Protein AF-A0A9J7LXG1-F1 (afdb_monomer)

Mean predicted aligned error: 16.76 Å

Nearest PDB structures (foldseek):
  6jl9-assembly1_A  TM=6.394E-01  e=2.798E-07  Xenopus tropicalis
  6e8n-assembly1_B  TM=6.428E-01  e=1.533E-06  Homo sapiens
  6jla-assembly2_C  TM=5.925E-01  e=5.914E-06  Mus musculus
  6jld-assembly2_C  TM=6.249E-01  e=1.455E-05  Homo sapiens

Structure (mmCIF, N/CA/C/O backbone):
data_AF-A0A9J7LXG1-F1
#
_entry.id   AF-A0A9J7LXG1-F1
#
loop_
_atom_site.group_PDB
_atom_site.id
_atom_site.type_symbol
_atom_site.label_atom_id
_atom_site.label_alt_id
_atom_site.label_comp_id
_atom_site.label_asym_id
_atom_site.label_entity_id
_atom_site.label_seq_id
_atom_site.pdbx_PDB_ins_code
_atom_site.Cartn_x
_atom_site.Cartn_y
_atom_site.Cartn_z
_atom_site.occupancy
_atom_site.B_iso_or_equiv
_atom_site.auth_seq_id
_atom_site.auth_comp_id
_atom_site.auth_asym_id
_atom_site.auth_atom_id
_atom_site.pdbx_PDB_model_num
ATOM 1 N N . MET A 1 1 ? -23.185 23.954 -72.033 1.00 25.03 1 MET A N 1
ATOM 2 C CA . MET A 1 1 ? -22.435 24.438 -70.854 1.00 25.03 1 MET A CA 1
ATOM 3 C C . MET A 1 1 ? -20.967 24.434 -71.231 1.00 25.03 1 MET A C 1
ATOM 5 O O . MET A 1 1 ? -20.491 23.410 -71.698 1.00 25.03 1 MET A O 1
ATOM 9 N N . CYS A 1 2 ? -20.328 25.604 -71.197 1.00 18.80 2 CYS A N 1
ATOM 10 C CA . CYS A 1 2 ? -19.020 25.851 -71.803 1.00 18.80 2 CYS A CA 1
ATOM 11 C C . CYS A 1 2 ? -17.909 25.027 -71.146 1.00 18.80 2 CYS A C 1
ATOM 13 O O . CYS A 1 2 ? -17.660 25.153 -69.951 1.00 18.80 2 CYS A O 1
ATOM 15 N N . VAL A 1 3 ? -17.236 24.224 -71.966 1.00 21.50 3 VAL A N 1
ATOM 16 C CA . VAL A 1 3 ? -15.984 23.544 -71.642 1.00 21.50 3 VAL A CA 1
ATOM 17 C C . VAL A 1 3 ? -14.864 24.572 -71.797 1.00 21.50 3 VAL A C 1
ATOM 19 O O . VAL A 1 3 ? -14.585 25.011 -72.911 1.00 21.50 3 VAL A O 1
ATOM 22 N N . TYR A 1 4 ? -14.252 24.996 -70.692 1.00 19.20 4 TYR A N 1
ATOM 23 C CA . TYR A 1 4 ? -13.006 25.761 -70.735 1.00 19.20 4 TYR A CA 1
ATOM 24 C C . TYR A 1 4 ? -11.840 24.773 -70.816 1.00 19.20 4 TYR A C 1
ATOM 26 O O . TYR A 1 4 ? -11.469 24.162 -69.821 1.00 19.20 4 TYR A O 1
ATOM 34 N N . TRP A 1 5 ? -11.272 24.612 -72.012 1.00 21.05 5 TRP A N 1
ATOM 35 C CA . TRP A 1 5 ? -9.948 24.019 -72.187 1.00 21.05 5 TRP A CA 1
ATOM 36 C C . TRP A 1 5 ? -8.914 25.111 -71.911 1.00 21.05 5 TRP A C 1
ATOM 38 O O . TRP A 1 5 ? -8.758 26.026 -72.719 1.00 21.05 5 TRP A O 1
ATOM 48 N N . ILE A 1 6 ? -8.220 25.046 -70.776 1.00 22.28 6 ILE A N 1
ATOM 49 C CA . ILE A 1 6 ? -7.018 25.855 -70.552 1.00 22.28 6 ILE A CA 1
ATOM 50 C C . ILE A 1 6 ? -5.831 24.997 -70.987 1.00 22.28 6 ILE A C 1
ATOM 52 O O . ILE A 1 6 ? -5.459 24.045 -70.310 1.00 22.28 6 ILE A O 1
ATOM 56 N N . TRP A 1 7 ? -5.260 25.325 -72.146 1.00 21.92 7 TRP A N 1
ATOM 57 C CA . TRP A 1 7 ? -3.946 24.836 -72.555 1.00 21.92 7 TRP A CA 1
ATOM 58 C C . TRP A 1 7 ? -2.896 25.450 -71.624 1.00 21.92 7 TRP A C 1
ATOM 60 O O . TRP A 1 7 ? -2.642 26.653 -71.695 1.00 21.92 7 TRP A O 1
ATOM 70 N N . ALA A 1 8 ? -2.282 24.645 -70.755 1.00 25.84 8 ALA A N 1
ATOM 71 C CA . ALA A 1 8 ? -1.063 25.051 -70.070 1.00 25.84 8 ALA A CA 1
ATOM 72 C C . ALA A 1 8 ? 0.113 24.921 -71.052 1.00 25.84 8 ALA A C 1
ATOM 74 O O . ALA A 1 8 ? 0.491 23.844 -71.499 1.00 25.84 8 ALA A O 1
ATOM 75 N N . THR A 1 9 ? 0.616 26.083 -71.444 1.00 23.72 9 THR A N 1
ATOM 76 C CA . THR A 1 9 ? 1.799 26.374 -72.256 1.00 23.72 9 THR A CA 1
ATOM 77 C C . THR A 1 9 ? 3.009 25.478 -71.969 1.00 23.72 9 THR A C 1
ATOM 79 O O . THR A 1 9 ? 3.382 25.302 -70.813 1.00 23.72 9 THR A O 1
ATOM 82 N N . ARG A 1 10 ? 3.703 25.038 -73.037 1.00 27.75 10 ARG A N 1
ATOM 83 C CA . ARG A 1 10 ? 5.112 24.598 -73.002 1.00 27.75 10 ARG A CA 1
ATOM 84 C C . ARG A 1 10 ? 5.940 25.606 -72.196 1.00 27.75 10 ARG A C 1
ATOM 86 O O . ARG A 1 10 ? 6.207 26.699 -72.695 1.00 27.75 10 ARG A O 1
ATOM 93 N N . LEU A 1 11 ? 6.372 25.237 -70.993 1.00 25.86 11 LEU A N 1
ATOM 94 C CA . LEU A 1 11 ? 7.347 25.996 -70.217 1.00 25.86 11 LEU A CA 1
ATOM 95 C C . LEU A 1 11 ? 8.664 25.206 -70.176 1.00 25.86 11 LEU A C 1
ATOM 97 O O . LEU A 1 11 ? 8.963 24.499 -69.224 1.00 25.86 11 LEU A O 1
ATOM 101 N N . CYS A 1 12 ? 9.464 25.319 -71.239 1.00 25.44 12 CYS A N 1
ATOM 102 C CA . CYS A 1 12 ? 10.902 25.083 -71.119 1.00 25.44 12 CYS A CA 1
ATOM 103 C C . CYS A 1 12 ? 11.506 26.292 -70.398 1.00 25.44 12 CYS A C 1
ATOM 105 O O . CYS A 1 12 ? 11.507 27.385 -70.964 1.00 25.44 12 CYS A O 1
ATOM 107 N N . VAL A 1 13 ? 12.061 26.113 -69.198 1.00 23.22 13 VAL A N 1
ATOM 108 C CA . VAL A 1 13 ? 12.963 27.105 -68.596 1.00 23.22 13 VAL A CA 1
ATOM 109 C C . VAL A 1 13 ? 14.231 26.402 -68.123 1.00 23.22 13 VAL A C 1
ATOM 111 O O . VAL A 1 13 ? 14.224 25.627 -67.175 1.00 23.22 13 VAL A O 1
ATOM 114 N N . PHE A 1 14 ? 15.329 26.693 -68.821 1.00 24.38 14 PHE A N 1
ATOM 115 C CA . PHE A 1 14 ? 16.693 26.458 -68.361 1.00 24.38 14 PHE A CA 1
ATOM 116 C C . PHE A 1 14 ? 16.991 27.331 -67.128 1.00 24.38 14 PHE A C 1
ATOM 118 O O . PHE A 1 14 ? 16.744 28.535 -67.153 1.00 24.38 14 PHE A O 1
ATOM 125 N N . THR A 1 15 ? 17.567 26.717 -66.090 1.00 31.70 15 THR A N 1
ATOM 126 C CA . THR A 1 15 ? 18.447 27.292 -65.047 1.00 31.70 15 THR A CA 1
ATOM 127 C C . THR A 1 15 ? 18.272 28.780 -64.686 1.00 31.70 15 THR A C 1
ATOM 129 O O . THR A 1 15 ? 18.901 29.640 -65.306 1.00 31.70 15 THR A O 1
ATOM 132 N N . LYS A 1 16 ? 17.567 29.076 -63.581 1.00 22.89 16 LYS A N 1
ATOM 133 C CA . LYS A 1 16 ? 17.980 30.088 -62.580 1.00 22.89 16 LYS A CA 1
ATOM 134 C C . LYS A 1 16 ? 17.104 30.029 -61.321 1.00 22.89 16 LYS A C 1
ATOM 136 O O . LYS A 1 16 ? 15.888 30.146 -61.419 1.00 22.89 16 LYS A O 1
ATOM 141 N N . LEU A 1 17 ? 17.744 29.923 -60.153 1.00 37.91 17 LEU A N 1
ATOM 142 C CA . LEU A 1 17 ? 17.157 30.196 -58.835 1.00 37.91 17 LEU A CA 1
ATOM 143 C C . LEU A 1 17 ? 16.394 31.533 -58.843 1.00 37.91 17 LEU A C 1
ATOM 145 O O . LEU A 1 17 ? 17.014 32.572 -59.070 1.00 37.91 17 LEU A O 1
ATOM 149 N N . CYS A 1 18 ? 15.092 31.512 -58.542 1.00 24.12 18 CYS A N 1
ATOM 150 C CA . CYS A 1 18 ? 14.325 32.693 -58.141 1.00 24.12 18 CYS A CA 1
ATOM 151 C C . CYS A 1 18 ? 13.181 32.296 -57.196 1.00 24.12 18 CYS A C 1
ATOM 153 O O . CYS A 1 18 ? 12.160 31.751 -57.603 1.00 24.12 18 CYS A O 1
ATOM 155 N N . SER A 1 19 ? 13.360 32.626 -55.922 1.00 35.66 19 SER A N 1
ATOM 156 C CA . SER A 1 19 ? 12.349 32.638 -54.874 1.00 35.66 19 SER A CA 1
ATOM 157 C C . SER A 1 19 ? 11.410 33.841 -55.033 1.00 35.66 19 SER A C 1
ATOM 159 O O . SER A 1 19 ? 11.804 34.969 -54.761 1.00 35.66 19 SER A O 1
ATOM 161 N N . THR A 1 20 ? 10.152 33.603 -55.417 1.00 24.94 20 THR A N 1
ATOM 162 C CA . THR A 1 20 ? 8.999 34.469 -55.081 1.00 24.94 20 THR A CA 1
ATOM 163 C C . THR A 1 20 ? 7.701 33.647 -55.118 1.00 24.94 20 THR A C 1
ATOM 165 O O . THR A 1 20 ? 7.533 32.868 -56.056 1.00 24.94 20 THR A O 1
ATOM 168 N N . PRO A 1 21 ? 6.775 33.795 -54.150 1.00 28.48 21 PRO A N 1
ATOM 169 C CA . PRO A 1 21 ? 5.531 33.031 -54.135 1.00 28.48 21 PRO A CA 1
ATOM 170 C C . PRO A 1 21 ? 4.521 33.610 -55.139 1.00 28.48 21 PRO A C 1
ATOM 172 O O . PRO A 1 21 ? 4.161 34.785 -55.067 1.00 28.48 21 PRO A O 1
ATOM 175 N N . VAL A 1 22 ? 4.037 32.776 -56.060 1.00 29.48 22 VAL A N 1
ATOM 176 C CA . VAL A 1 22 ? 2.904 33.089 -56.946 1.00 29.48 22 VAL A CA 1
ATOM 177 C C . VAL A 1 22 ? 1.617 32.642 -56.247 1.00 29.48 22 VAL A C 1
ATOM 179 O O . VAL A 1 22 ? 1.456 31.459 -55.963 1.00 29.48 22 VAL A O 1
ATOM 182 N N . GLN A 1 23 ? 0.683 33.558 -55.962 1.00 27.95 23 GLN A N 1
ATOM 183 C CA . GLN A 1 23 ? -0.670 33.166 -55.542 1.00 27.95 23 GLN A CA 1
ATOM 184 C C . GLN A 1 23 ? -1.497 32.729 -56.759 1.00 27.95 23 GLN A C 1
ATOM 186 O O . GLN A 1 23 ? -1.735 33.520 -57.671 1.00 27.95 23 GLN A O 1
ATOM 191 N N . ILE A 1 24 ? -1.944 31.472 -56.752 1.00 33.06 24 ILE A N 1
ATOM 192 C CA . ILE A 1 24 ? -2.823 30.875 -57.770 1.00 33.06 24 ILE A CA 1
ATOM 193 C C . ILE A 1 24 ? -4.291 31.043 -57.315 1.00 33.06 24 ILE A C 1
ATOM 195 O O . ILE A 1 24 ? -4.580 30.785 -56.144 1.00 33.06 24 ILE A O 1
ATOM 199 N N . PRO A 1 25 ? -5.234 31.473 -58.179 1.00 34.91 25 PRO A N 1
ATOM 200 C CA . PRO A 1 25 ? -6.651 31.558 -57.821 1.00 34.91 25 PRO A CA 1
ATOM 201 C C . PRO A 1 25 ? -7.306 30.169 -57.700 1.00 34.91 25 PRO A C 1
ATOM 203 O O . PRO A 1 25 ? -6.801 29.184 -58.234 1.00 34.91 25 PRO A O 1
ATOM 206 N N . ALA A 1 26 ? -8.438 30.102 -56.988 1.00 40.59 26 ALA A N 1
ATOM 207 C CA . ALA A 1 26 ? -9.147 28.868 -56.634 1.00 40.59 26 ALA A CA 1
ATOM 208 C C . ALA A 1 26 ? -9.371 27.912 -57.827 1.00 40.59 26 ALA A C 1
ATOM 210 O O . ALA A 1 26 ? -9.903 28.308 -58.866 1.00 40.59 26 ALA A O 1
ATOM 211 N N . LEU A 1 27 ? -8.975 26.646 -57.647 1.00 50.22 27 LEU A N 1
ATOM 212 C CA . LEU A 1 27 ? -9.072 25.580 -58.648 1.00 50.22 27 LEU A CA 1
ATOM 213 C C . LEU A 1 27 ? -10.523 25.050 -58.785 1.00 50.22 27 LEU A C 1
ATOM 215 O O . LEU A 1 27 ? -11.264 25.035 -57.800 1.00 50.22 27 LEU A O 1
ATOM 219 N N . PRO A 1 28 ? -10.951 24.605 -59.986 1.00 49.09 28 PRO A N 1
ATOM 220 C CA . PRO A 1 28 ? -12.269 23.994 -60.217 1.00 49.09 28 PRO A CA 1
ATOM 221 C C . PRO A 1 28 ? -12.415 22.624 -59.527 1.00 49.09 28 PRO A C 1
ATOM 223 O O . PRO A 1 28 ? -11.425 22.030 -59.132 1.00 49.09 28 PRO A O 1
ATOM 226 N N . SER A 1 29 ? -13.641 22.087 -59.412 1.00 49.47 29 SER A N 1
ATOM 227 C CA . SER A 1 29 ? -13.954 20.830 -58.689 1.00 49.47 29 SER A CA 1
ATOM 228 C C . SER A 1 29 ? -13.336 19.546 -59.273 1.00 49.47 29 SER A C 1
ATOM 230 O O . SER A 1 29 ? -13.254 18.536 -58.568 1.00 49.47 29 SER A O 1
ATOM 232 N N . VAL A 1 30 ? -12.873 19.587 -60.523 1.00 49.88 30 VAL A N 1
ATOM 233 C CA . VAL A 1 30 ? -12.090 18.533 -61.185 1.00 49.88 30 VAL A CA 1
ATOM 234 C C . VAL A 1 30 ? -10.876 19.186 -61.833 1.00 49.88 30 VAL A C 1
ATOM 236 O O . VAL A 1 30 ? -11.028 20.187 -62.537 1.00 49.88 30 VAL A O 1
ATOM 239 N N . TYR A 1 31 ? -9.690 18.619 -61.617 1.00 52.69 31 TYR A N 1
ATOM 240 C CA . TYR A 1 31 ? -8.444 19.114 -62.199 1.00 52.69 31 TYR A CA 1
ATOM 241 C C . TYR A 1 31 ? -7.614 17.979 -62.804 1.00 52.69 31 TYR A C 1
ATOM 243 O O . TYR A 1 31 ? -7.471 16.921 -62.192 1.00 52.69 31 TYR A O 1
ATOM 251 N N . GLN A 1 32 ? -7.076 18.230 -64.001 1.00 48.19 32 GLN A N 1
ATOM 252 C CA . GLN A 1 32 ? -6.204 17.325 -64.748 1.00 48.19 32 GLN A CA 1
ATOM 253 C C . GLN A 1 32 ? -4.897 18.035 -65.117 1.00 48.19 32 GLN A C 1
ATOM 255 O O . GLN A 1 32 ? -4.937 19.148 -65.647 1.00 48.19 32 GLN A O 1
ATOM 260 N N . SER A 1 33 ? -3.758 17.387 -64.873 1.00 47.56 33 SER A N 1
ATOM 261 C CA . SER A 1 33 ? -2.428 17.855 -65.282 1.00 47.56 33 SER A CA 1
ATOM 262 C C . SER A 1 33 ? -1.687 16.807 -66.118 1.00 47.56 33 SER A C 1
ATOM 264 O O . SER A 1 33 ? -1.790 15.608 -65.868 1.00 47.56 33 SER A O 1
ATOM 266 N N . TYR A 1 34 ? -0.930 17.285 -67.110 1.00 42.69 34 TYR A N 1
ATOM 267 C CA . TYR A 1 34 ? -0.006 16.488 -67.920 1.00 42.69 34 TYR A CA 1
ATOM 268 C C . TYR A 1 34 ? 1.351 17.196 -67.954 1.00 42.69 34 TYR A C 1
ATOM 270 O O . TYR A 1 34 ? 1.403 18.380 -68.306 1.00 42.69 34 TYR A O 1
ATOM 278 N N . VAL A 1 35 ? 2.428 16.505 -67.575 1.00 49.19 35 VAL A N 1
ATOM 279 C CA . VAL A 1 35 ? 3.786 17.070 -67.497 1.00 49.19 35 VAL A CA 1
ATOM 280 C C . VAL A 1 35 ? 4.788 16.121 -68.151 1.00 49.19 35 VAL A C 1
ATOM 282 O O . VAL A 1 35 ? 4.848 14.954 -67.787 1.00 49.19 35 VAL A O 1
ATOM 285 N N . GLU A 1 36 ? 5.596 16.644 -69.077 1.00 45.66 36 GLU A N 1
ATOM 286 C CA . GLU A 1 36 ? 6.690 15.919 -69.738 1.00 45.66 36 GLU A CA 1
ATOM 287 C C . GLU A 1 36 ? 7.994 16.720 -69.580 1.00 45.66 36 GLU A C 1
ATOM 289 O O . GLU A 1 36 ? 8.036 17.906 -69.940 1.00 45.66 36 GLU A O 1
ATOM 294 N N . CYS A 1 37 ? 9.041 16.138 -68.980 1.00 45.38 37 CYS A N 1
ATOM 295 C CA . CYS A 1 37 ? 10.227 16.903 -68.569 1.00 45.38 37 CYS A CA 1
ATOM 296 C C . CYS A 1 37 ? 11.535 16.091 -68.431 1.00 45.38 37 CYS A C 1
ATOM 298 O O . CYS A 1 37 ? 11.534 14.881 -68.269 1.00 45.38 37 CYS A O 1
ATOM 300 N N . ASN A 1 38 ? 12.701 16.755 -68.443 1.00 38.94 38 ASN A N 1
ATOM 301 C CA . ASN A 1 38 ? 13.979 16.085 -68.123 1.00 38.94 38 ASN A CA 1
ATOM 302 C C . ASN A 1 38 ? 14.260 16.031 -66.612 1.00 38.94 38 ASN A C 1
ATOM 304 O O . ASN A 1 38 ? 14.825 15.061 -66.124 1.00 38.94 38 ASN A O 1
ATOM 308 N N . MET A 1 39 ? 13.906 17.083 -65.879 1.00 41.44 39 MET A N 1
ATOM 309 C CA . MET A 1 39 ? 14.051 17.163 -64.428 1.00 41.44 39 MET A CA 1
ATOM 310 C C . MET A 1 39 ? 12.926 18.046 -63.895 1.00 41.44 39 MET A C 1
ATOM 312 O O . MET A 1 39 ? 12.681 19.120 -64.452 1.00 41.44 39 MET A O 1
ATOM 316 N N . VAL A 1 40 ? 12.260 17.593 -62.841 1.00 48.72 40 VAL A N 1
ATOM 317 C CA . VAL A 1 40 ? 11.311 18.373 -62.045 1.00 48.72 40 VAL A CA 1
ATOM 318 C C . VAL A 1 40 ? 11.838 18.425 -60.615 1.00 48.72 40 VAL A C 1
ATOM 320 O O . VAL A 1 40 ? 12.114 17.381 -60.044 1.00 48.72 40 VAL A O 1
ATOM 323 N N . ASP A 1 41 ? 11.969 19.637 -60.079 1.00 39.94 41 ASP A N 1
ATOM 324 C CA . ASP A 1 41 ? 12.176 19.938 -58.657 1.00 39.94 41 ASP A CA 1
ATOM 325 C C . ASP A 1 41 ? 11.101 20.970 -58.289 1.00 39.94 41 ASP A C 1
ATOM 327 O O . ASP A 1 41 ? 11.081 22.092 -58.816 1.00 39.94 41 ASP A O 1
ATOM 331 N N . LEU A 1 42 ? 10.105 20.544 -57.514 1.00 42.62 42 LEU A N 1
ATOM 332 C CA . LEU A 1 42 ? 8.891 21.314 -57.253 1.00 42.62 42 LEU A CA 1
ATOM 333 C C . LEU A 1 42 ? 8.495 21.176 -55.773 1.00 42.62 42 LEU A C 1
ATOM 335 O O . LEU A 1 42 ? 7.903 20.180 -55.368 1.00 42.62 42 LEU A O 1
ATOM 339 N N . GLY A 1 43 ? 8.750 22.229 -54.986 1.00 38.94 43 GLY A N 1
ATOM 340 C CA . GLY A 1 43 ? 8.254 22.377 -53.613 1.00 38.94 43 GLY A CA 1
ATOM 341 C C . GLY A 1 43 ? 7.152 23.437 -53.491 1.00 38.94 43 GLY A C 1
ATOM 342 O O . GLY A 1 43 ? 7.409 24.624 -53.717 1.00 38.94 43 GLY A O 1
ATOM 343 N N . TYR A 1 44 ? 5.922 23.053 -53.124 1.00 38.28 44 TYR A N 1
ATOM 344 C CA . TYR A 1 44 ? 4.843 24.014 -52.817 1.00 38.28 44 TYR A CA 1
ATOM 345 C C . TYR A 1 44 ? 3.834 23.523 -51.774 1.00 38.28 44 TYR A C 1
ATOM 347 O O . TYR A 1 44 ? 3.477 22.351 -51.705 1.00 38.28 44 TYR A O 1
ATOM 355 N N . THR A 1 45 ? 3.289 24.472 -51.010 1.00 38.44 45 THR A N 1
ATOM 356 C CA . THR A 1 45 ? 2.119 24.272 -50.145 1.00 38.44 45 THR A CA 1
ATOM 357 C C . THR A 1 45 ? 0.853 24.634 -50.924 1.00 38.44 45 THR A C 1
ATOM 359 O O . THR A 1 45 ? 0.654 25.804 -51.260 1.00 38.44 45 THR A O 1
ATOM 362 N N . ILE A 1 46 ? -0.020 23.662 -51.211 1.00 44.91 46 ILE A N 1
ATOM 363 C CA . ILE A 1 46 ? -1.314 23.914 -51.872 1.00 44.91 46 ILE A CA 1
ATOM 364 C C . ILE A 1 46 ? -2.404 24.012 -50.792 1.00 44.91 46 ILE A C 1
ATOM 366 O O . ILE A 1 46 ? -2.676 23.017 -50.123 1.00 44.91 46 ILE A O 1
ATOM 370 N N . PRO A 1 47 ? -3.051 25.176 -50.594 1.00 39.66 47 PRO A N 1
ATOM 371 C CA . PRO A 1 47 ? -3.962 25.378 -49.465 1.00 39.66 47 PRO A CA 1
ATOM 372 C C . PRO A 1 47 ? -5.324 24.671 -49.600 1.00 39.66 47 PRO A C 1
ATOM 374 O O . PRO A 1 47 ? -5.992 24.493 -48.585 1.00 39.66 47 PRO A O 1
ATOM 377 N N . ALA A 1 48 ? -5.744 24.256 -50.804 1.00 47.09 48 ALA A N 1
ATOM 378 C CA . ALA A 1 48 ? -6.938 23.428 -51.018 1.00 47.09 48 ALA A CA 1
ATOM 379 C C . ALA A 1 48 ? -6.932 22.777 -52.415 1.00 47.09 48 ALA A C 1
ATOM 381 O O . ALA A 1 48 ? -6.733 23.474 -53.413 1.00 47.09 48 ALA A O 1
ATOM 382 N N . LEU A 1 49 ? -7.177 21.464 -52.490 1.00 51.00 49 LEU A N 1
ATOM 383 C CA . LEU A 1 49 ? -7.319 20.726 -53.750 1.00 51.00 49 LEU A CA 1
ATOM 384 C C . LEU A 1 49 ? -8.804 20.510 -54.138 1.00 51.00 49 LEU A C 1
ATOM 386 O O . LEU A 1 49 ? -9.678 20.528 -53.271 1.00 51.00 49 LEU A O 1
ATOM 390 N N . PRO A 1 50 ? -9.102 20.305 -55.436 1.00 53.19 50 PRO A N 1
ATOM 391 C CA . PRO A 1 50 ? -10.424 19.926 -55.957 1.00 53.19 50 PRO A CA 1
ATOM 392 C C . PRO A 1 50 ? -10.989 18.627 -55.369 1.00 53.19 50 PRO A C 1
ATOM 394 O O . PRO A 1 50 ? -10.245 17.821 -54.832 1.00 53.19 50 PRO A O 1
ATOM 397 N N . SER A 1 51 ? -12.281 18.342 -55.569 1.00 52.53 51 SER A N 1
ATOM 398 C CA . SER A 1 51 ? -12.888 17.052 -55.180 1.00 52.53 51 SER A CA 1
ATOM 399 C C . SER A 1 51 ? -12.364 15.838 -55.963 1.00 52.53 51 SER A C 1
ATOM 401 O O . SER A 1 51 ? -12.397 14.728 -55.438 1.00 52.53 51 SER A O 1
ATOM 403 N N . VAL A 1 52 ? -11.855 16.030 -57.186 1.00 50.66 52 VAL A N 1
ATOM 404 C CA . VAL A 1 52 ? -11.196 14.984 -57.988 1.00 50.66 52 VAL A CA 1
ATOM 405 C C . VAL A 1 52 ? -9.927 15.551 -58.619 1.00 50.66 52 VAL A C 1
ATOM 407 O O . VAL A 1 52 ? -9.977 16.599 -59.268 1.00 50.66 52 VAL A O 1
ATOM 410 N N . TYR A 1 53 ? -8.809 14.844 -58.457 1.00 54.56 53 TYR A N 1
ATOM 411 C CA . TYR A 1 53 ? -7.518 15.215 -59.039 1.00 54.56 53 TYR A CA 1
ATOM 412 C C . TYR A 1 53 ? -6.924 14.047 -59.833 1.00 54.56 53 TYR A C 1
ATOM 414 O O . TYR A 1 53 ? -6.866 12.922 -59.332 1.00 54.56 53 TYR A O 1
ATOM 422 N N . GLN A 1 54 ? -6.495 14.331 -61.064 1.00 50.69 54 GLN A N 1
ATOM 423 C CA . GLN A 1 54 ? -5.850 13.382 -61.970 1.00 50.69 54 GLN A CA 1
ATOM 424 C C . GLN A 1 54 ? -4.545 13.971 -62.514 1.00 50.69 54 GLN A C 1
ATOM 426 O O . GLN A 1 54 ? -4.551 15.075 -63.056 1.00 50.69 54 GLN A O 1
ATOM 431 N N . ALA A 1 55 ? -3.443 13.233 -62.404 1.00 51.53 55 ALA A N 1
ATOM 432 C CA . ALA A 1 55 ? -2.143 13.658 -62.923 1.00 51.53 55 ALA A CA 1
ATOM 433 C C . ALA A 1 55 ? -1.472 12.563 -63.755 1.00 51.53 55 ALA A C 1
ATOM 435 O O . ALA A 1 55 ? -1.515 11.386 -63.394 1.00 51.53 55 ALA A O 1
ATOM 436 N N . TYR A 1 56 ? -0.831 12.985 -64.845 1.00 46.09 56 TYR A N 1
ATOM 437 C CA . TYR A 1 56 ? 0.058 12.164 -65.659 1.00 46.09 56 TYR A CA 1
ATOM 438 C C . TYR A 1 56 ? 1.420 12.856 -65.783 1.00 46.09 56 TYR A C 1
ATOM 440 O O . TYR A 1 56 ? 1.481 14.019 -66.200 1.00 46.09 56 TYR A O 1
ATOM 448 N N . VAL A 1 57 ? 2.498 12.171 -65.395 1.00 53.47 57 VAL A N 1
ATOM 449 C CA . VAL A 1 57 ? 3.862 12.725 -65.392 1.00 53.47 57 VAL A CA 1
ATOM 450 C C . VAL A 1 57 ? 4.830 11.749 -66.052 1.00 53.47 57 VAL A C 1
ATOM 452 O O . VAL A 1 57 ? 4.939 10.606 -65.617 1.00 53.47 57 VAL A O 1
ATOM 455 N N . GLU A 1 58 ? 5.563 12.224 -67.058 1.00 51.78 58 GLU A N 1
ATOM 456 C CA . GLU A 1 58 ? 6.608 11.468 -67.755 1.00 51.78 58 GLU A CA 1
ATOM 457 C C . GLU A 1 58 ? 7.933 12.250 -67.705 1.00 51.78 58 GLU A C 1
ATOM 459 O O . GLU A 1 58 ? 8.070 13.298 -68.346 1.00 51.78 58 GLU A O 1
ATOM 464 N N . CYS A 1 59 ? 8.908 11.805 -66.901 1.00 51.84 59 CYS A N 1
ATOM 465 C CA . CYS A 1 59 ? 10.148 12.565 -66.689 1.00 51.84 59 CYS A CA 1
ATOM 466 C C . CYS A 1 59 ? 11.405 11.710 -66.438 1.00 51.84 59 CYS A C 1
ATOM 468 O O . CYS A 1 59 ? 11.344 10.615 -65.905 1.00 51.84 59 CYS A O 1
ATOM 470 N N . ASN A 1 60 ? 12.606 12.217 -66.746 1.00 47.19 60 ASN A N 1
ATOM 471 C CA . ASN A 1 60 ? 13.847 11.486 -66.417 1.00 47.19 60 ASN A CA 1
ATOM 472 C C . ASN A 1 60 ? 14.167 11.498 -64.905 1.00 47.19 60 ASN A C 1
ATOM 474 O O . ASN A 1 60 ? 14.595 10.484 -64.362 1.00 47.19 60 ASN A O 1
ATOM 478 N N . MET A 1 61 ? 13.962 12.616 -64.211 1.00 46.09 61 MET A N 1
ATOM 479 C CA . MET A 1 61 ? 14.185 12.729 -62.765 1.00 46.09 61 MET A CA 1
ATOM 480 C C . MET A 1 61 ? 13.085 13.594 -62.145 1.00 46.09 61 MET A C 1
ATOM 482 O O . MET A 1 61 ? 12.784 14.665 -62.681 1.00 46.09 61 MET A O 1
ATOM 486 N N . VAL A 1 62 ? 12.480 13.141 -61.052 1.00 51.75 62 VAL A N 1
ATOM 487 C CA . VAL A 1 62 ? 11.395 13.848 -60.358 1.00 51.75 62 VAL A CA 1
ATOM 488 C C . VAL A 1 62 ? 11.715 13.915 -58.872 1.00 51.75 62 VAL A C 1
ATOM 490 O O . VAL A 1 62 ? 11.817 12.875 -58.241 1.00 51.75 62 VAL A O 1
ATOM 493 N N . ASP A 1 63 ? 11.848 15.125 -58.337 1.00 45.06 63 ASP A N 1
ATOM 494 C CA . ASP A 1 63 ? 11.942 15.430 -56.907 1.00 45.06 63 ASP A CA 1
ATOM 495 C C . ASP A 1 63 ? 10.736 16.307 -56.528 1.00 45.06 63 ASP A C 1
ATOM 497 O O . ASP A 1 63 ? 10.548 17.414 -57.057 1.00 45.06 63 ASP A O 1
ATOM 501 N N . LEU A 1 64 ? 9.842 15.769 -55.695 1.00 50.09 64 LEU A N 1
ATOM 502 C CA . LEU A 1 64 ? 8.586 16.414 -55.313 1.00 50.09 64 LEU A CA 1
ATOM 503 C C . LEU A 1 64 ? 8.400 16.413 -53.794 1.00 50.09 64 LEU A C 1
ATOM 505 O O . LEU A 1 64 ? 8.221 15.365 -53.173 1.00 50.09 64 LEU A O 1
ATOM 509 N N . GLY A 1 65 ? 8.310 17.616 -53.218 1.00 43.06 65 GLY A N 1
ATOM 510 C CA . GLY A 1 65 ? 7.982 17.832 -51.809 1.00 43.06 65 GLY A CA 1
ATOM 511 C C . GLY A 1 65 ? 6.701 18.650 -51.636 1.00 43.06 65 GLY A C 1
ATOM 512 O O . GLY A 1 65 ? 6.658 19.833 -51.990 1.00 43.06 65 GLY A O 1
ATOM 513 N N . TYR A 1 66 ? 5.655 18.063 -51.043 1.00 46.78 66 TYR A N 1
ATOM 514 C CA . TYR A 1 66 ? 4.385 18.767 -50.817 1.00 46.78 66 TYR A CA 1
ATOM 515 C C . TYR A 1 66 ? 3.828 18.599 -49.405 1.00 46.78 66 TYR A C 1
ATOM 517 O O . TYR A 1 66 ? 3.794 17.506 -48.841 1.00 46.78 66 TYR A O 1
ATOM 525 N N . THR A 1 67 ? 3.240 19.682 -48.892 1.00 41.09 67 THR A N 1
ATOM 526 C CA . THR A 1 67 ? 2.393 19.660 -47.693 1.00 41.09 67 THR A CA 1
ATOM 527 C C . THR A 1 67 ? 0.969 20.024 -48.099 1.00 41.09 67 THR A C 1
ATOM 529 O O . THR A 1 67 ? 0.701 21.169 -48.477 1.00 41.09 67 THR A O 1
ATOM 532 N N . ILE A 1 68 ? 0.049 19.056 -48.041 1.00 45.72 68 ILE A N 1
ATOM 533 C CA . ILE A 1 68 ? -1.361 19.233 -48.420 1.00 45.72 68 ILE A CA 1
ATOM 534 C C . ILE A 1 68 ? -2.227 19.138 -47.152 1.00 45.72 68 ILE A C 1
ATOM 536 O O . ILE A 1 68 ? -2.288 18.070 -46.544 1.00 45.72 68 ILE A O 1
ATOM 540 N N . PRO A 1 69 ? -2.932 20.211 -46.741 1.00 41.97 69 PRO A N 1
ATOM 541 C CA . PRO A 1 69 ? -3.742 20.197 -45.520 1.00 41.97 69 PRO A CA 1
ATOM 542 C C . PRO A 1 69 ? -5.001 19.317 -45.613 1.00 41.97 69 PRO A C 1
ATOM 544 O O . PRO A 1 69 ? -5.483 18.840 -44.589 1.00 41.97 69 PRO A O 1
ATOM 547 N N . ALA A 1 70 ? -5.549 19.121 -46.820 1.00 47.94 70 ALA A N 1
ATOM 548 C CA . ALA A 1 70 ? -6.727 18.290 -47.086 1.00 47.94 70 ALA A CA 1
ATOM 549 C C . ALA A 1 70 ? -6.748 17.815 -48.553 1.00 47.94 70 ALA A C 1
ATOM 551 O O . ALA A 1 70 ? -6.577 18.624 -49.469 1.00 47.94 70 ALA A O 1
ATOM 552 N N . LEU A 1 71 ? -6.952 16.511 -48.772 1.00 52.09 71 LEU A N 1
ATOM 553 C CA . LEU A 1 71 ? -6.977 15.888 -50.102 1.00 52.09 71 LEU A CA 1
ATOM 554 C C . LEU A 1 71 ? -8.397 15.838 -50.722 1.00 52.09 71 LEU A C 1
ATOM 556 O O . LEU A 1 71 ? -9.384 15.977 -49.996 1.00 52.09 71 LEU A O 1
ATOM 560 N N . PRO A 1 72 ? -8.502 15.629 -52.057 1.00 54.25 72 PRO A N 1
ATOM 561 C CA . PRO A 1 72 ? -9.750 15.335 -52.782 1.00 54.25 72 PRO A CA 1
ATOM 562 C C . PRO A 1 72 ? -10.543 14.152 -52.193 1.00 54.25 72 PRO A C 1
ATOM 564 O O . PRO A 1 72 ? -10.046 13.439 -51.335 1.00 54.25 72 PRO A O 1
ATOM 567 N N . SER A 1 73 ? -11.749 13.848 -52.683 1.00 54.81 73 SER A N 1
ATOM 568 C CA . SER A 1 73 ? -12.424 12.576 -52.348 1.00 54.81 73 SER A CA 1
ATOM 569 C C . SER A 1 73 ? -11.933 11.398 -53.205 1.00 54.81 73 SER A C 1
ATOM 571 O O . SER A 1 73 ? -12.036 10.244 -52.777 1.00 54.81 73 SER A O 1
ATOM 573 N N . VAL A 1 74 ? -11.355 11.685 -54.379 1.00 52.03 74 VAL A N 1
ATOM 574 C CA . VAL A 1 74 ? -10.738 10.713 -55.296 1.00 52.03 74 VAL A CA 1
ATOM 575 C C . VAL A 1 74 ? -9.424 11.274 -55.846 1.00 52.03 74 VAL A C 1
ATOM 577 O O . VAL A 1 74 ? -9.405 12.379 -56.396 1.00 52.03 74 VAL A O 1
ATOM 580 N N . TYR A 1 75 ? -8.345 10.496 -55.733 1.00 56.97 75 TYR A N 1
ATOM 581 C CA . TYR A 1 75 ? -7.031 10.822 -56.294 1.00 56.97 75 TYR A CA 1
ATOM 582 C C . TYR A 1 75 ? -6.544 9.700 -57.218 1.00 56.97 75 TYR A C 1
ATOM 584 O O . TYR A 1 75 ? -6.553 8.531 -56.825 1.00 56.97 75 TYR A O 1
ATOM 592 N N . GLN A 1 76 ? -6.123 10.069 -58.430 1.00 53.69 76 GLN A N 1
ATOM 593 C CA . GLN A 1 76 ? -5.558 9.160 -59.429 1.00 53.69 76 GLN A CA 1
ATOM 594 C C . GLN A 1 76 ? -4.268 9.745 -60.013 1.00 53.69 76 GLN A C 1
ATOM 596 O O . GLN A 1 76 ? -4.272 10.871 -60.512 1.00 53.69 76 GLN A O 1
ATOM 601 N N . ALA A 1 77 ? -3.176 8.981 -59.983 1.00 54.75 77 ALA A N 1
ATOM 602 C CA . ALA A 1 77 ? -1.900 9.396 -60.566 1.00 54.75 77 ALA A CA 1
ATOM 603 C C . ALA A 1 77 ? -1.245 8.274 -61.378 1.00 54.75 77 ALA A C 1
ATOM 605 O O . ALA A 1 77 ? -1.293 7.107 -60.985 1.00 54.75 77 ALA A O 1
ATOM 606 N N . CYS A 1 78 ? -0.624 8.659 -62.491 1.00 48.72 78 CYS A N 1
ATOM 607 C CA . CYS A 1 78 ? 0.229 7.809 -63.314 1.00 48.72 78 CYS A CA 1
ATOM 608 C C . CYS A 1 78 ? 1.586 8.502 -63.489 1.00 48.72 78 CYS A C 1
ATOM 610 O O . CYS A 1 78 ? 1.621 9.656 -63.929 1.00 48.72 78 CYS A O 1
ATOM 612 N N . VAL A 1 79 ? 2.675 7.833 -63.109 1.00 56.72 79 VAL A N 1
ATOM 613 C CA . VAL A 1 79 ? 4.036 8.389 -63.169 1.00 56.72 79 VAL A CA 1
ATOM 614 C C . VAL A 1 79 ? 4.980 7.391 -63.833 1.00 56.72 79 VAL A C 1
ATOM 616 O O . VAL A 1 79 ? 5.140 6.276 -63.345 1.00 56.72 79 VAL A O 1
ATOM 619 N N . GLU A 1 80 ? 5.631 7.813 -64.913 1.00 56.62 80 GLU A N 1
ATOM 620 C CA . GLU A 1 80 ? 6.642 7.029 -65.633 1.00 56.62 80 GLU A CA 1
ATOM 621 C C . GLU A 1 80 ? 7.968 7.801 -65.620 1.00 56.62 80 GLU A C 1
ATOM 623 O O . GLU A 1 80 ? 8.055 8.888 -66.200 1.00 56.62 80 GLU A O 1
ATOM 628 N N . CYS A 1 81 ? 8.991 7.319 -64.899 1.00 55.53 81 CYS A N 1
ATOM 629 C CA . CYS A 1 81 ? 10.243 8.073 -64.713 1.00 55.53 81 CYS A CA 1
ATOM 630 C C . CYS A 1 81 ? 11.516 7.209 -64.610 1.00 55.53 81 CYS A C 1
ATOM 632 O O . CYS A 1 81 ? 11.452 6.015 -64.371 1.00 55.53 81 CYS A O 1
ATOM 634 N N . ASN A 1 82 ? 12.723 7.782 -64.747 1.00 53.34 82 ASN A N 1
ATOM 635 C CA . ASN A 1 82 ? 13.962 7.030 -64.452 1.00 53.34 82 ASN A CA 1
ATOM 636 C C . ASN A 1 82 ? 14.318 7.051 -62.951 1.00 53.34 82 ASN A C 1
ATOM 638 O O . ASN A 1 82 ? 14.721 6.028 -62.405 1.00 53.34 82 ASN A O 1
ATOM 642 N N . MET A 1 83 ? 14.161 8.180 -62.264 1.00 51.84 83 MET A N 1
ATOM 643 C CA . MET A 1 83 ? 14.393 8.298 -60.818 1.00 51.84 83 MET A CA 1
ATOM 644 C C . MET A 1 83 ? 13.339 9.216 -60.198 1.00 51.84 83 MET A C 1
ATOM 646 O O . MET A 1 83 ? 13.045 10.272 -60.763 1.00 51.84 83 MET A O 1
ATOM 650 N N . VAL A 1 84 ? 12.785 8.811 -59.059 1.00 54.03 84 VAL A N 1
ATOM 651 C CA . VAL A 1 84 ? 11.742 9.541 -58.332 1.00 54.03 84 VAL A CA 1
ATOM 652 C C . VAL A 1 84 ? 12.117 9.647 -56.855 1.00 54.03 84 VAL A C 1
ATOM 654 O O . VAL A 1 84 ? 12.389 8.623 -56.241 1.00 54.03 84 VAL A O 1
ATOM 657 N N . ASP A 1 85 ? 12.096 10.858 -56.304 1.00 48.03 85 ASP A N 1
ATOM 658 C CA . ASP A 1 85 ? 12.164 11.170 -54.872 1.00 48.03 85 ASP A CA 1
ATOM 659 C C . ASP A 1 85 ? 10.875 11.915 -54.482 1.00 48.03 85 ASP A C 1
ATOM 661 O O . ASP A 1 85 ? 10.481 12.907 -55.108 1.00 48.03 85 ASP A O 1
ATOM 665 N N . LEU A 1 86 ? 10.140 11.361 -53.522 1.00 51.97 86 LEU A N 1
ATOM 666 C CA . LEU A 1 86 ? 8.788 11.773 -53.162 1.00 51.97 86 LEU A CA 1
ATOM 667 C C . LEU A 1 86 ? 8.651 11.861 -51.638 1.00 51.97 86 LEU A C 1
ATOM 669 O O . LEU A 1 86 ? 8.509 10.847 -50.949 1.00 51.97 86 LEU A O 1
ATOM 673 N N . GLY A 1 87 ? 8.582 13.089 -51.118 1.00 45.50 87 GLY A N 1
ATOM 674 C CA . GLY A 1 87 ? 8.338 13.370 -49.702 1.00 45.50 87 GLY A CA 1
ATOM 675 C C . GLY A 1 87 ? 6.970 14.014 -49.459 1.00 45.50 87 GLY A C 1
ATOM 676 O O . GLY A 1 87 ? 6.706 15.126 -49.928 1.00 45.50 87 GLY A O 1
ATOM 677 N N . TYR A 1 88 ? 6.101 13.359 -48.676 1.00 48.81 88 TYR A N 1
ATOM 678 C CA . TYR A 1 88 ? 4.778 13.907 -48.341 1.00 48.81 88 TYR A CA 1
ATOM 679 C C . TYR A 1 88 ? 4.414 13.780 -46.860 1.00 48.81 88 TYR A C 1
ATOM 681 O O . TYR A 1 88 ? 4.511 12.710 -46.256 1.00 48.81 88 TYR A O 1
ATOM 689 N N . THR A 1 89 ? 3.814 14.842 -46.320 1.00 41.53 89 THR A N 1
ATOM 690 C CA . THR A 1 89 ? 3.133 14.818 -45.017 1.00 41.53 89 THR A CA 1
ATOM 691 C C . THR A 1 89 ? 1.635 15.025 -45.237 1.00 41.53 89 THR A C 1
ATOM 693 O O . THR A 1 89 ? 1.204 16.129 -45.578 1.00 41.53 89 THR A O 1
ATOM 696 N N . ILE A 1 90 ? 0.831 13.967 -45.068 1.00 46.03 90 ILE A N 1
ATOM 697 C CA . ILE A 1 90 ? -0.617 13.981 -45.340 1.00 46.03 90 ILE A CA 1
ATOM 698 C C . ILE A 1 90 ? -1.385 13.674 -44.041 1.00 46.03 90 ILE A C 1
ATOM 700 O O . ILE A 1 90 ? -1.283 12.561 -43.527 1.00 46.03 90 ILE A O 1
ATOM 704 N N . PRO A 1 91 ? -2.203 14.606 -43.511 1.00 42.25 91 PRO A N 1
ATOM 705 C CA . PRO A 1 91 ? -2.959 14.367 -42.279 1.00 42.25 91 PRO A CA 1
ATOM 706 C C . PRO A 1 91 ? -4.112 13.355 -42.438 1.00 42.25 91 PRO A C 1
ATOM 708 O O . PRO A 1 91 ? -4.481 12.706 -41.462 1.00 42.25 91 PRO A O 1
ATOM 711 N N . ALA A 1 92 ? -4.695 13.224 -43.640 1.00 47.78 92 ALA A N 1
ATOM 712 C CA . ALA A 1 92 ? -5.769 12.274 -43.959 1.00 47.78 92 ALA A CA 1
ATOM 713 C C . ALA A 1 92 ? -5.869 11.998 -45.478 1.00 47.78 92 ALA A C 1
ATOM 715 O O . ALA A 1 92 ? -5.794 12.930 -46.282 1.00 47.78 92 ALA A O 1
ATOM 716 N N . LEU A 1 93 ? -6.059 10.730 -45.868 1.00 51.75 93 LEU A N 1
ATOM 717 C CA . LEU A 1 93 ? -6.161 10.284 -47.270 1.00 51.75 93 LEU A CA 1
ATOM 718 C C . LEU A 1 93 ? -7.606 10.347 -47.837 1.00 51.75 93 LEU A C 1
ATOM 720 O O . LEU A 1 93 ? -8.568 10.258 -47.070 1.00 51.75 93 LEU A O 1
ATOM 724 N N . PRO A 1 94 ? -7.776 10.473 -49.175 1.00 53.31 94 PRO A N 1
ATOM 725 C CA . PRO A 1 94 ? -9.068 10.438 -49.880 1.00 53.31 94 PRO A CA 1
ATOM 726 C C . PRO A 1 94 ? -9.757 9.075 -49.741 1.00 53.31 94 PRO A C 1
ATOM 728 O O . PRO A 1 94 ? -9.083 8.057 -49.666 1.00 53.31 94 PRO A O 1
ATOM 731 N N . SER A 1 95 ? -11.091 9.007 -49.820 1.00 53.84 95 SER A N 1
ATOM 732 C CA . SER A 1 95 ? -11.855 7.744 -49.714 1.00 53.84 95 SER A CA 1
ATOM 733 C C . SER A 1 95 ? -11.495 6.661 -50.747 1.00 53.84 95 SER A C 1
ATOM 735 O O . SER A 1 95 ? -11.724 5.475 -50.493 1.00 53.84 95 SER A O 1
ATOM 737 N N . VAL A 1 96 ? -10.929 7.058 -51.891 1.00 50.88 96 VAL A N 1
ATOM 738 C CA . VAL A 1 96 ? -10.381 6.167 -52.921 1.00 50.88 96 VAL A CA 1
ATOM 739 C C . VAL A 1 96 ? -9.043 6.735 -53.395 1.00 50.88 96 VAL A C 1
ATOM 741 O O . VAL A 1 96 ? -8.982 7.885 -53.844 1.00 50.88 96 VAL A O 1
ATOM 744 N N . TYR A 1 97 ? -7.993 5.917 -53.319 1.00 56.41 97 TYR A N 1
ATOM 745 C CA . TYR A 1 97 ? -6.654 6.236 -53.814 1.00 56.41 97 TYR A CA 1
ATOM 746 C C . TYR A 1 97 ? -6.198 5.174 -54.822 1.00 56.41 97 TYR A C 1
ATOM 748 O O . TYR A 1 97 ? -6.229 3.980 -54.511 1.00 56.41 97 TYR A O 1
ATOM 756 N N . GLN A 1 98 ? -5.787 5.616 -56.014 1.00 54.06 98 GLN A N 1
ATOM 757 C CA . GLN A 1 98 ? -5.229 4.764 -57.067 1.00 54.06 98 GLN A CA 1
ATOM 758 C C . GLN A 1 98 ? -3.959 5.390 -57.651 1.00 54.06 98 GLN A C 1
ATOM 760 O O . GLN A 1 98 ? -3.986 6.533 -58.110 1.00 54.06 98 GLN A O 1
ATOM 765 N N . ALA A 1 99 ? -2.863 4.633 -57.662 1.00 54.25 99 ALA A N 1
ATOM 766 C CA . ALA A 1 99 ? -1.599 5.061 -58.255 1.00 54.25 99 ALA A CA 1
ATOM 767 C C . ALA A 1 99 ? -0.969 3.948 -59.103 1.00 54.25 99 ALA A C 1
ATOM 769 O O . ALA A 1 99 ? -0.977 2.781 -58.702 1.00 54.25 99 ALA A O 1
ATOM 770 N N . TYR A 1 100 ? -0.421 4.336 -60.255 1.00 52.31 100 TYR A N 1
ATOM 771 C CA . TYR A 1 100 ? 0.430 3.506 -61.107 1.00 52.31 100 TYR A CA 1
ATOM 772 C C . TYR A 1 100 ? 1.781 4.208 -61.271 1.00 52.31 100 TYR A C 1
ATOM 774 O O . TYR A 1 100 ? 1.817 5.369 -61.690 1.00 52.31 100 TYR A O 1
ATOM 782 N N . VAL A 1 101 ? 2.872 3.539 -60.897 1.00 56.22 101 VAL A N 1
ATOM 783 C CA . VAL A 1 101 ? 4.231 4.097 -60.969 1.00 56.22 101 VAL A CA 1
ATOM 784 C C . VAL A 1 101 ? 5.174 3.081 -61.606 1.00 56.22 101 VAL A C 1
ATOM 786 O O . VAL A 1 101 ? 5.306 1.967 -61.107 1.00 56.22 101 VAL A O 1
ATOM 789 N N . GLU A 1 102 ? 5.858 3.478 -62.674 1.00 57.34 102 GLU A N 1
ATOM 790 C CA . GLU A 1 102 ? 6.850 2.650 -63.368 1.00 57.34 102 GLU A CA 1
ATOM 791 C C . GLU A 1 102 ? 8.178 3.414 -63.435 1.00 57.34 102 GLU A C 1
ATOM 793 O O . GLU A 1 102 ? 8.262 4.459 -64.087 1.00 57.34 102 GLU A O 1
ATOM 798 N N . CYS A 1 103 ? 9.194 2.974 -62.675 1.00 55.91 103 CYS A N 1
ATOM 799 C CA . CYS A 1 103 ? 10.421 3.757 -62.455 1.00 55.91 103 CYS A CA 1
ATOM 800 C C . CYS A 1 103 ? 11.701 2.930 -62.246 1.00 55.91 103 CYS A C 1
ATOM 802 O O . CYS A 1 103 ? 11.651 1.870 -61.652 1.00 55.91 103 CYS A O 1
ATOM 804 N N . ASN A 1 104 ? 12.900 3.404 -62.625 1.00 53.84 104 AS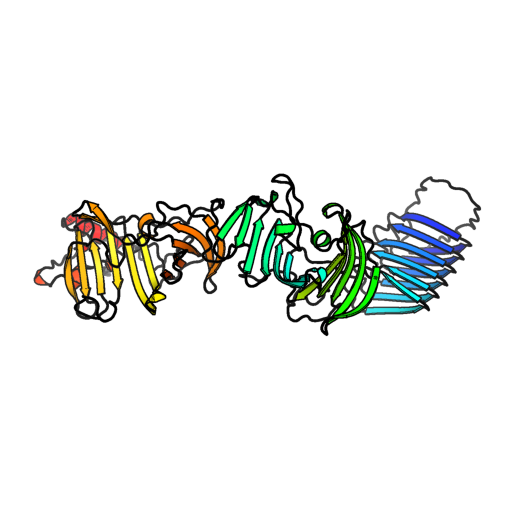N A N 1
ATOM 805 C CA . ASN A 1 104 ? 14.138 2.646 -62.327 1.00 53.84 104 ASN A CA 1
ATOM 806 C C . ASN A 1 104 ? 14.561 2.733 -60.840 1.00 53.84 104 ASN A C 1
ATOM 808 O O . ASN A 1 104 ? 14.904 1.708 -60.253 1.00 53.84 104 ASN A O 1
ATOM 812 N N . MET A 1 105 ? 14.519 3.912 -60.213 1.00 49.88 105 MET A N 1
ATOM 813 C CA . MET A 1 105 ? 14.729 4.095 -58.763 1.00 49.88 105 MET A CA 1
ATOM 814 C C . MET A 1 105 ? 13.627 4.957 -58.152 1.00 49.88 105 MET A C 1
ATOM 816 O O . MET A 1 105 ? 13.237 5.955 -58.756 1.00 49.88 105 MET A O 1
ATOM 820 N N . VAL A 1 106 ? 13.160 4.588 -56.960 1.00 52.72 106 VAL A N 1
ATOM 821 C CA . VAL A 1 106 ? 12.090 5.283 -56.235 1.00 52.72 106 VAL A CA 1
ATOM 822 C C . VAL A 1 106 ? 12.461 5.433 -54.755 1.00 52.72 106 VAL A C 1
ATOM 824 O O . VAL A 1 106 ? 12.701 4.432 -54.092 1.00 52.72 106 VAL A O 1
ATOM 827 N N . ASP A 1 107 ? 12.482 6.659 -54.238 1.00 46.91 107 ASP A N 1
ATOM 828 C CA . ASP A 1 107 ? 12.573 6.988 -52.808 1.00 46.91 107 ASP A CA 1
ATOM 829 C C . ASP A 1 107 ? 11.229 7.584 -52.354 1.00 46.91 107 ASP A C 1
ATOM 831 O O . ASP A 1 107 ? 10.705 8.522 -52.966 1.00 46.91 107 ASP A O 1
ATOM 835 N N . LEU A 1 108 ? 10.606 6.965 -51.351 1.00 50.53 108 LEU A N 1
ATOM 836 C CA . LEU A 1 108 ? 9.262 7.273 -50.869 1.00 50.53 108 LEU A CA 1
ATOM 837 C C . LEU A 1 108 ? 9.249 7.431 -49.344 1.00 50.53 108 LEU A C 1
ATOM 839 O O . LEU A 1 108 ? 9.222 6.447 -48.598 1.00 50.53 108 LEU A O 1
ATOM 843 N N . GLY A 1 109 ? 9.128 8.673 -48.873 1.00 45.06 109 GLY A N 1
ATOM 844 C CA . GLY A 1 109 ? 8.911 8.992 -47.460 1.00 45.06 109 GLY A CA 1
ATOM 845 C C . GLY A 1 109 ? 7.467 9.412 -47.172 1.00 45.06 109 GLY A C 1
ATOM 846 O O . GLY A 1 109 ? 7.043 10.494 -47.587 1.00 45.06 109 GLY A O 1
ATOM 847 N N . TYR A 1 110 ? 6.714 8.607 -46.404 1.00 47.94 110 TYR A N 1
ATOM 848 C CA . TYR A 1 110 ? 5.346 8.957 -45.989 1.00 47.94 110 TYR A CA 1
ATOM 849 C C . TYR A 1 110 ? 5.113 8.830 -44.480 1.00 47.94 110 TYR A C 1
ATOM 851 O O . TYR A 1 110 ? 5.489 7.851 -43.838 1.00 47.94 110 TYR A O 1
ATOM 859 N N . THR A 1 111 ? 4.363 9.778 -43.914 1.00 39.69 111 THR A N 1
ATOM 860 C CA . THR A 1 111 ? 3.755 9.648 -42.578 1.00 39.69 111 THR A CA 1
ATOM 861 C C . THR A 1 111 ? 2.232 9.626 -42.734 1.00 39.69 111 THR A C 1
ATOM 863 O O . THR A 1 111 ? 1.646 10.645 -43.099 1.00 39.69 111 THR A O 1
ATOM 866 N N . ILE A 1 112 ? 1.581 8.474 -42.511 1.00 43.19 112 ILE A N 1
ATOM 867 C CA . ILE A 1 112 ? 0.131 8.294 -42.733 1.00 43.19 112 ILE A CA 1
ATOM 868 C C . ILE A 1 112 ? -0.555 7.898 -41.411 1.00 43.19 112 ILE A C 1
ATOM 870 O O . ILE A 1 112 ? -0.390 6.770 -40.951 1.00 43.19 112 ILE A O 1
ATOM 874 N N . PRO A 1 113 ? -1.379 8.773 -40.802 1.00 38.62 113 PRO A N 1
ATOM 875 C CA . PRO A 1 113 ? -2.083 8.446 -39.558 1.00 38.62 113 PRO A CA 1
ATOM 876 C C . PRO A 1 113 ? -3.218 7.418 -39.729 1.00 38.62 113 PRO A C 1
ATOM 878 O O . PRO A 1 113 ? -3.545 6.710 -38.778 1.00 38.62 113 PRO A O 1
ATOM 881 N N . ALA A 1 114 ? -3.837 7.332 -40.917 1.00 43.00 114 ALA A N 1
ATOM 882 C CA . ALA A 1 114 ? -4.927 6.398 -41.227 1.00 43.00 114 ALA A CA 1
ATOM 883 C C . ALA A 1 114 ? -5.076 6.152 -42.747 1.00 43.00 114 ALA A C 1
ATOM 885 O O . ALA A 1 114 ? -5.032 7.097 -43.538 1.00 43.00 114 ALA A O 1
ATOM 886 N N . LEU A 1 115 ? -5.282 4.891 -43.151 1.00 49.88 115 LEU A N 1
ATOM 887 C CA . LEU A 1 115 ? -5.504 4.480 -44.549 1.00 49.88 115 LEU A CA 1
ATOM 888 C C . LEU A 1 115 ? -6.993 4.596 -44.965 1.00 49.88 115 LEU A C 1
ATOM 890 O O . LEU A 1 115 ? -7.873 4.460 -44.112 1.00 49.88 115 LEU A O 1
ATOM 894 N N . PRO A 1 116 ? -7.303 4.817 -46.261 1.00 49.44 116 PRO A N 1
ATOM 895 C CA . PRO A 1 116 ? -8.676 4.922 -46.759 1.00 49.44 116 PRO A CA 1
ATOM 896 C C . PRO A 1 116 ? -9.376 3.564 -46.922 1.00 49.44 116 PRO A C 1
ATOM 898 O O . PRO A 1 116 ? -8.748 2.511 -46.871 1.00 49.44 116 PRO A O 1
ATOM 901 N N . SER A 1 117 ? -10.693 3.582 -47.164 1.00 47.44 117 SER A N 1
ATOM 902 C CA . SER A 1 117 ? -11.537 2.378 -47.296 1.00 47.44 117 SER A CA 1
ATOM 903 C C . SER A 1 117 ? -11.166 1.451 -48.461 1.00 47.44 117 SER A C 1
ATOM 905 O O . SER A 1 117 ? -11.468 0.260 -48.406 1.00 47.44 117 SER A O 1
ATOM 907 N N . VAL A 1 118 ? -10.531 1.984 -49.509 1.00 44.19 118 VAL A N 1
ATOM 908 C CA . VAL A 1 118 ? -10.001 1.224 -50.648 1.00 44.19 118 VAL A CA 1
ATOM 909 C C . VAL A 1 118 ? -8.654 1.823 -51.040 1.00 44.19 118 VAL A C 1
ATOM 911 O O . VAL A 1 118 ? -8.582 2.998 -51.406 1.00 44.19 118 VAL A O 1
ATOM 914 N N . TYR A 1 119 ? -7.603 1.006 -50.977 1.00 49.31 119 TYR A N 1
ATOM 915 C CA . TYR A 1 119 ? -6.249 1.370 -51.392 1.00 49.31 119 TYR A CA 1
ATOM 916 C C . TYR A 1 119 ? -5.759 0.403 -52.476 1.00 49.31 119 TYR A C 1
ATOM 918 O O . TYR A 1 119 ? -5.709 -0.810 -52.241 1.00 49.31 119 TYR A O 1
ATOM 926 N N . GLN A 1 120 ? -5.422 0.941 -53.654 1.00 48.06 120 GLN A N 1
ATOM 927 C CA . GLN A 1 120 ? -4.848 0.189 -54.772 1.00 48.06 120 GLN A CA 1
ATOM 928 C C . GLN A 1 120 ? -3.613 0.904 -55.323 1.00 48.06 120 GLN A C 1
ATOM 930 O O . GLN A 1 120 ? -3.705 2.044 -55.777 1.00 48.06 120 GLN A O 1
ATOM 935 N N . ALA A 1 121 ? -2.469 0.225 -55.306 1.00 50.84 121 ALA A N 1
ATOM 936 C CA . ALA A 1 121 ? -1.222 0.732 -55.870 1.00 50.84 121 ALA A CA 1
ATOM 937 C C . ALA A 1 121 ? -0.521 -0.363 -56.681 1.00 50.84 121 ALA A C 1
ATOM 939 O O . ALA A 1 121 ? -0.444 -1.511 -56.234 1.00 50.84 121 ALA A O 1
ATOM 940 N N . TYR A 1 122 ? -0.021 0.004 -57.859 1.00 47.94 122 TYR A N 1
ATOM 941 C CA . TYR A 1 122 ? 0.840 -0.837 -58.687 1.00 47.94 122 TYR A CA 1
ATOM 942 C C . TYR A 1 122 ? 2.158 -0.096 -58.917 1.00 47.94 122 TYR A C 1
ATOM 944 O O . TYR A 1 122 ? 2.142 1.033 -59.414 1.00 47.94 122 TYR A O 1
ATOM 952 N N . VAL A 1 123 ? 3.271 -0.701 -58.501 1.00 52.16 123 VAL A N 1
ATOM 953 C CA . VAL A 1 123 ? 4.611 -0.105 -58.587 1.00 52.16 123 VAL A CA 1
ATOM 954 C C . VAL A 1 123 ? 5.578 -1.122 -59.186 1.00 52.16 123 VAL A C 1
ATOM 956 O O . VAL A 1 123 ? 5.737 -2.214 -58.643 1.00 52.16 123 VAL A O 1
ATOM 959 N N . GLU A 1 124 ? 6.236 -0.766 -60.283 1.00 51.53 124 GLU A N 1
ATOM 960 C CA . GLU A 1 124 ? 7.221 -1.619 -60.958 1.00 51.53 124 GLU A CA 1
ATOM 961 C C . GLU A 1 124 ? 8.556 -0.870 -61.058 1.00 51.53 124 GLU A C 1
ATOM 963 O O . GLU A 1 124 ? 8.633 0.176 -61.712 1.00 51.53 124 GLU A O 1
ATOM 968 N N . CYS A 1 125 ? 9.592 -1.338 -60.339 1.00 50.97 125 CYS A N 1
ATOM 969 C CA . CYS A 1 125 ? 10.875 -0.625 -60.236 1.00 50.97 125 CYS A CA 1
ATOM 970 C C . CYS A 1 125 ? 12.134 -1.506 -60.134 1.00 50.97 125 CYS A C 1
ATOM 972 O O . CYS A 1 125 ? 12.054 -2.695 -59.866 1.00 50.97 125 CYS A O 1
ATOM 974 N N . ASN A 1 126 ? 13.346 -0.949 -60.302 1.00 46.00 126 ASN A N 1
ATOM 975 C CA . ASN A 1 126 ? 14.594 -1.692 -60.026 1.00 46.00 126 ASN A CA 1
ATOM 976 C C . ASN A 1 126 ? 15.058 -1.563 -58.558 1.00 46.00 126 ASN A C 1
ATOM 978 O O . ASN A 1 126 ? 15.535 -2.540 -57.986 1.00 46.00 126 ASN A O 1
ATOM 982 N N . MET A 1 127 ? 14.905 -0.400 -57.921 1.00 41.75 127 MET A N 1
ATOM 983 C CA . MET A 1 127 ? 15.230 -0.173 -56.502 1.00 41.75 127 MET A CA 1
ATOM 984 C C . MET A 1 127 ? 14.181 0.737 -55.855 1.00 41.75 127 MET A C 1
ATOM 986 O O . MET A 1 127 ? 13.800 1.733 -56.471 1.00 41.75 127 MET A O 1
ATOM 990 N N . VAL A 1 128 ? 13.745 0.410 -54.635 1.00 43.47 128 VAL A N 1
ATOM 991 C CA . VAL A 1 128 ? 12.789 1.210 -53.852 1.00 43.47 128 VAL A CA 1
ATOM 992 C C . VAL A 1 128 ? 13.296 1.417 -52.423 1.00 43.47 128 VAL A C 1
ATOM 994 O O . VAL A 1 128 ? 13.668 0.431 -51.795 1.00 43.47 128 VAL A O 1
ATOM 997 N N . ASP A 1 129 ? 13.258 2.646 -51.906 1.00 39.59 129 ASP A N 1
ATOM 998 C CA . ASP A 1 129 ? 13.326 2.975 -50.470 1.00 39.59 129 ASP A CA 1
ATOM 999 C C . ASP A 1 129 ? 11.933 3.446 -50.004 1.00 39.59 129 ASP A C 1
ATOM 1001 O O . ASP A 1 129 ? 11.311 4.301 -50.635 1.00 39.59 129 ASP A O 1
ATOM 1005 N N . LEU A 1 130 ? 11.373 2.808 -48.976 1.00 42.69 130 LEU A N 1
ATOM 1006 C CA . LEU A 1 130 ? 9.994 2.964 -48.503 1.00 42.69 130 LEU A CA 1
ATOM 1007 C C . LEU A 1 130 ? 9.971 3.154 -46.983 1.00 42.69 130 LEU A C 1
ATOM 1009 O O . LEU A 1 130 ? 9.897 2.179 -46.236 1.00 42.69 130 LEU A O 1
ATOM 1013 N N . GLY A 1 131 ? 9.920 4.392 -46.496 1.00 40.62 131 GLY A N 1
ATOM 1014 C CA . GLY A 1 131 ? 9.638 4.681 -45.085 1.00 40.62 131 GLY A CA 1
ATOM 1015 C C . GLY A 1 131 ? 8.131 4.742 -44.810 1.00 40.62 131 GLY A C 1
ATOM 1016 O O . GLY A 1 131 ? 7.454 5.630 -45.331 1.00 40.62 131 GLY A O 1
ATOM 1017 N N . TYR A 1 132 ? 7.581 3.843 -43.976 1.00 42.88 132 TYR A N 1
ATOM 1018 C CA . TYR A 1 132 ? 6.159 3.884 -43.588 1.00 42.88 132 TYR A CA 1
ATOM 1019 C C . TYR A 1 132 ? 5.920 3.803 -42.077 1.00 42.88 132 TYR A C 1
ATOM 1021 O O . TYR A 1 132 ? 6.581 3.085 -41.334 1.00 42.88 132 TYR A O 1
ATOM 1029 N N . THR A 1 133 ? 4.873 4.499 -41.631 1.00 35.41 133 THR A N 1
ATOM 1030 C CA . THR A 1 133 ? 4.240 4.348 -40.312 1.00 35.41 133 THR A CA 1
ATOM 1031 C C . THR A 1 133 ? 2.786 3.925 -40.533 1.00 35.41 133 THR A C 1
ATOM 1033 O O . THR A 1 133 ? 2.023 4.673 -41.139 1.00 35.41 133 THR A O 1
ATOM 1036 N N . ILE A 1 134 ? 2.388 2.721 -40.092 1.00 37.62 134 ILE A N 1
ATOM 1037 C CA . ILE A 1 134 ? 1.010 2.205 -40.243 1.00 37.62 134 ILE A CA 1
ATOM 1038 C C . ILE A 1 134 ? 0.451 1.805 -38.867 1.00 37.62 134 ILE A C 1
ATOM 1040 O O . ILE A 1 134 ? 0.896 0.802 -38.310 1.00 37.62 134 ILE A O 1
ATOM 1044 N N . PRO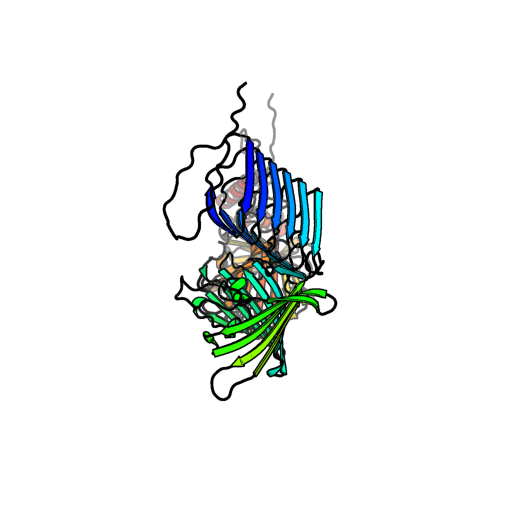 A 1 135 ? -0.556 2.522 -38.330 1.00 34.69 135 PRO A N 1
ATOM 1045 C CA . PRO A 1 135 ? -1.232 2.120 -37.092 1.00 34.69 135 PRO A CA 1
ATOM 1046 C C . PRO A 1 135 ? -2.347 1.071 -37.289 1.00 34.69 135 PRO A C 1
ATOM 1048 O O . PRO A 1 135 ? -2.678 0.354 -36.347 1.00 34.69 135 PRO A O 1
ATOM 1051 N N . ALA A 1 136 ? -2.954 0.961 -38.484 1.00 37.88 136 ALA A N 1
ATOM 1052 C CA . ALA A 1 136 ? -4.024 -0.009 -38.775 1.00 37.88 136 ALA A CA 1
ATOM 1053 C C . ALA A 1 136 ? -4.253 -0.244 -40.288 1.00 37.88 136 ALA A C 1
ATOM 1055 O O . ALA A 1 136 ? -4.113 0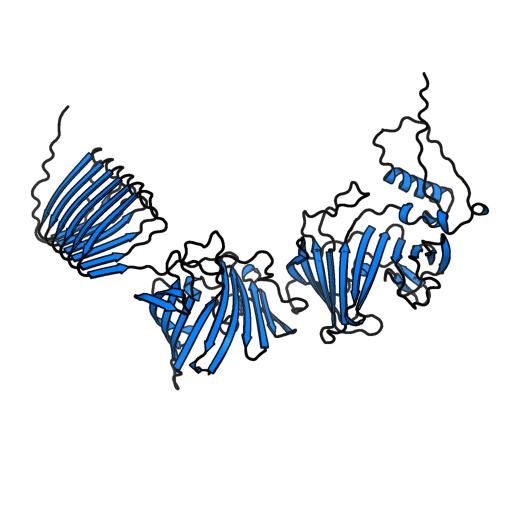.677 -41.091 1.00 37.88 136 ALA A O 1
ATOM 1056 N N . LEU A 1 137 ? -4.658 -1.469 -40.665 1.00 37.69 137 LEU A N 1
ATOM 1057 C CA . LEU A 1 137 ? -4.969 -1.893 -42.047 1.00 37.69 137 LEU A CA 1
ATOM 1058 C C . LEU A 1 137 ? -6.463 -1.679 -42.421 1.00 37.69 137 LEU A C 1
ATOM 1060 O O . LEU A 1 137 ? -7.322 -1.882 -41.558 1.00 37.69 137 LEU A O 1
ATOM 1064 N N . PRO A 1 138 ? -6.799 -1.327 -43.685 1.00 37.34 138 PRO A N 1
ATOM 1065 C CA . PRO A 1 138 ? -8.179 -1.153 -44.166 1.00 37.34 138 PRO A CA 1
ATOM 1066 C C . PRO A 1 138 ? -8.865 -2.471 -44.588 1.00 37.34 138 PRO A C 1
ATOM 1068 O O . PRO A 1 138 ? -8.245 -3.529 -44.650 1.00 37.34 138 PRO A O 1
ATOM 1071 N N . SER A 1 139 ? -10.165 -2.403 -44.913 1.00 36.81 139 SER A N 1
ATOM 1072 C CA . SER A 1 139 ? -11.018 -3.551 -45.278 1.00 36.81 139 SER A CA 1
ATOM 1073 C C . SER A 1 139 ? -10.721 -4.179 -46.648 1.00 36.81 139 SER A C 1
ATOM 1075 O O . SER A 1 139 ? -11.020 -5.356 -46.842 1.00 36.81 139 SER A O 1
ATOM 1077 N N . VAL A 1 140 ? -10.140 -3.429 -47.594 1.00 35.66 140 VAL A N 1
ATOM 1078 C CA . VAL A 1 140 ? -9.633 -3.940 -48.880 1.00 35.66 140 VAL A CA 1
ATOM 1079 C C . VAL A 1 140 ? -8.287 -3.278 -49.178 1.00 35.66 140 VAL A C 1
ATOM 1081 O O . VAL A 1 140 ? -8.226 -2.078 -49.451 1.00 35.66 140 VAL A O 1
ATOM 1084 N N . TYR A 1 141 ? -7.216 -4.070 -49.129 1.00 39.19 141 TYR A N 1
ATOM 1085 C CA . TYR A 1 141 ? -5.846 -3.656 -49.435 1.00 39.19 141 TYR A CA 1
ATOM 1086 C C . TYR A 1 141 ? -5.296 -4.520 -50.574 1.00 39.19 141 TYR A C 1
ATOM 1088 O O . TYR A 1 141 ? -5.232 -5.743 -50.444 1.00 39.19 141 TYR A O 1
ATOM 1096 N N . GLN A 1 142 ? -4.916 -3.892 -51.689 1.00 38.81 142 GLN A N 1
ATOM 1097 C CA . GLN A 1 142 ? -4.196 -4.542 -52.785 1.00 38.81 142 GLN A CA 1
ATOM 1098 C C . GLN A 1 142 ? -3.056 -3.634 -53.247 1.00 38.81 142 GLN A C 1
ATOM 1100 O O . GLN A 1 142 ? -3.280 -2.653 -53.951 1.00 38.81 142 GLN A O 1
ATOM 1105 N N . ALA A 1 143 ? -1.834 -3.972 -52.846 1.00 42.16 143 ALA A N 1
ATOM 1106 C CA . ALA A 1 143 ? -0.615 -3.394 -53.390 1.00 42.16 143 ALA A CA 1
ATOM 1107 C C . ALA A 1 143 ? 0.143 -4.492 -54.140 1.00 42.16 143 ALA A C 1
ATOM 1109 O O . ALA A 1 143 ? 0.324 -5.588 -53.606 1.00 42.16 143 ALA A O 1
ATOM 1110 N N . TYR A 1 144 ? 0.545 -4.211 -55.375 1.00 39.53 144 TYR A N 1
ATOM 1111 C CA . TYR A 1 144 ? 1.418 -5.077 -56.160 1.00 39.53 144 TYR A CA 1
ATOM 1112 C C . TYR A 1 144 ? 2.694 -4.293 -56.452 1.00 39.53 144 TYR A C 1
ATOM 1114 O O . TYR A 1 144 ? 2.641 -3.238 -57.083 1.00 39.53 144 TYR A O 1
ATOM 1122 N N . VAL A 1 145 ? 3.812 -4.770 -55.908 1.00 45.50 145 VAL A N 1
ATOM 1123 C CA . VAL A 1 145 ? 5.125 -4.131 -56.026 1.00 45.50 145 VAL A CA 1
ATOM 1124 C C . VAL A 1 145 ? 6.087 -5.162 -56.595 1.00 45.50 145 VAL A C 1
ATOM 1126 O O . VAL A 1 145 ? 6.346 -6.178 -55.949 1.00 45.50 145 VAL A O 1
ATOM 1129 N N . GLU A 1 146 ? 6.594 -4.920 -57.798 1.00 42.12 146 GLU A N 1
ATOM 1130 C CA . GLU A 1 146 ? 7.567 -5.788 -58.463 1.00 42.12 146 GLU A CA 1
ATOM 1131 C C . GLU A 1 146 ? 8.894 -5.026 -58.555 1.00 42.12 146 GLU A C 1
ATOM 1133 O O . GLU A 1 146 ? 9.042 -4.108 -59.362 1.00 42.12 146 GLU A O 1
ATOM 1138 N N . CYS A 1 147 ? 9.823 -5.314 -57.628 1.00 41.47 147 CYS A N 1
ATOM 1139 C CA . CYS A 1 147 ? 11.091 -4.589 -57.486 1.00 41.47 147 CYS A CA 1
ATOM 1140 C C . CYS A 1 147 ? 12.304 -5.501 -57.246 1.00 41.47 147 CYS A C 1
ATOM 1142 O O . CYS A 1 147 ? 12.184 -6.509 -56.550 1.00 41.47 147 CYS A O 1
ATOM 1144 N N . ASN A 1 148 ? 13.485 -5.139 -57.776 1.00 39.62 148 ASN A N 1
ATOM 1145 C CA . ASN A 1 148 ? 14.716 -5.941 -57.623 1.00 39.62 148 ASN A CA 1
ATOM 1146 C C . ASN A 1 148 ? 15.415 -5.768 -56.252 1.00 39.62 148 ASN A C 1
ATOM 1148 O O . ASN A 1 148 ? 16.071 -6.703 -55.793 1.00 39.62 148 ASN A O 1
ATOM 1152 N N . MET A 1 149 ? 15.270 -4.620 -55.577 1.00 31.61 149 MET A N 1
ATOM 1153 C CA . MET A 1 149 ? 15.660 -4.395 -54.171 1.00 31.61 149 MET A CA 1
ATOM 1154 C C . MET A 1 149 ? 14.682 -3.421 -53.493 1.00 31.61 149 MET A C 1
ATOM 1156 O O . MET A 1 149 ? 14.294 -2.428 -54.106 1.00 31.61 149 MET A O 1
ATOM 1160 N N . VAL A 1 150 ? 14.301 -3.708 -52.243 1.00 33.12 150 VAL A N 1
ATOM 1161 C CA . VAL A 1 150 ? 13.387 -2.891 -51.425 1.00 33.12 150 VAL A CA 1
ATOM 1162 C C . VAL A 1 150 ? 14.053 -2.613 -50.074 1.00 33.12 150 VAL A C 1
ATOM 1164 O O . VAL A 1 150 ? 14.291 -3.558 -49.321 1.00 33.12 150 VAL A O 1
ATOM 1167 N N . ASP A 1 151 ? 14.345 -1.350 -49.769 1.00 34.38 151 ASP A N 1
ATOM 1168 C CA . ASP A 1 151 ? 14.621 -0.875 -48.413 1.00 34.38 151 ASP A CA 1
ATOM 1169 C C . ASP A 1 151 ? 13.277 -0.475 -47.787 1.00 34.38 151 ASP A C 1
ATOM 1171 O O . ASP A 1 151 ? 12.581 0.410 -48.274 1.00 34.38 151 ASP A O 1
ATOM 1175 N N . LEU A 1 152 ? 12.822 -1.228 -46.787 1.00 36.94 152 LEU A N 1
ATOM 1176 C CA . LEU A 1 152 ? 11.615 -0.900 -46.032 1.00 36.94 152 LEU A CA 1
ATOM 1177 C C . LEU A 1 152 ? 12.100 -0.184 -44.774 1.00 36.94 152 LEU A C 1
ATOM 1179 O O . LEU A 1 152 ? 12.649 -0.825 -43.876 1.00 36.94 152 LEU A O 1
ATOM 1183 N N . GLY A 1 153 ? 11.875 1.122 -44.683 1.00 42.22 153 GLY A N 1
ATOM 1184 C CA . GLY A 1 153 ? 12.105 1.923 -43.490 1.00 42.22 153 GLY A CA 1
ATOM 1185 C C . GLY A 1 153 ? 11.171 1.491 -42.360 1.00 42.22 153 GLY A C 1
ATOM 1186 O O . GLY A 1 153 ? 10.152 2.128 -42.090 1.00 42.22 153 GLY A O 1
ATOM 1187 N N . TYR A 1 154 ? 11.513 0.391 -41.688 1.00 48.50 154 TYR A N 1
ATOM 1188 C CA . TYR A 1 154 ? 10.864 -0.046 -40.461 1.00 48.50 154 TYR A CA 1
ATOM 1189 C C . TYR A 1 154 ? 11.248 0.912 -39.334 1.00 48.50 154 TYR A C 1
ATOM 1191 O O . TYR A 1 154 ? 12.348 0.848 -38.774 1.00 48.50 154 TYR A O 1
ATOM 1199 N N . THR A 1 155 ? 10.318 1.789 -38.961 1.00 58.91 155 THR A N 1
ATOM 1200 C CA . THR A 1 155 ? 10.454 2.589 -37.743 1.00 58.91 155 THR A CA 1
ATOM 1201 C C . THR A 1 155 ? 10.424 1.673 -36.525 1.00 58.91 155 THR A C 1
ATOM 1203 O O . THR A 1 155 ? 9.574 0.782 -36.441 1.00 58.91 155 THR A O 1
ATOM 1206 N N . ILE A 1 156 ? 11.331 1.902 -35.575 1.00 70.31 156 ILE A N 1
ATOM 1207 C CA . ILE A 1 156 ? 11.373 1.151 -34.319 1.00 70.31 156 ILE A CA 1
ATOM 1208 C C . ILE A 1 156 ? 10.001 1.182 -33.611 1.00 70.31 156 ILE A C 1
ATOM 1210 O O . ILE A 1 156 ? 9.327 2.218 -33.661 1.00 70.31 156 ILE A O 1
ATOM 1214 N N . PRO A 1 157 ? 9.544 0.083 -32.978 1.00 76.50 157 PRO A N 1
ATOM 1215 C CA . PRO A 1 157 ? 8.217 0.039 -32.380 1.00 76.50 157 PRO A CA 1
ATOM 1216 C C . PRO A 1 157 ? 8.035 1.097 -31.292 1.00 76.50 157 PRO A C 1
ATOM 1218 O O . PRO A 1 157 ? 8.924 1.322 -30.470 1.00 76.50 157 PRO A O 1
ATOM 1221 N N . ALA A 1 158 ? 6.857 1.722 -31.263 1.00 74.94 158 ALA A N 1
ATOM 1222 C CA . ALA A 1 158 ? 6.495 2.644 -30.196 1.00 74.94 158 ALA A CA 1
ATOM 1223 C C . ALA A 1 158 ? 6.307 1.876 -28.882 1.00 74.94 158 ALA A C 1
ATOM 1225 O O . ALA A 1 158 ? 5.542 0.912 -28.821 1.00 74.94 158 ALA A O 1
ATOM 1226 N N . LEU A 1 159 ? 6.987 2.327 -27.829 1.00 78.56 159 LEU A N 1
ATOM 1227 C CA . LEU A 1 159 ? 6.873 1.745 -26.498 1.00 78.56 159 LEU A CA 1
ATOM 1228 C C . LEU A 1 159 ? 5.828 2.496 -25.657 1.00 78.56 159 LEU A C 1
ATOM 1230 O O . LEU A 1 159 ? 5.684 3.715 -25.798 1.00 78.56 159 LEU A O 1
ATOM 1234 N N . PRO A 1 160 ? 5.089 1.793 -24.784 1.00 84.00 160 PRO A N 1
ATOM 1235 C CA . PRO A 1 160 ? 4.032 2.393 -23.977 1.00 84.00 160 PRO A CA 1
ATOM 1236 C C . PRO A 1 160 ? 4.608 3.291 -22.876 1.00 84.00 160 PRO A C 1
ATOM 1238 O O . PRO A 1 160 ? 5.641 2.982 -22.296 1.00 84.00 160 PRO A O 1
ATOM 1241 N N . SER A 1 161 ? 3.915 4.381 -22.532 1.00 85.19 161 SER A N 1
ATOM 1242 C CA . SER A 1 161 ? 4.329 5.315 -21.467 1.00 85.19 161 SER A CA 1
ATOM 1243 C C . SER A 1 161 ? 4.098 4.794 -20.039 1.00 85.19 161 SER A C 1
ATOM 1245 O O . SER A 1 161 ? 4.388 5.500 -19.074 1.00 85.19 161 SER A O 1
ATOM 1247 N N . VAL A 1 162 ? 3.559 3.583 -19.906 1.00 89.12 162 VAL A N 1
ATOM 1248 C CA . VAL A 1 162 ? 3.374 2.825 -18.664 1.00 89.12 162 VAL A CA 1
ATOM 1249 C C . VAL A 1 162 ? 3.662 1.366 -19.002 1.00 89.12 162 VAL A C 1
ATOM 1251 O O . VAL A 1 162 ? 3.182 0.882 -20.025 1.00 89.12 162 VAL A O 1
ATOM 1254 N N . TYR A 1 163 ? 4.451 0.667 -18.191 1.00 88.31 163 TYR A N 1
ATOM 1255 C CA . TYR A 1 163 ? 4.692 -0.761 -18.394 1.00 88.31 163 TYR A CA 1
ATOM 1256 C C . TYR A 1 163 ? 5.172 -1.455 -17.128 1.00 88.31 163 TYR A C 1
ATOM 1258 O O . TYR A 1 163 ? 5.625 -0.816 -16.177 1.00 88.31 163 TYR A O 1
ATOM 1266 N N . GLN A 1 164 ? 5.130 -2.782 -17.158 1.00 91.00 164 GLN A N 1
ATOM 1267 C CA . GLN A 1 164 ? 5.865 -3.625 -16.226 1.00 91.00 164 GLN A CA 1
ATOM 1268 C C . GLN A 1 164 ? 6.667 -4.682 -16.989 1.00 91.00 164 GLN A C 1
ATOM 1270 O O . GLN A 1 164 ? 6.227 -5.153 -18.042 1.00 91.00 164 GLN A O 1
ATOM 1275 N N . ALA A 1 165 ? 7.842 -5.054 -16.483 1.00 90.75 165 ALA A N 1
ATOM 1276 C CA . ALA A 1 165 ? 8.696 -6.054 -17.118 1.00 90.75 165 ALA A CA 1
ATOM 1277 C C . ALA A 1 165 ? 9.586 -6.795 -16.116 1.00 90.75 165 ALA A C 1
ATOM 1279 O O . ALA A 1 165 ? 10.088 -6.211 -15.157 1.00 90.75 165 ALA A O 1
ATOM 1280 N N . TYR A 1 166 ? 9.842 -8.073 -16.396 1.00 93.06 166 TYR A N 1
ATOM 1281 C CA . TYR A 1 166 ? 10.925 -8.829 -15.775 1.00 93.06 166 TYR A CA 1
ATOM 1282 C C . TYR A 1 166 ? 12.123 -8.849 -16.723 1.00 93.06 166 TYR A C 1
ATOM 1284 O O . TYR A 1 166 ? 12.015 -9.335 -17.852 1.00 93.06 166 TYR A O 1
ATOM 1292 N N . VAL A 1 167 ? 13.267 -8.360 -16.260 1.00 93.94 167 VAL A N 1
ATOM 1293 C CA . VAL A 1 167 ? 14.501 -8.264 -17.038 1.00 93.94 167 VAL A CA 1
ATOM 1294 C C . VAL A 1 167 ? 15.602 -9.080 -16.372 1.00 93.94 167 VAL A C 1
ATOM 1296 O O . VAL A 1 167 ? 15.963 -8.843 -15.222 1.00 93.94 167 VAL A O 1
ATOM 1299 N N . GLU A 1 168 ? 16.160 -10.045 -17.094 1.00 95.00 168 GLU A N 1
ATOM 1300 C CA . GLU A 1 168 ? 17.394 -10.718 -16.688 1.00 95.00 168 GLU A CA 1
ATOM 1301 C C . GLU A 1 168 ? 18.587 -9.982 -17.309 1.00 95.00 168 GLU A C 1
ATOM 1303 O O . GLU A 1 168 ? 18.790 -9.991 -18.524 1.00 95.00 168 GLU A O 1
ATOM 1308 N N . CYS A 1 169 ? 19.372 -9.317 -16.467 1.00 94.06 169 CYS A N 1
ATOM 1309 C CA . CYS A 1 169 ? 20.542 -8.543 -16.857 1.00 94.06 169 CYS A CA 1
ATOM 1310 C C . CYS A 1 169 ? 21.798 -9.409 -16.718 1.00 94.06 169 CYS A C 1
ATOM 1312 O O . CYS A 1 169 ? 22.316 -9.599 -15.616 1.00 94.06 169 CYS A O 1
ATOM 1314 N N . ASN A 1 170 ? 22.308 -9.925 -17.831 1.00 94.56 170 ASN A N 1
ATOM 1315 C CA . ASN A 1 170 ? 23.545 -10.695 -17.887 1.00 94.56 170 ASN A CA 1
ATOM 1316 C C . ASN A 1 170 ? 24.734 -9.759 -18.137 1.00 94.56 170 ASN A C 1
ATOM 1318 O O . ASN A 1 170 ? 24.945 -9.300 -19.260 1.00 94.56 170 ASN A O 1
ATOM 1322 N N . MET A 1 171 ? 25.524 -9.492 -17.095 1.00 92.19 171 MET A N 1
ATOM 1323 C CA . MET A 1 171 ? 26.726 -8.656 -17.154 1.00 92.19 171 MET A CA 1
ATOM 1324 C C . MET A 1 171 ? 27.920 -9.542 -17.538 1.00 92.19 171 MET A C 1
ATOM 1326 O O . MET A 1 171 ? 28.678 -10.003 -16.681 1.00 92.19 171 MET A O 1
ATOM 1330 N N . VAL A 1 172 ? 28.046 -9.868 -18.828 1.00 93.31 172 VAL A N 1
ATOM 1331 C CA . VAL A 1 172 ? 28.966 -10.905 -19.336 1.00 93.31 172 VAL A CA 1
ATOM 1332 C C . VAL A 1 172 ? 30.427 -10.557 -19.061 1.00 93.31 172 VAL A C 1
ATOM 1334 O O . VAL A 1 172 ? 31.199 -11.439 -18.688 1.00 93.31 172 VAL A O 1
ATOM 1337 N N . ASP A 1 173 ? 30.815 -9.288 -19.189 1.00 90.25 173 ASP A N 1
ATOM 1338 C CA . ASP A 1 173 ? 32.175 -8.831 -18.877 1.00 90.25 173 ASP A CA 1
ATOM 1339 C C . ASP A 1 173 ? 32.522 -8.932 -17.383 1.00 90.25 173 ASP A C 1
ATOM 1341 O O . ASP A 1 173 ? 33.693 -9.099 -17.038 1.00 90.25 173 ASP A O 1
ATOM 1345 N N . LEU A 1 174 ? 31.516 -8.897 -16.503 1.00 89.62 174 LEU A N 1
ATOM 1346 C CA . LEU A 1 174 ? 31.686 -9.003 -15.051 1.00 89.62 174 LEU A CA 1
ATOM 1347 C C . LEU A 1 174 ? 31.414 -10.414 -14.504 1.00 89.62 174 LEU A C 1
ATOM 1349 O O . LEU A 1 174 ? 31.718 -10.690 -13.343 1.00 89.62 174 LEU A O 1
ATOM 1353 N N . GLY A 1 175 ? 30.869 -11.315 -15.324 1.00 91.44 175 GLY A N 1
ATOM 1354 C CA . GLY A 1 175 ? 30.630 -12.714 -14.972 1.00 91.44 175 GLY A CA 1
ATOM 1355 C C . GLY A 1 175 ? 29.500 -12.938 -13.962 1.00 91.44 175 GLY A C 1
ATOM 1356 O O . GLY A 1 175 ? 29.553 -13.914 -13.213 1.00 91.44 175 GLY A O 1
ATOM 1357 N N . TYR A 1 176 ? 28.494 -12.058 -13.916 1.00 91.88 176 TYR A N 1
ATOM 1358 C CA . TYR A 1 176 ? 27.320 -12.227 -13.052 1.00 91.88 176 TYR A CA 1
ATOM 1359 C C . TYR A 1 176 ? 26.009 -11.821 -13.738 1.00 91.88 176 TYR A C 1
ATOM 1361 O O . TYR A 1 176 ? 25.999 -11.101 -14.736 1.00 91.88 176 TYR A O 1
ATOM 1369 N N . THR A 1 177 ? 24.895 -12.267 -13.158 1.00 92.88 177 THR A N 1
ATOM 1370 C CA . THR A 1 177 ? 23.531 -11.973 -13.613 1.00 92.88 177 THR A CA 1
ATOM 1371 C C . THR A 1 177 ? 22.755 -11.270 -12.503 1.00 92.88 177 THR A C 1
ATOM 1373 O O . THR A 1 177 ? 22.968 -11.548 -11.319 1.00 92.88 177 THR A O 1
ATOM 1376 N N . VAL A 1 178 ? 21.856 -10.365 -12.882 1.00 92.44 178 VAL A N 1
ATOM 1377 C CA . VAL A 1 178 ? 20.909 -9.688 -11.987 1.00 92.44 178 VAL A CA 1
ATOM 1378 C C . VAL A 1 178 ? 19.504 -9.907 -12.524 1.00 92.44 178 VAL A C 1
ATOM 1380 O O . VAL A 1 178 ? 19.252 -9.632 -13.694 1.00 92.44 178 VAL A O 1
ATOM 1383 N N . ALA A 1 179 ? 18.586 -10.370 -11.684 1.00 93.94 179 ALA A N 1
ATOM 1384 C CA . ALA A 1 179 ? 17.168 -10.392 -12.026 1.00 93.94 179 ALA A CA 1
ATOM 1385 C C . ALA A 1 179 ? 16.536 -9.068 -11.596 1.00 93.94 179 ALA A C 1
ATOM 1387 O O . ALA A 1 179 ? 16.752 -8.624 -10.470 1.00 93.94 179 ALA A O 1
ATOM 1388 N N . VAL A 1 180 ? 15.778 -8.425 -12.475 1.00 93.00 180 VAL A N 1
ATOM 1389 C CA . VAL A 1 180 ? 15.137 -7.134 -12.227 1.00 93.00 180 VAL A CA 1
ATOM 1390 C C . VAL A 1 180 ? 13.646 -7.263 -12.509 1.00 93.00 180 VAL A C 1
ATOM 1392 O O . VAL A 1 180 ? 13.256 -7.727 -13.572 1.00 93.00 180 VAL A O 1
ATOM 1395 N N . MET A 1 181 ? 12.812 -6.859 -11.556 1.00 92.31 181 MET A N 1
ATOM 1396 C CA . MET A 1 181 ? 11.402 -6.574 -11.784 1.00 92.31 181 MET A CA 1
ATOM 1397 C C . MET A 1 181 ? 11.206 -5.069 -11.797 1.00 92.31 181 MET A C 1
ATOM 1399 O O . MET A 1 181 ? 11.695 -4.365 -10.913 1.00 92.31 181 MET A O 1
ATOM 1403 N N . GLU A 1 182 ? 10.490 -4.596 -12.799 1.00 90.31 182 GLU A N 1
ATOM 1404 C CA . GLU A 1 182 ? 10.489 -3.202 -13.176 1.00 90.31 182 GLU A CA 1
ATOM 1405 C C . GLU A 1 182 ? 9.058 -2.705 -13.420 1.00 90.31 182 GLU A C 1
ATOM 1407 O O . GLU A 1 182 ? 8.323 -3.301 -14.206 1.00 90.31 182 GLU A O 1
ATOM 1412 N N . TYR A 1 183 ? 8.669 -1.617 -12.747 1.00 93.12 183 TYR A N 1
ATOM 1413 C CA . TYR A 1 183 ? 7.383 -0.938 -12.918 1.00 93.12 183 TYR A CA 1
ATOM 1414 C C . TYR A 1 183 ? 7.615 0.523 -13.306 1.00 93.12 183 TYR A C 1
ATOM 1416 O O . TYR A 1 183 ? 8.226 1.289 -12.557 1.00 93.12 183 TYR A O 1
ATOM 1424 N N . TYR A 1 184 ? 7.106 0.906 -14.473 1.00 91.25 184 TYR A N 1
ATOM 1425 C CA . TYR A 1 184 ? 7.241 2.238 -15.049 1.00 91.25 184 TYR A CA 1
ATOM 1426 C C . TYR A 1 184 ? 5.889 2.941 -15.129 1.00 91.25 184 TYR A C 1
ATOM 1428 O O . TYR A 1 184 ? 4.976 2.437 -15.784 1.00 91.25 184 TYR A O 1
ATOM 1436 N N . ASP A 1 185 ? 5.777 4.141 -14.564 1.00 92.19 185 ASP A N 1
ATOM 1437 C CA . ASP A 1 185 ? 4.632 5.028 -14.782 1.00 92.19 185 ASP A CA 1
ATOM 1438 C C . ASP A 1 185 ? 5.136 6.430 -15.142 1.00 92.19 185 ASP A C 1
ATOM 1440 O O . ASP A 1 185 ? 5.231 7.339 -14.312 1.00 92.19 185 ASP A O 1
ATOM 1444 N N . GLY A 1 186 ? 5.476 6.599 -16.424 1.00 89.44 186 GLY A N 1
ATOM 1445 C CA . GLY A 1 186 ? 5.943 7.872 -16.969 1.00 89.44 186 GLY A CA 1
ATOM 1446 C C . GLY A 1 186 ? 4.876 8.964 -16.956 1.00 89.44 186 GLY A C 1
ATOM 1447 O O . GLY A 1 186 ? 5.210 10.144 -16.913 1.00 89.44 186 GLY A O 1
ATOM 1448 N N . VAL A 1 187 ? 3.594 8.586 -16.945 1.00 90.31 187 VAL A N 1
ATOM 1449 C CA . VAL A 1 187 ? 2.467 9.531 -16.895 1.00 90.31 187 VAL A CA 1
ATOM 1450 C C . VAL A 1 187 ? 2.376 10.189 -15.520 1.00 90.31 187 VAL A C 1
ATOM 1452 O O . VAL A 1 187 ? 2.148 11.395 -15.437 1.00 90.31 187 VAL A O 1
ATOM 1455 N N . ARG A 1 188 ? 2.582 9.417 -14.446 1.00 91.19 188 ARG A N 1
ATOM 1456 C CA . ARG A 1 188 ? 2.605 9.927 -13.066 1.00 91.19 188 ARG A CA 1
ATOM 1457 C C . ARG A 1 188 ? 4.006 10.284 -12.560 1.00 91.19 188 ARG A C 1
ATOM 1459 O O . ARG A 1 188 ? 4.134 10.690 -11.414 1.00 91.19 188 ARG A O 1
ATOM 1466 N N . ASN A 1 189 ? 5.029 10.188 -13.411 1.00 90.94 189 ASN A N 1
ATOM 1467 C CA . ASN A 1 189 ? 6.423 10.514 -13.096 1.00 90.94 189 ASN A CA 1
ATOM 1468 C C . ASN A 1 189 ? 6.974 9.723 -11.890 1.00 90.94 189 ASN A C 1
ATOM 1470 O O . ASN A 1 189 ? 7.598 10.280 -10.985 1.00 90.94 189 ASN A O 1
ATOM 1474 N N . ARG A 1 190 ? 6.726 8.410 -11.874 1.00 91.81 190 ARG A N 1
ATOM 1475 C CA . ARG A 1 190 ? 7.124 7.512 -10.782 1.00 91.81 190 ARG A CA 1
ATOM 1476 C C . ARG A 1 190 ? 7.533 6.138 -11.295 1.00 91.81 190 ARG A C 1
ATOM 1478 O O . ARG A 1 190 ? 7.211 5.756 -12.423 1.00 91.81 190 ARG A O 1
ATOM 1485 N N . GLY A 1 191 ? 8.238 5.388 -10.463 1.00 91.88 191 GLY A N 1
ATOM 1486 C CA . GLY A 1 191 ? 8.768 4.088 -10.844 1.00 91.88 191 GLY A CA 1
ATOM 1487 C C . GLY A 1 191 ? 9.135 3.223 -9.651 1.00 91.88 191 GLY A C 1
ATOM 1488 O O . GLY A 1 191 ? 9.244 3.684 -8.513 1.00 91.88 191 GLY A O 1
ATOM 1489 N N . SER A 1 192 ? 9.339 1.942 -9.925 1.00 92.81 192 SER A N 1
ATOM 1490 C CA . SER A 1 192 ? 9.845 0.995 -8.943 1.00 92.81 192 SER A CA 1
ATOM 1491 C C . SER A 1 192 ? 10.693 -0.070 -9.609 1.00 92.81 192 SER A C 1
ATOM 1493 O O . SER A 1 192 ? 10.406 -0.521 -10.719 1.00 92.81 192 SER A O 1
ATOM 1495 N N . ILE A 1 193 ? 11.766 -0.455 -8.928 1.00 92.19 193 ILE A N 1
ATOM 1496 C CA . ILE A 1 193 ? 12.716 -1.451 -9.402 1.00 92.19 193 ILE A CA 1
ATOM 1497 C C . ILE A 1 193 ? 13.063 -2.367 -8.252 1.00 92.19 193 ILE A C 1
ATOM 1499 O O . ILE A 1 193 ? 13.580 -1.928 -7.226 1.00 92.19 193 ILE A O 1
ATOM 1503 N N . ARG A 1 194 ? 12.859 -3.661 -8.450 1.00 92.06 194 ARG A N 1
ATOM 1504 C CA . ARG A 1 194 ? 13.310 -4.698 -7.535 1.00 92.06 194 ARG A CA 1
ATOM 1505 C C . ARG A 1 194 ? 14.370 -5.535 -8.223 1.00 92.06 194 ARG A C 1
ATOM 1507 O O . ARG A 1 194 ? 14.065 -6.271 -9.150 1.00 92.06 194 ARG A O 1
ATOM 1514 N N . SER A 1 195 ? 15.606 -5.438 -7.758 1.00 91.75 195 SER A N 1
ATOM 1515 C CA . SER A 1 195 ? 16.726 -6.221 -8.260 1.00 91.75 195 SER A CA 1
ATOM 1516 C C . SER A 1 195 ? 17.146 -7.306 -7.276 1.00 91.75 195 SER A C 1
ATOM 1518 O O . SER A 1 195 ? 17.132 -7.123 -6.058 1.00 91.75 195 SER A O 1
ATOM 1520 N N . GLU A 1 196 ? 17.534 -8.453 -7.813 1.00 92.12 196 GLU A N 1
ATOM 1521 C CA . GLU A 1 196 ? 18.076 -9.580 -7.073 1.00 92.12 196 GLU A CA 1
ATOM 1522 C C . GLU A 1 196 ? 19.422 -9.985 -7.673 1.00 92.12 196 GLU A C 1
ATOM 1524 O O . GLU A 1 196 ? 19.531 -10.297 -8.861 1.00 92.12 196 GLU A O 1
ATOM 1529 N N . ALA A 1 197 ? 20.459 -9.960 -6.839 1.00 89.50 197 ALA A N 1
ATOM 1530 C CA . ALA A 1 197 ? 21.817 -10.339 -7.206 1.00 89.50 197 ALA A CA 1
ATOM 1531 C C . ALA A 1 197 ? 22.502 -11.016 -6.016 1.00 89.50 197 ALA A C 1
ATOM 1533 O O . ALA A 1 197 ? 22.397 -10.550 -4.882 1.00 89.50 197 ALA A O 1
ATOM 1534 N N . HIS A 1 198 ? 23.219 -12.116 -6.263 1.00 87.81 198 HIS A N 1
ATOM 1535 C CA . HIS A 1 198 ? 23.966 -12.852 -5.229 1.00 87.81 198 HIS A CA 1
ATOM 1536 C C . HIS A 1 198 ? 23.127 -13.224 -3.984 1.00 87.81 198 HIS A C 1
ATOM 1538 O O . HIS A 1 198 ? 23.624 -13.193 -2.859 1.00 87.81 198 HIS A O 1
ATOM 1544 N N . GLY A 1 199 ? 21.839 -13.540 -4.174 1.00 84.25 199 GLY A N 1
ATOM 1545 C CA . GLY A 1 199 ? 20.902 -13.864 -3.089 1.00 84.25 199 GLY A CA 1
ATOM 1546 C C . GLY A 1 199 ? 20.481 -12.670 -2.223 1.00 84.25 199 GLY A C 1
ATOM 1547 O O . GLY A 1 199 ? 19.844 -12.859 -1.191 1.00 84.25 199 GLY A O 1
ATOM 1548 N N . SER A 1 200 ? 20.844 -11.447 -2.617 1.00 87.88 200 SER A N 1
ATOM 1549 C CA . SER A 1 200 ? 20.425 -10.205 -1.971 1.00 87.88 200 SER A CA 1
ATOM 1550 C C . SER A 1 200 ? 19.399 -9.488 -2.839 1.00 87.88 200 SER A C 1
ATOM 1552 O O . SER A 1 200 ? 19.595 -9.332 -4.044 1.00 87.88 200 SER A O 1
ATOM 1554 N N . THR A 1 201 ? 18.319 -9.022 -2.216 1.00 90.44 201 THR A N 1
ATOM 1555 C CA . THR A 1 201 ? 17.284 -8.224 -2.877 1.00 90.44 201 THR A CA 1
ATOM 1556 C C . THR A 1 201 ? 17.441 -6.756 -2.509 1.00 90.44 201 THR A C 1
ATOM 1558 O O . THR A 1 201 ? 17.574 -6.410 -1.331 1.00 90.44 201 THR A O 1
ATOM 1561 N N . ARG A 1 202 ? 17.359 -5.895 -3.519 1.00 91.38 202 ARG A N 1
ATOM 1562 C CA . ARG A 1 202 ? 17.270 -4.448 -3.380 1.00 91.38 202 ARG A CA 1
ATOM 1563 C C . ARG A 1 202 ? 16.004 -3.965 -4.074 1.00 91.38 202 ARG A C 1
ATOM 1565 O O . ARG A 1 202 ? 15.760 -4.338 -5.214 1.00 91.38 202 ARG A O 1
ATOM 1572 N N . ALA A 1 203 ? 15.213 -3.141 -3.404 1.00 92.69 203 ALA A N 1
ATOM 1573 C CA . ALA A 1 203 ? 14.091 -2.452 -4.028 1.00 92.69 203 ALA A CA 1
ATOM 1574 C C . ALA A 1 203 ? 14.322 -0.943 -3.978 1.00 92.69 203 ALA A C 1
ATOM 1576 O O . ALA A 1 203 ? 14.865 -0.426 -3.003 1.00 92.69 203 ALA A O 1
ATOM 1577 N N . VAL A 1 204 ? 13.953 -0.249 -5.045 1.00 93.50 204 VAL A N 1
ATOM 1578 C CA . VAL A 1 204 ? 13.959 1.207 -5.120 1.00 93.50 204 VAL A CA 1
ATOM 1579 C C . VAL A 1 204 ? 12.596 1.635 -5.610 1.00 93.50 204 VAL A C 1
ATOM 1581 O O . VAL A 1 204 ? 12.227 1.304 -6.730 1.00 93.50 204 VAL A O 1
ATOM 1584 N N . VAL A 1 205 ? 11.866 2.351 -4.769 1.00 93.44 205 VAL A N 1
ATOM 1585 C CA . VAL A 1 205 ? 10.546 2.908 -5.074 1.00 93.44 205 VAL A CA 1
ATOM 1586 C C . VAL A 1 205 ? 10.695 4.415 -5.060 1.00 93.44 205 VAL A C 1
ATOM 1588 O O . VAL A 1 205 ? 11.318 4.936 -4.139 1.00 93.44 205 VAL A O 1
ATOM 1591 N N . TYR A 1 206 ? 10.195 5.115 -6.068 1.00 92.12 206 TYR A N 1
ATOM 1592 C CA . TYR A 1 206 ? 10.429 6.548 -6.171 1.00 92.12 206 TYR A CA 1
ATOM 1593 C C . TYR A 1 206 ? 9.301 7.276 -6.890 1.00 92.12 206 TYR A C 1
ATOM 1595 O O . TYR A 1 206 ? 8.728 6.781 -7.863 1.00 92.12 206 TYR A O 1
ATOM 1603 N N . ASP A 1 207 ? 9.020 8.478 -6.403 1.00 90.44 207 ASP A N 1
ATOM 1604 C CA . ASP A 1 207 ? 7.952 9.348 -6.861 1.00 90.44 207 ASP A CA 1
ATOM 1605 C C . ASP A 1 207 ? 8.481 10.784 -6.943 1.00 90.44 207 ASP A C 1
ATOM 1607 O O . ASP A 1 207 ? 8.782 11.428 -5.939 1.00 90.44 207 ASP A O 1
ATOM 1611 N N . PHE A 1 208 ? 8.650 11.287 -8.167 1.00 89.12 208 PHE A N 1
ATOM 1612 C CA . PHE A 1 208 ? 9.151 12.643 -8.380 1.00 89.12 208 PHE A CA 1
ATOM 1613 C C . PHE A 1 208 ? 8.154 13.752 -8.008 1.00 89.12 208 PHE A C 1
ATOM 1615 O O . PHE A 1 208 ? 8.623 14.797 -7.560 1.00 89.12 208 PHE A O 1
ATOM 1622 N N . PRO A 1 209 ? 6.820 13.598 -8.161 1.00 88.75 209 PRO A N 1
ATOM 1623 C CA . PRO A 1 209 ? 5.864 14.609 -7.705 1.00 88.75 209 PRO A CA 1
ATOM 1624 C C . PRO A 1 209 ? 6.008 14.993 -6.227 1.00 88.75 209 PRO A C 1
ATOM 1626 O O . PRO A 1 209 ? 5.879 16.175 -5.910 1.00 88.75 209 PRO A O 1
ATOM 1629 N N . HIS A 1 210 ? 6.309 14.026 -5.355 1.00 86.44 210 HIS A N 1
ATOM 1630 C CA . HIS A 1 210 ? 6.592 14.259 -3.932 1.00 86.44 210 HIS A CA 1
ATOM 1631 C C . HIS A 1 210 ? 8.101 14.346 -3.619 1.00 86.44 210 HIS A C 1
ATOM 1633 O O . HIS A 1 210 ? 8.481 14.477 -2.463 1.00 86.44 210 HIS A O 1
ATOM 1639 N N . ASP A 1 211 ? 8.966 14.301 -4.641 1.00 89.69 211 ASP A N 1
ATOM 1640 C CA . ASP A 1 211 ? 10.434 14.265 -4.534 1.00 89.69 211 ASP A CA 1
ATOM 1641 C C . ASP A 1 211 ? 10.954 13.233 -3.512 1.00 89.69 211 ASP A C 1
ATOM 1643 O O . ASP A 1 211 ? 11.932 13.478 -2.809 1.00 89.69 211 ASP A O 1
ATOM 1647 N N . GLU A 1 212 ? 10.333 12.052 -3.452 1.00 90.25 212 GLU A N 1
ATOM 1648 C CA . GLU A 1 212 ? 10.596 11.030 -2.434 1.00 90.25 212 GLU A CA 1
ATOM 1649 C C . GLU A 1 212 ? 11.029 9.700 -3.062 1.00 90.25 212 GLU A C 1
ATOM 1651 O O . GLU A 1 212 ? 10.489 9.241 -4.072 1.00 90.25 212 GLU A O 1
ATOM 1656 N N . ALA A 1 213 ? 12.031 9.060 -2.463 1.00 92.75 213 ALA A N 1
ATOM 1657 C CA . ALA A 1 213 ? 12.507 7.751 -2.870 1.00 92.75 213 ALA A CA 1
ATOM 1658 C C . ALA A 1 213 ? 12.910 6.883 -1.676 1.00 92.75 213 ALA A C 1
ATOM 1660 O O . ALA A 1 213 ? 13.549 7.335 -0.726 1.00 92.75 213 ALA A O 1
ATOM 1661 N N . PHE A 1 214 ? 12.608 5.594 -1.782 1.00 94.25 214 PHE A N 1
ATOM 1662 C CA . PHE A 1 214 ? 12.892 4.575 -0.785 1.00 94.25 214 PHE A CA 1
ATOM 1663 C C . PHE A 1 214 ? 13.859 3.552 -1.355 1.00 94.25 214 PHE A C 1
ATOM 1665 O O . PHE A 1 214 ? 13.542 2.851 -2.316 1.00 94.25 214 PHE A O 1
ATOM 1672 N N . VAL A 1 215 ? 15.033 3.432 -0.742 1.00 93.44 215 VAL A N 1
ATOM 1673 C CA . VAL A 1 215 ? 16.016 2.398 -1.069 1.00 93.44 215 VAL A CA 1
ATOM 1674 C C . VAL A 1 215 ? 15.967 1.329 0.011 1.00 93.44 215 VAL A C 1
ATOM 1676 O O . VAL A 1 215 ? 16.399 1.542 1.143 1.00 93.44 215 VAL A O 1
ATOM 1679 N N . VAL A 1 216 ? 15.451 0.163 -0.356 1.00 93.31 216 VAL A N 1
ATOM 1680 C CA . VAL A 1 216 ? 15.226 -0.972 0.536 1.00 93.31 216 VAL A CA 1
ATOM 1681 C C . VAL A 1 216 ? 16.256 -2.063 0.265 1.00 93.31 216 VAL A C 1
ATOM 1683 O O . VAL A 1 216 ? 16.440 -2.492 -0.875 1.00 93.31 216 VAL A O 1
ATOM 1686 N N . MET A 1 217 ? 16.913 -2.544 1.318 1.00 90.69 217 MET A N 1
ATOM 1687 C CA . MET A 1 217 ? 17.841 -3.676 1.289 1.00 90.69 217 MET A CA 1
ATOM 1688 C C . MET A 1 217 ? 17.488 -4.643 2.422 1.00 90.69 217 MET A C 1
ATOM 1690 O O . MET A 1 217 ? 17.720 -4.361 3.600 1.00 90.69 217 MET A O 1
ATOM 1694 N N . GLY A 1 218 ? 16.912 -5.797 2.080 1.00 84.00 218 GLY A N 1
ATOM 1695 C CA . GLY A 1 218 ? 16.370 -6.718 3.082 1.00 84.00 218 GLY A CA 1
ATOM 1696 C C . GLY A 1 218 ? 15.256 -6.059 3.906 1.00 84.00 218 GLY A C 1
ATOM 1697 O O . GLY A 1 218 ? 14.215 -5.720 3.357 1.00 84.00 218 GLY A O 1
ATOM 1698 N N . SER A 1 219 ? 15.471 -5.891 5.215 1.00 79.12 219 SER A N 1
ATOM 1699 C CA . SER A 1 219 ? 14.544 -5.196 6.129 1.00 79.12 219 SER A CA 1
ATOM 1700 C C . SER A 1 219 ? 14.959 -3.757 6.455 1.00 79.12 219 SER A C 1
ATOM 1702 O O . SER A 1 219 ? 14.330 -3.117 7.290 1.00 79.12 219 SER A O 1
ATOM 1704 N N . SER A 1 220 ? 16.049 -3.263 5.865 1.00 87.25 220 SER A N 1
ATOM 1705 C CA . SER A 1 220 ? 16.503 -1.885 6.046 1.00 87.25 220 SER A CA 1
ATOM 1706 C C . SER A 1 220 ? 15.953 -1.014 4.926 1.00 87.25 220 SER A C 1
ATOM 1708 O O . SER A 1 220 ? 15.990 -1.418 3.764 1.00 87.25 220 SER A O 1
ATOM 1710 N N . CYS A 1 221 ? 15.481 0.181 5.269 1.00 92.88 221 CYS A N 1
ATOM 1711 C CA . CYS A 1 221 ? 15.063 1.181 4.301 1.00 92.88 221 CYS A CA 1
ATOM 1712 C C . CYS A 1 221 ? 15.689 2.539 4.604 1.00 92.88 221 CYS A C 1
ATOM 1714 O O . CYS A 1 221 ? 15.756 2.964 5.759 1.00 92.88 221 CYS A O 1
ATOM 1716 N N . GLN A 1 222 ? 16.124 3.214 3.545 1.00 92.25 222 GLN A N 1
ATOM 1717 C CA . GLN A 1 222 ? 16.570 4.598 3.578 1.00 92.25 222 GLN A CA 1
ATOM 1718 C C . GLN A 1 222 ? 15.664 5.447 2.697 1.00 92.25 222 GLN A C 1
ATOM 1720 O O . GLN A 1 222 ? 15.471 5.132 1.522 1.00 92.25 222 GLN A O 1
ATOM 1725 N N . THR A 1 223 ? 15.147 6.525 3.276 1.00 93.88 223 THR A N 1
ATOM 1726 C CA . THR A 1 223 ? 14.443 7.573 2.540 1.00 93.88 223 THR A CA 1
ATOM 1727 C C . THR A 1 223 ? 15.463 8.593 2.048 1.00 93.88 223 THR A C 1
ATOM 1729 O O . THR A 1 223 ? 16.372 8.982 2.784 1.00 93.88 223 THR A O 1
ATOM 1732 N N . GLN A 1 224 ? 15.327 9.009 0.799 1.00 91.62 224 GLN A N 1
ATOM 1733 C CA . GLN A 1 224 ? 16.117 10.064 0.172 1.00 91.62 224 GLN A CA 1
ATOM 1734 C C . GLN A 1 224 ? 15.236 10.820 -0.822 1.00 91.62 224 GLN A C 1
ATOM 1736 O O . GLN A 1 224 ? 14.124 10.385 -1.120 1.00 91.62 224 GLN A O 1
ATOM 1741 N N . LYS A 1 225 ? 15.732 11.927 -1.373 1.00 90.38 225 LYS A N 1
ATOM 1742 C CA . LYS A 1 225 ? 14.987 12.630 -2.416 1.00 90.38 225 LYS A CA 1
ATOM 1743 C C . LYS A 1 225 ? 15.029 11.877 -3.739 1.00 90.38 225 LYS A C 1
ATOM 1745 O O . LYS A 1 225 ? 16.073 11.328 -4.106 1.00 90.38 225 LYS A O 1
ATOM 1750 N N . ALA A 1 226 ? 13.928 11.890 -4.486 1.00 89.62 226 ALA A N 1
ATOM 1751 C CA . ALA A 1 226 ? 13.892 11.310 -5.830 1.00 89.62 226 ALA A CA 1
ATOM 1752 C C . ALA A 1 226 ? 14.879 12.024 -6.770 1.00 89.62 226 ALA A C 1
ATOM 1754 O O . ALA A 1 226 ? 15.591 11.381 -7.540 1.00 89.62 226 ALA A O 1
ATOM 1755 N N . SER A 1 227 ? 15.003 13.345 -6.640 1.00 86.69 227 SER A N 1
ATOM 1756 C CA . SER A 1 227 ? 15.972 14.182 -7.358 1.00 86.69 227 SER A CA 1
ATOM 1757 C C . SER A 1 227 ? 17.445 13.856 -7.075 1.00 86.69 227 SER A C 1
ATOM 1759 O O . SER A 1 227 ? 18.312 14.196 -7.882 1.00 86.69 227 SER A O 1
ATOM 1761 N N . GLU A 1 228 ? 17.736 13.174 -5.965 1.00 87.19 228 GLU A N 1
ATOM 1762 C CA . GLU A 1 228 ? 19.083 12.749 -5.568 1.00 87.19 228 GLU A CA 1
ATOM 1763 C C . GLU A 1 228 ? 19.401 11.306 -6.003 1.00 87.19 228 GLU A C 1
ATOM 1765 O O . GLU A 1 228 ? 20.521 10.830 -5.794 1.00 87.19 228 GLU A O 1
ATOM 1770 N N . LEU A 1 229 ? 18.448 10.598 -6.626 1.00 85.94 229 LEU A N 1
ATOM 1771 C CA . LEU A 1 229 ? 18.698 9.269 -7.179 1.00 85.94 229 LEU A CA 1
ATOM 1772 C C . LEU A 1 229 ? 19.759 9.326 -8.278 1.00 85.94 229 LEU A C 1
ATOM 1774 O O . LEU A 1 229 ? 19.702 10.120 -9.214 1.00 85.94 229 LEU A O 1
ATOM 1778 N N . SER A 1 230 ? 20.713 8.407 -8.187 1.00 79.00 230 SER A N 1
ATOM 1779 C CA . SER A 1 230 ? 21.737 8.209 -9.211 1.00 79.00 230 SER A CA 1
ATOM 1780 C C . SER A 1 230 ? 21.355 7.092 -10.185 1.00 79.00 230 SER A C 1
ATOM 1782 O O . SER A 1 230 ? 20.632 6.157 -9.836 1.00 79.00 230 SER A O 1
ATOM 1784 N N . MET A 1 231 ? 21.911 7.124 -11.402 1.00 72.50 231 MET A N 1
ATOM 1785 C CA . MET A 1 231 ? 21.730 6.042 -12.383 1.00 72.50 231 MET A CA 1
ATOM 1786 C C . MET A 1 231 ? 22.120 4.666 -11.825 1.00 72.50 231 MET A C 1
ATOM 1788 O O . MET A 1 231 ? 21.447 3.676 -12.094 1.00 72.50 231 MET A O 1
ATOM 1792 N N . SER A 1 232 ? 23.167 4.584 -10.997 1.00 73.88 232 SER A N 1
ATOM 1793 C CA . SER A 1 232 ? 23.587 3.317 -10.383 1.00 73.88 232 SER A CA 1
ATOM 1794 C C . SER A 1 232 ? 22.537 2.745 -9.428 1.00 73.88 232 SER A C 1
ATOM 1796 O O . SER A 1 232 ? 22.472 1.531 -9.233 1.00 73.88 232 SER A O 1
ATOM 1798 N N . GLN A 1 233 ? 21.687 3.600 -8.852 1.00 78.81 233 GLN A N 1
ATOM 1799 C CA . GLN A 1 233 ? 20.588 3.168 -8.003 1.00 78.81 233 GLN A CA 1
ATOM 1800 C C . GLN A 1 233 ? 19.401 2.640 -8.812 1.00 78.81 233 GLN A C 1
ATOM 1802 O O . GLN A 1 233 ? 18.698 1.778 -8.289 1.00 78.81 233 GLN A O 1
ATOM 1807 N N . LEU A 1 234 ? 19.203 3.105 -10.045 1.00 74.44 234 LEU A N 1
ATOM 1808 C CA . LEU A 1 234 ? 18.030 2.797 -10.865 1.00 74.44 234 LEU A CA 1
ATOM 1809 C C . LEU A 1 234 ? 18.314 1.867 -12.049 1.00 74.44 234 LEU A C 1
ATOM 1811 O O . LEU A 1 234 ? 17.391 1.447 -12.729 1.00 74.44 234 LEU A O 1
ATOM 1815 N N . GLY A 1 235 ? 19.568 1.501 -12.304 1.00 70.31 235 GLY A N 1
ATOM 1816 C CA . GLY A 1 235 ? 19.893 0.539 -13.355 1.00 70.31 235 GLY A CA 1
ATOM 1817 C C . GLY A 1 235 ? 19.369 0.971 -14.731 1.00 70.31 235 GLY A C 1
ATOM 1818 O O . GLY A 1 235 ? 19.886 1.926 -15.300 1.00 70.31 235 GLY A O 1
ATOM 1819 N N . LEU A 1 236 ? 18.374 0.241 -15.250 1.00 66.44 236 LEU A N 1
ATOM 1820 C CA . LEU A 1 236 ? 17.836 0.348 -16.613 1.00 66.44 236 LEU A CA 1
ATOM 1821 C C . LEU A 1 236 ? 17.060 1.642 -16.893 1.00 66.44 236 LEU A C 1
ATOM 1823 O O . LEU A 1 236 ? 17.224 2.200 -17.972 1.00 66.44 236 LEU A O 1
ATOM 1827 N N . PHE A 1 237 ? 16.255 2.146 -15.951 1.00 67.12 237 PHE A N 1
ATOM 1828 C CA . PHE A 1 237 ? 15.391 3.294 -16.240 1.00 67.12 237 PHE A CA 1
ATOM 1829 C C . PHE A 1 237 ? 16.131 4.607 -16.431 1.00 67.12 237 PHE A C 1
ATOM 1831 O O . PHE A 1 237 ? 15.690 5.430 -17.223 1.00 67.12 237 PHE A O 1
ATOM 1838 N N . GLY A 1 238 ? 17.231 4.824 -15.711 1.00 68.69 238 GLY A N 1
ATOM 1839 C CA . GLY A 1 238 ? 17.855 6.142 -15.628 1.00 68.69 238 GLY A CA 1
ATOM 1840 C C . GLY A 1 238 ? 16.894 7.246 -15.147 1.00 68.69 238 GLY A C 1
ATOM 1841 O O . GLY A 1 238 ? 15.676 7.093 -15.062 1.00 68.69 238 GLY A O 1
ATOM 1842 N N . VAL A 1 239 ? 17.454 8.388 -14.770 1.00 75.19 239 VAL A N 1
ATOM 1843 C CA . VAL A 1 239 ? 16.683 9.558 -14.326 1.00 75.19 239 VAL A CA 1
ATOM 1844 C C . VAL A 1 239 ? 17.333 10.817 -14.833 1.00 75.19 239 VAL A C 1
ATOM 1846 O O . VAL A 1 239 ? 18.558 10.896 -14.941 1.00 75.19 239 VAL A O 1
ATOM 1849 N N . ASN A 1 240 ? 16.513 11.822 -15.122 1.00 73.94 240 ASN A N 1
ATOM 1850 C CA . ASN A 1 240 ? 17.028 13.167 -15.293 1.00 73.94 240 ASN A CA 1
ATOM 1851 C C . ASN A 1 240 ? 17.131 13.772 -13.898 1.00 73.94 240 ASN A C 1
ATOM 1853 O O . ASN A 1 240 ? 16.126 14.173 -13.315 1.00 73.94 240 ASN A O 1
ATOM 1857 N N . SER A 1 241 ? 18.348 13.790 -13.350 1.00 64.12 241 SER A N 1
ATOM 1858 C CA . SER A 1 241 ? 18.626 14.459 -12.083 1.00 64.12 241 SER A CA 1
ATOM 1859 C C . SER A 1 241 ? 18.472 15.968 -12.284 1.00 64.12 241 SER A C 1
ATOM 1861 O O . SER A 1 241 ? 19.292 16.604 -12.950 1.00 64.12 241 SER A O 1
ATOM 1863 N N . GLY A 1 242 ? 17.402 16.533 -11.736 1.00 62.25 242 GLY A N 1
ATOM 1864 C CA . GLY A 1 242 ? 17.132 17.967 -11.705 1.00 62.25 242 GLY A CA 1
ATOM 1865 C C . GLY A 1 242 ? 16.931 18.440 -10.267 1.00 62.25 242 GLY A C 1
ATOM 1866 O O . GLY A 1 242 ? 16.716 17.636 -9.370 1.00 62.25 242 GLY A O 1
ATOM 1867 N N . ASN A 1 243 ? 16.993 19.746 -10.017 1.00 56.50 243 ASN A N 1
ATOM 1868 C CA . ASN A 1 243 ? 16.652 20.304 -8.708 1.00 56.50 243 ASN A CA 1
ATOM 1869 C C . ASN A 1 243 ? 15.139 20.160 -8.456 1.00 56.50 243 ASN A C 1
ATOM 1871 O O . ASN A 1 243 ? 14.372 20.758 -9.215 1.00 56.50 243 ASN A O 1
ATOM 1875 N N . GLY A 1 244 ? 14.741 19.387 -7.436 1.00 56.88 244 GLY A N 1
ATOM 1876 C CA . GLY A 1 244 ? 13.377 19.222 -6.901 1.00 56.88 244 GLY A CA 1
ATOM 1877 C C . GLY A 1 244 ? 12.274 19.059 -7.953 1.00 56.88 244 GLY A C 1
ATOM 1878 O O . GLY A 1 244 ? 11.888 17.957 -8.309 1.00 56.88 244 GLY A O 1
ATOM 1879 N N . THR A 1 245 ? 11.794 20.175 -8.505 1.00 57.62 245 THR A N 1
ATOM 1880 C CA . THR A 1 245 ? 10.716 20.246 -9.508 1.00 57.62 245 THR A CA 1
ATOM 1881 C C . THR A 1 245 ? 11.135 19.927 -10.947 1.00 57.62 245 THR A C 1
ATOM 1883 O O . THR A 1 245 ? 10.289 19.896 -11.837 1.00 57.62 245 THR A O 1
ATOM 1886 N N . THR A 1 246 ? 12.431 19.743 -11.204 1.00 70.44 246 THR A N 1
ATOM 1887 C CA . THR A 1 246 ? 12.966 19.435 -12.547 1.00 70.44 246 THR A CA 1
ATOM 1888 C C . THR A 1 246 ? 13.432 17.989 -12.690 1.00 70.44 246 THR A C 1
ATOM 1890 O O . THR A 1 246 ? 13.755 17.570 -13.799 1.00 70.44 246 THR A O 1
ATOM 1893 N N . GLY A 1 247 ? 13.462 17.233 -11.587 1.00 78.56 247 GLY A N 1
ATOM 1894 C CA . GLY A 1 247 ? 13.741 15.805 -11.618 1.00 78.56 247 GLY A CA 1
ATOM 1895 C C . GLY A 1 247 ? 12.572 15.037 -12.228 1.00 78.56 247 GLY A C 1
ATOM 1896 O O . GLY A 1 247 ? 11.412 15.305 -11.910 1.00 78.56 247 GLY A O 1
ATOM 1897 N N . HIS A 1 248 ? 12.863 14.092 -13.117 1.00 86.69 248 HIS A N 1
ATOM 1898 C CA . HIS A 1 248 ? 11.834 13.225 -13.683 1.00 86.69 248 HIS A CA 1
ATOM 1899 C C . HIS A 1 248 ? 12.399 11.888 -14.168 1.00 86.69 248 HIS A C 1
ATOM 1901 O O . HIS A 1 248 ? 13.589 11.770 -14.492 1.00 86.69 248 HIS A O 1
ATOM 1907 N N . VAL A 1 249 ? 11.523 10.886 -14.280 1.00 87.12 249 VAL A N 1
ATOM 1908 C CA . VAL A 1 249 ? 11.845 9.629 -14.967 1.00 87.12 249 VAL A CA 1
ATOM 1909 C C . VAL A 1 249 ? 12.221 9.892 -16.413 1.00 87.12 249 VAL A C 1
ATOM 1911 O O . VAL A 1 249 ? 11.631 10.745 -17.080 1.00 87.12 249 VAL A O 1
ATOM 1914 N N . TYR A 1 250 ? 13.179 9.134 -16.939 1.00 85.50 250 TYR A N 1
ATOM 1915 C CA . TYR A 1 250 ? 13.407 9.108 -18.379 1.00 85.50 250 TYR A CA 1
ATOM 1916 C C . TYR A 1 250 ? 12.119 8.754 -19.118 1.00 85.50 250 TYR A C 1
ATOM 1918 O O . TYR A 1 250 ? 11.352 7.898 -18.678 1.00 85.50 250 TYR A O 1
ATOM 1926 N N . SER A 1 251 ? 11.882 9.405 -20.258 1.00 83.94 251 SER A N 1
ATOM 1927 C CA . SER A 1 251 ? 10.901 8.909 -21.225 1.00 83.94 251 SER A CA 1
ATOM 1928 C C . SER A 1 251 ? 11.306 7.512 -21.683 1.00 83.94 251 SER A C 1
ATOM 1930 O O . SER A 1 251 ? 12.490 7.181 -21.694 1.00 83.94 251 SER A O 1
ATOM 1932 N N . VAL A 1 252 ? 10.355 6.695 -22.127 1.00 81.44 252 VAL A N 1
ATOM 1933 C CA . VAL A 1 252 ? 10.688 5.327 -22.551 1.00 81.44 252 VAL A CA 1
ATOM 1934 C C . VAL A 1 252 ? 11.692 5.306 -23.705 1.00 81.44 252 VAL A C 1
ATOM 1936 O O . VAL A 1 252 ? 12.590 4.477 -23.721 1.00 81.44 252 VAL A O 1
ATOM 1939 N N . ASN A 1 253 ? 11.654 6.289 -24.604 1.00 82.19 253 ASN A N 1
ATOM 1940 C CA . ASN A 1 253 ? 12.708 6.436 -25.608 1.00 82.19 253 ASN A CA 1
ATOM 1941 C C . ASN A 1 253 ? 14.086 6.664 -24.964 1.00 82.19 253 ASN A C 1
ATOM 1943 O O . ASN A 1 253 ? 15.046 6.022 -25.364 1.00 82.19 253 ASN A O 1
ATOM 1947 N N . GLN A 1 254 ? 14.191 7.507 -23.933 1.00 81.75 254 GLN A N 1
ATOM 1948 C CA . GLN A 1 254 ? 15.449 7.728 -23.209 1.00 81.75 254 GLN A CA 1
ATOM 1949 C C . GLN A 1 254 ? 15.927 6.486 -22.442 1.00 81.75 254 GLN A C 1
ATOM 1951 O O . GLN A 1 254 ? 17.126 6.224 -22.458 1.00 81.75 254 GLN A O 1
ATOM 1956 N N . VAL A 1 255 ? 15.020 5.702 -21.841 1.00 80.94 255 VAL A N 1
ATOM 1957 C CA . VAL A 1 255 ? 15.338 4.419 -21.172 1.00 80.94 255 VAL A CA 1
ATOM 1958 C C . VAL A 1 255 ? 16.058 3.472 -22.136 1.00 80.94 255 VAL A C 1
ATOM 1960 O O . VAL A 1 255 ? 17.054 2.846 -21.791 1.00 80.94 255 VAL A O 1
ATOM 1963 N N . PHE A 1 256 ? 15.585 3.406 -23.380 1.00 81.25 256 PHE A N 1
ATOM 1964 C CA . PHE A 1 256 ? 16.178 2.562 -24.416 1.00 81.25 256 PHE A CA 1
ATOM 1965 C C . PHE A 1 256 ? 17.288 3.271 -25.215 1.00 81.25 256 PHE A C 1
ATOM 1967 O O . PHE A 1 256 ? 17.822 2.694 -26.161 1.00 81.25 256 PHE A O 1
ATOM 1974 N N . HIS A 1 257 ? 17.679 4.493 -24.837 1.00 79.75 257 HIS A N 1
ATOM 1975 C CA . HIS A 1 257 ? 18.641 5.335 -25.561 1.00 79.75 257 HIS A CA 1
ATOM 1976 C C . HIS A 1 257 ? 18.273 5.572 -27.038 1.00 79.75 257 HIS A C 1
ATOM 1978 O O . HIS A 1 257 ? 19.118 5.555 -27.932 1.00 79.75 257 HIS A O 1
ATOM 1984 N N . PHE A 1 258 ? 16.991 5.806 -27.298 1.00 80.44 258 PHE A N 1
ATOM 1985 C CA . PHE A 1 258 ? 16.469 6.315 -28.561 1.00 80.44 258 PHE A CA 1
ATOM 1986 C C . PHE A 1 258 ? 16.320 7.837 -28.501 1.00 80.44 258 PHE A C 1
ATOM 1988 O O . PHE A 1 258 ? 16.060 8.426 -27.450 1.00 80.44 258 PHE A O 1
ATOM 1995 N N . GLY A 1 259 ? 16.433 8.496 -29.651 1.00 66.75 259 GLY A N 1
ATOM 1996 C CA . GLY A 1 259 ? 16.202 9.931 -29.750 1.00 66.75 259 GLY A CA 1
ATOM 1997 C C . GLY A 1 259 ? 16.374 10.456 -31.173 1.00 66.75 259 GLY A C 1
ATOM 1998 O O . GLY A 1 259 ? 16.877 9.735 -32.030 1.00 66.75 259 GLY A O 1
ATOM 1999 N N . PRO A 1 260 ? 16.013 11.725 -31.435 1.00 58.12 260 PRO A N 1
ATOM 2000 C CA . PRO A 1 260 ? 16.083 12.312 -32.778 1.00 58.12 260 PRO A CA 1
ATOM 2001 C C . PRO A 1 260 ? 17.498 12.343 -33.376 1.00 58.12 260 PRO A C 1
ATOM 2003 O O . PRO A 1 260 ? 17.656 12.473 -34.581 1.00 58.12 260 PRO A O 1
ATOM 2006 N N . GLN A 1 261 ? 18.522 12.273 -32.520 1.00 64.50 261 GLN A N 1
ATOM 2007 C CA . GLN A 1 261 ? 19.940 12.305 -32.892 1.00 64.50 261 GLN A CA 1
ATOM 2008 C C . GLN A 1 261 ? 20.553 10.899 -33.014 1.00 64.50 261 GLN A C 1
ATOM 2010 O O . GLN A 1 261 ? 21.741 10.771 -33.298 1.00 64.50 261 GLN A O 1
ATOM 2015 N N . VAL A 1 262 ? 19.771 9.846 -32.757 1.00 69.81 262 VAL A N 1
ATOM 2016 C CA . VAL A 1 262 ? 20.233 8.457 -32.777 1.00 69.81 262 VAL A CA 1
ATOM 2017 C C . VAL A 1 262 ? 19.845 7.821 -34.102 1.00 69.81 262 VAL A C 1
ATOM 2019 O O . VAL A 1 262 ? 18.664 7.700 -34.419 1.00 69.81 262 VAL A O 1
ATOM 2022 N N . SER A 1 263 ? 20.841 7.366 -34.859 1.00 74.88 263 SER A N 1
ATOM 2023 C CA . SER A 1 263 ? 20.607 6.543 -36.044 1.00 74.88 263 SER A CA 1
ATOM 2024 C C . SER A 1 263 ? 20.387 5.091 -35.623 1.00 74.88 263 SER A C 1
ATOM 2026 O O . SER A 1 263 ? 21.265 4.466 -35.018 1.00 74.88 263 SER A O 1
ATOM 2028 N N . LEU A 1 264 ? 19.195 4.580 -35.920 1.00 77.69 264 LEU A N 1
ATOM 2029 C CA . LEU A 1 264 ? 18.814 3.181 -35.760 1.00 77.69 264 LEU A CA 1
ATOM 2030 C C . LEU A 1 264 ? 18.769 2.549 -37.148 1.00 77.69 264 LEU A C 1
ATOM 2032 O O . LEU A 1 264 ? 18.100 3.073 -38.035 1.00 77.69 264 LEU A O 1
ATOM 2036 N N . PHE A 1 265 ? 19.457 1.428 -37.321 1.00 81.88 265 PHE A N 1
ATOM 2037 C CA . PHE A 1 265 ? 19.491 0.689 -38.579 1.00 81.88 265 PHE A CA 1
ATOM 2038 C C . PHE A 1 265 ? 18.657 -0.571 -38.424 1.00 81.88 265 PHE A C 1
ATOM 2040 O O . PHE A 1 265 ? 18.874 -1.330 -37.483 1.00 81.88 265 PHE A O 1
ATOM 2047 N N . TYR A 1 266 ? 17.681 -0.776 -39.305 1.00 83.50 266 TYR A N 1
ATOM 2048 C CA . TYR A 1 266 ? 16.928 -2.023 -39.343 1.00 83.50 266 TYR A CA 1
ATOM 2049 C C . TYR A 1 266 ? 17.803 -3.127 -39.937 1.00 83.50 266 TYR A C 1
ATOM 2051 O O . TYR A 1 266 ? 18.364 -2.968 -41.015 1.00 83.50 266 TYR A O 1
ATOM 2059 N N . GLU A 1 267 ? 17.910 -4.252 -39.238 1.00 86.81 267 GLU A N 1
ATOM 2060 C CA . GLU A 1 267 ? 18.831 -5.339 -39.601 1.00 86.81 267 GLU A CA 1
ATOM 2061 C C . GLU A 1 267 ? 18.085 -6.617 -40.026 1.00 86.81 267 GLU A C 1
ATOM 2063 O O . GLU A 1 267 ? 18.680 -7.672 -40.256 1.00 86.81 267 GLU A O 1
ATOM 2068 N N . GLY A 1 268 ? 16.755 -6.546 -40.119 1.00 84.44 268 GLY A N 1
ATOM 2069 C CA . GLY A 1 268 ? 15.909 -7.660 -40.526 1.00 84.44 268 GLY A CA 1
ATOM 2070 C C . GLY A 1 268 ? 15.243 -8.391 -39.364 1.00 84.44 268 GLY A C 1
ATOM 2071 O O . GLY A 1 268 ? 14.908 -7.827 -38.318 1.00 84.44 268 GLY A O 1
ATOM 2072 N N . THR A 1 269 ? 15.007 -9.683 -39.581 1.00 90.69 269 THR A N 1
ATOM 2073 C CA . THR A 1 269 ? 14.312 -10.567 -38.640 1.00 90.69 269 THR A CA 1
ATOM 2074 C C . THR A 1 269 ? 15.242 -11.658 -38.127 1.00 90.69 269 THR A C 1
ATOM 2076 O O . THR A 1 269 ? 16.208 -12.038 -38.788 1.00 90.69 269 THR A O 1
ATOM 2079 N N . ALA A 1 270 ? 14.974 -12.141 -36.920 1.00 94.12 270 ALA A N 1
ATOM 2080 C CA . ALA A 1 270 ? 15.750 -13.179 -36.260 1.00 94.12 270 ALA A CA 1
ATOM 2081 C C . ALA A 1 270 ? 14.855 -14.006 -35.327 1.00 94.12 270 ALA A C 1
ATOM 2083 O O . ALA A 1 270 ? 13.651 -13.771 -35.211 1.00 94.12 270 ALA A O 1
ATOM 2084 N N . GLU A 1 271 ? 15.457 -14.965 -34.632 1.00 95.25 271 GLU A N 1
ATOM 2085 C CA . GLU A 1 271 ? 14.805 -15.721 -33.568 1.00 95.25 271 GLU A CA 1
ATOM 2086 C C . GLU A 1 271 ? 15.601 -15.578 -32.267 1.00 95.25 271 GLU A C 1
ATOM 2088 O O . GLU A 1 271 ? 16.820 -15.760 -32.238 1.00 95.25 271 GLU A O 1
ATOM 2093 N N . VAL A 1 272 ? 14.908 -15.254 -31.176 1.00 95.19 272 VAL A N 1
ATOM 2094 C CA . VAL A 1 272 ? 15.487 -15.124 -29.836 1.00 95.19 272 VAL A CA 1
ATOM 2095 C C . VAL A 1 272 ? 14.663 -15.965 -28.870 1.00 95.19 272 VAL A C 1
ATOM 2097 O O . VAL A 1 272 ? 13.495 -15.683 -28.649 1.00 95.19 272 VAL A O 1
ATOM 2100 N N . ARG A 1 273 ? 15.256 -17.008 -28.274 1.00 93.25 273 ARG A N 1
ATOM 2101 C CA . ARG A 1 273 ? 14.561 -17.930 -27.345 1.00 93.25 273 ARG A CA 1
ATOM 2102 C C . ARG A 1 273 ? 13.275 -18.551 -27.933 1.00 93.25 273 ARG A C 1
ATOM 2104 O O . ARG A 1 273 ? 12.293 -18.718 -27.216 1.00 93.25 273 ARG A O 1
ATOM 2111 N N . GLY A 1 274 ? 13.262 -18.867 -29.231 1.00 92.00 274 GLY A N 1
ATOM 2112 C CA . GLY A 1 274 ? 12.063 -19.366 -29.919 1.00 92.00 274 GLY A CA 1
ATOM 2113 C C . GLY A 1 274 ? 11.017 -18.291 -30.236 1.00 92.00 274 GLY A C 1
ATOM 2114 O O . GLY A 1 274 ? 9.935 -18.618 -30.714 1.00 92.00 274 GLY A O 1
ATOM 2115 N N . ILE A 1 275 ? 11.314 -17.016 -29.964 1.00 93.19 275 ILE A N 1
ATOM 2116 C CA . ILE A 1 275 ? 10.448 -15.877 -30.264 1.00 93.19 275 ILE A CA 1
ATOM 2117 C C . ILE A 1 275 ? 10.913 -15.262 -31.590 1.00 93.19 275 ILE A C 1
ATOM 2119 O O . ILE A 1 275 ? 12.075 -14.852 -31.685 1.00 93.19 275 ILE A O 1
ATOM 2123 N N . PRO A 1 276 ? 10.041 -15.165 -32.606 1.00 92.56 276 PRO A N 1
ATOM 2124 C CA . PRO A 1 276 ? 10.359 -14.471 -33.838 1.00 92.56 276 PRO A CA 1
ATOM 2125 C C . PRO A 1 276 ? 10.394 -12.962 -33.581 1.00 92.56 276 PRO A C 1
ATOM 2127 O O . PRO A 1 276 ? 9.445 -12.374 -33.050 1.00 92.56 276 PRO A O 1
ATOM 2130 N N . VAL A 1 277 ? 11.503 -12.337 -33.959 1.00 92.62 277 VAL A N 1
ATOM 2131 C CA . VAL A 1 277 ? 11.786 -10.930 -33.681 1.00 92.62 277 VAL A CA 1
ATOM 2132 C C . VAL A 1 277 ? 12.194 -10.180 -34.938 1.00 92.62 277 VAL A C 1
ATOM 2134 O O . VAL A 1 277 ? 12.712 -10.749 -35.895 1.00 92.62 277 VAL A O 1
ATOM 2137 N N . MET A 1 278 ? 11.996 -8.875 -34.894 1.00 90.94 278 MET A N 1
ATOM 2138 C CA . MET A 1 278 ? 12.691 -7.900 -35.720 1.00 90.94 278 MET A CA 1
ATOM 2139 C C . MET A 1 278 ? 13.698 -7.148 -34.864 1.00 90.94 278 MET A C 1
ATOM 2141 O O . MET A 1 278 ? 13.498 -7.013 -33.652 1.00 90.94 278 MET A O 1
ATOM 2145 N N . TRP A 1 279 ? 14.792 -6.696 -35.470 1.00 92.88 279 TRP A N 1
ATOM 2146 C CA . TRP A 1 279 ? 15.853 -6.071 -34.698 1.00 92.88 279 TRP A CA 1
ATOM 2147 C C . TRP A 1 279 ? 16.542 -4.913 -35.407 1.00 92.88 279 TRP A C 1
ATOM 2149 O O . TRP A 1 279 ? 16.584 -4.831 -36.635 1.00 92.88 279 TRP A O 1
ATOM 2159 N N . TRP A 1 280 ? 17.063 -4.010 -34.581 1.00 90.38 280 TRP A N 1
ATOM 2160 C CA . TRP A 1 280 ? 17.764 -2.806 -34.997 1.00 90.38 280 TRP A CA 1
ATOM 2161 C C . TRP A 1 280 ? 19.134 -2.740 -34.340 1.00 90.38 280 TRP A C 1
ATOM 2163 O O . TRP A 1 280 ? 19.310 -3.219 -33.214 1.00 90.38 280 TRP A O 1
ATOM 2173 N N . SER A 1 281 ? 20.083 -2.097 -35.010 1.00 90.75 281 SER A N 1
ATOM 2174 C CA . SER A 1 281 ? 21.404 -1.794 -34.471 1.00 90.75 281 SER A CA 1
ATOM 2175 C C . SER A 1 281 ? 21.646 -0.289 -34.375 1.00 90.75 281 SER A C 1
ATOM 2177 O O . SER A 1 281 ? 21.030 0.523 -35.068 1.00 90.75 281 SER A O 1
ATOM 2179 N N . THR A 1 282 ? 22.541 0.104 -33.474 1.00 87.94 282 THR A N 1
ATOM 2180 C CA . THR A 1 282 ? 22.993 1.488 -33.329 1.00 87.94 282 THR A CA 1
ATOM 2181 C C . THR A 1 282 ? 24.383 1.533 -32.712 1.00 87.94 282 THR A C 1
ATOM 2183 O O . THR A 1 282 ? 24.782 0.631 -31.973 1.00 87.94 282 THR A O 1
ATOM 2186 N N . CYS A 1 283 ? 25.123 2.600 -32.995 1.00 88.88 283 CYS A N 1
ATOM 2187 C CA . CYS A 1 283 ? 26.404 2.894 -32.371 1.00 88.88 283 CYS A CA 1
ATOM 2188 C C . CYS A 1 283 ? 26.328 4.300 -31.782 1.00 88.88 283 CYS A C 1
ATOM 2190 O O . CYS A 1 283 ? 26.093 5.263 -32.513 1.00 88.88 283 CYS A O 1
ATOM 2192 N N . GLN A 1 284 ? 26.488 4.412 -30.467 1.00 85.81 284 GLN A N 1
ATOM 2193 C CA . GLN A 1 284 ? 26.265 5.657 -29.740 1.00 85.81 284 GLN A CA 1
ATOM 2194 C C . GLN A 1 284 ? 27.373 5.926 -28.725 1.00 85.81 284 GLN A C 1
ATOM 2196 O O . GLN A 1 284 ? 28.010 5.008 -28.203 1.00 85.81 284 GLN A O 1
ATOM 2201 N N . TYR A 1 285 ? 27.570 7.208 -28.425 1.00 85.06 285 TYR A N 1
ATOM 2202 C CA . TYR A 1 285 ? 28.432 7.675 -27.348 1.00 85.06 285 TYR A CA 1
ATOM 2203 C C . TYR A 1 285 ? 27.581 8.298 -26.239 1.00 85.06 285 TYR A C 1
ATOM 2205 O O . TYR A 1 285 ? 26.855 9.261 -26.477 1.00 85.06 285 TYR A O 1
ATOM 2213 N N . LEU A 1 286 ? 27.686 7.752 -25.029 1.00 79.62 286 LEU A N 1
ATOM 2214 C CA . LEU A 1 286 ? 27.047 8.266 -23.823 1.00 79.62 286 LEU A CA 1
ATOM 2215 C C . LEU A 1 286 ? 28.060 9.109 -23.057 1.00 79.62 286 LEU A C 1
ATOM 2217 O O . LEU A 1 286 ? 29.006 8.574 -22.475 1.00 79.62 286 LEU A O 1
ATOM 2221 N N . SER A 1 287 ? 27.848 10.425 -23.050 1.00 78.88 287 SER A N 1
ATOM 2222 C CA . SER A 1 287 ? 28.731 11.386 -22.382 1.00 78.88 287 SER A CA 1
ATOM 2223 C C . SER A 1 287 ? 28.836 11.144 -20.883 1.00 78.88 287 SER A C 1
ATOM 2225 O O . SER A 1 287 ? 29.927 11.228 -20.327 1.00 78.88 287 SER A O 1
ATOM 2227 N N . ASP A 1 288 ? 27.719 10.809 -20.243 1.00 71.69 288 ASP A N 1
ATOM 2228 C CA . ASP A 1 288 ? 27.617 10.760 -18.780 1.00 71.69 288 ASP A CA 1
ATOM 2229 C C . ASP A 1 288 ? 28.387 9.579 -18.183 1.00 71.69 288 ASP A C 1
ATOM 2231 O O . ASP A 1 288 ? 28.815 9.618 -17.031 1.00 71.69 288 ASP A O 1
ATOM 2235 N N . MET A 1 289 ? 28.604 8.538 -18.990 1.00 74.50 289 MET A N 1
ATOM 2236 C CA . MET A 1 289 ? 29.389 7.360 -18.627 1.00 74.50 289 MET A CA 1
ATOM 2237 C C . MET A 1 289 ? 30.746 7.303 -19.333 1.00 74.50 289 MET A C 1
ATOM 2239 O O . MET A 1 289 ? 31.487 6.348 -19.104 1.00 74.50 289 MET A O 1
ATOM 2243 N N . ASP A 1 290 ? 31.054 8.281 -20.196 1.00 85.12 290 ASP A N 1
ATOM 2244 C CA . ASP A 1 290 ? 32.187 8.232 -21.126 1.00 85.12 290 ASP A CA 1
ATOM 2245 C C . ASP A 1 290 ? 32.252 6.851 -21.809 1.00 85.12 290 ASP A C 1
ATOM 2247 O O . ASP A 1 290 ? 33.198 6.088 -21.640 1.00 85.12 290 ASP A O 1
ATOM 2251 N N . LEU A 1 291 ? 31.174 6.451 -22.492 1.00 85.38 291 LEU A N 1
ATOM 2252 C CA . LEU A 1 291 ? 31.008 5.097 -23.035 1.00 85.38 291 LEU A CA 1
ATOM 2253 C C . LEU A 1 291 ? 30.607 5.151 -24.505 1.00 85.38 291 LEU A C 1
ATOM 2255 O O . LEU A 1 291 ? 29.549 5.673 -24.839 1.00 85.38 291 LEU A O 1
ATOM 2259 N N . THR A 1 292 ? 31.404 4.535 -25.381 1.00 90.06 292 THR A N 1
ATOM 2260 C CA . THR A 1 292 ? 30.947 4.201 -26.740 1.00 90.06 292 THR A CA 1
ATOM 2261 C C . THR A 1 292 ? 30.409 2.779 -26.746 1.00 90.06 292 THR A C 1
ATOM 2263 O O . THR A 1 292 ? 31.143 1.850 -26.393 1.00 90.06 292 THR A O 1
ATOM 2266 N N . PHE A 1 293 ? 29.157 2.591 -27.157 1.00 90.06 293 PHE A N 1
ATOM 2267 C CA . PHE A 1 293 ? 28.528 1.278 -27.224 1.00 90.06 293 PHE A CA 1
ATOM 2268 C C . PHE A 1 293 ? 27.866 1.016 -28.578 1.00 90.06 293 PHE A C 1
ATOM 2270 O O . PHE A 1 293 ? 27.366 1.918 -29.247 1.00 90.06 293 PHE A O 1
ATOM 2277 N N . PHE A 1 294 ? 27.865 -0.254 -28.958 1.00 92.00 294 PHE A N 1
ATOM 2278 C CA . PHE A 1 294 ? 27.069 -0.833 -30.020 1.00 92.00 294 PHE A CA 1
ATOM 2279 C C . PHE A 1 294 ? 25.892 -1.574 -29.384 1.00 92.00 294 PHE A C 1
ATOM 2281 O O . PHE A 1 294 ? 26.092 -2.519 -28.612 1.00 92.00 294 PHE A O 1
ATOM 2288 N N . GLY A 1 295 ? 24.681 -1.102 -29.669 1.00 92.00 295 GLY A N 1
ATOM 2289 C CA . GLY A 1 295 ? 23.430 -1.636 -29.143 1.00 92.00 295 GLY A CA 1
ATOM 2290 C C . GLY A 1 295 ? 22.652 -2.377 -30.221 1.00 92.00 295 GLY A C 1
ATOM 2291 O O . GLY A 1 295 ? 22.529 -1.889 -31.341 1.00 92.00 295 GLY A O 1
ATOM 2292 N N . GLN A 1 296 ? 22.113 -3.542 -29.877 1.00 94.62 296 GLN A N 1
ATOM 2293 C CA . GLN A 1 296 ? 21.197 -4.309 -30.715 1.00 94.62 296 GLN A CA 1
ATOM 2294 C C . GLN A 1 296 ? 19.888 -4.513 -29.957 1.00 94.62 296 GLN A C 1
ATOM 2296 O O . GLN A 1 296 ? 19.895 -5.082 -28.863 1.00 94.62 296 GLN A O 1
ATOM 2301 N N . TYR A 1 297 ? 18.779 -4.080 -30.539 1.00 93.38 297 TYR A N 1
ATOM 2302 C CA . TYR A 1 297 ? 17.463 -4.079 -29.907 1.00 93.38 297 TYR A CA 1
ATOM 2303 C C . TYR A 1 297 ? 16.542 -5.029 -30.656 1.00 93.38 297 TYR A C 1
ATOM 2305 O O . TYR A 1 29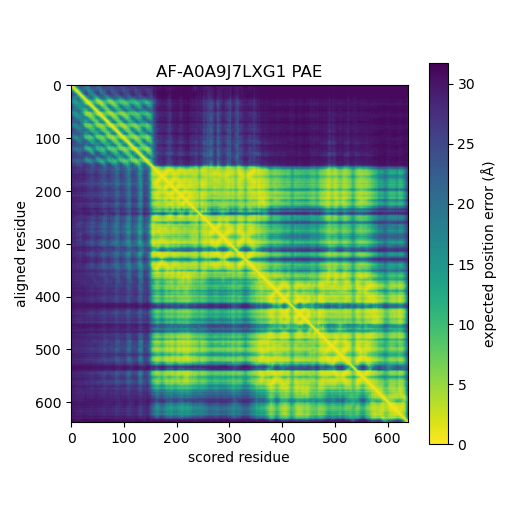7 ? 16.343 -4.865 -31.856 1.00 93.38 297 TYR A O 1
ATOM 2313 N N . TYR A 1 298 ? 15.975 -6.004 -29.953 1.00 94.56 298 TYR A N 1
ATOM 2314 C CA . TYR A 1 298 ? 15.132 -7.047 -30.528 1.00 94.56 298 TYR A CA 1
ATOM 2315 C C . TYR A 1 298 ? 13.710 -6.913 -29.985 1.00 94.56 298 TYR A C 1
ATOM 2317 O O . TYR A 1 298 ? 13.505 -6.943 -28.768 1.00 94.56 298 TYR A O 1
ATOM 2325 N N . PHE A 1 299 ? 12.735 -6.824 -30.886 1.00 91.25 299 PHE A N 1
ATOM 2326 C CA . PHE A 1 299 ? 11.309 -6.724 -30.574 1.00 91.25 299 PHE A CA 1
ATOM 2327 C C . PHE A 1 299 ? 10.542 -7.851 -31.257 1.00 91.25 299 PHE A C 1
ATOM 2329 O O . PHE A 1 299 ? 10.927 -8.293 -32.336 1.00 91.25 299 PHE A O 1
ATOM 2336 N N . THR A 1 300 ? 9.448 -8.317 -30.661 1.00 89.19 300 THR A N 1
ATOM 2337 C CA . THR A 1 300 ? 8.599 -9.350 -31.277 1.00 89.19 300 THR A CA 1
ATOM 2338 C C . THR A 1 300 ? 8.109 -8.930 -32.665 1.00 89.19 300 THR A C 1
ATOM 2340 O O . THR A 1 300 ? 7.868 -7.750 -32.912 1.00 89.19 300 THR A O 1
ATOM 2343 N N . LEU A 1 301 ? 7.909 -9.880 -33.583 1.00 86.12 301 LEU A N 1
ATOM 2344 C CA . LEU A 1 301 ? 7.215 -9.570 -34.838 1.00 86.12 301 LEU A CA 1
ATOM 2345 C C . LEU A 1 301 ? 5.778 -9.075 -34.573 1.00 86.12 301 LEU A C 1
ATOM 2347 O O . LEU A 1 301 ? 5.155 -9.507 -33.594 1.00 86.12 301 LEU A O 1
ATOM 2351 N N . PRO A 1 302 ? 5.214 -8.211 -35.441 1.00 78.75 302 PRO A N 1
ATOM 2352 C CA . PRO A 1 302 ? 3.834 -7.762 -35.296 1.00 78.75 302 PRO A CA 1
ATOM 2353 C C . PRO A 1 302 ? 2.870 -8.955 -35.292 1.00 78.75 302 PRO A C 1
ATOM 2355 O O . PRO A 1 302 ? 2.968 -9.848 -36.132 1.00 78.75 302 PRO A O 1
ATOM 2358 N N . GLY A 1 303 ? 1.938 -8.975 -34.340 1.00 76.06 303 GLY A N 1
ATOM 2359 C CA . GLY A 1 303 ? 0.953 -10.052 -34.196 1.00 76.06 303 GLY A CA 1
ATOM 2360 C C . GLY A 1 303 ? 1.470 -11.337 -33.537 1.00 76.06 303 GLY A C 1
ATOM 2361 O O . GLY A 1 303 ? 0.680 -12.264 -33.347 1.00 76.06 303 GLY A O 1
ATOM 2362 N N . TYR A 1 304 ? 2.751 -11.415 -33.151 1.00 82.00 304 TYR A N 1
ATOM 2363 C CA . TYR A 1 304 ? 3.219 -12.490 -32.276 1.00 82.00 304 TYR A CA 1
ATOM 2364 C C . TYR A 1 304 ? 2.503 -12.408 -30.924 1.00 82.00 304 TYR A C 1
ATOM 2366 O O . TYR A 1 304 ? 2.361 -11.324 -30.371 1.00 82.00 304 TYR A O 1
ATOM 2374 N N . GLN A 1 305 ? 2.072 -13.547 -30.381 1.00 79.62 305 GLN A N 1
ATOM 2375 C CA . GLN A 1 305 ? 1.370 -13.623 -29.098 1.00 79.62 305 GLN A CA 1
ATOM 2376 C C . GLN A 1 305 ? 2.322 -14.125 -28.003 1.00 79.62 305 GLN A C 1
ATOM 2378 O O . GLN A 1 305 ? 2.524 -15.321 -27.819 1.00 79.62 305 GLN A O 1
ATOM 2383 N N . SER A 1 306 ? 2.917 -13.187 -27.271 1.00 78.00 306 SER A N 1
ATOM 2384 C CA . SER A 1 306 ? 3.629 -13.418 -26.016 1.00 78.00 306 SER A CA 1
ATOM 2385 C C . SER A 1 306 ? 2.669 -13.854 -24.906 1.00 78.00 306 SER A C 1
ATOM 2387 O O . SER A 1 306 ? 1.524 -13.410 -24.835 1.00 78.00 306 SER A O 1
ATOM 2389 N N . ALA A 1 307 ? 3.165 -14.688 -23.993 1.00 76.75 307 ALA A N 1
ATOM 2390 C CA . ALA A 1 307 ? 2.392 -15.256 -22.888 1.00 76.75 307 ALA A CA 1
ATOM 2391 C C . ALA A 1 307 ? 1.845 -14.215 -21.893 1.00 76.75 307 ALA A C 1
ATOM 2393 O O . ALA A 1 307 ? 0.992 -14.542 -21.075 1.00 76.75 307 ALA A O 1
ATOM 2394 N N . SER A 1 308 ? 2.356 -12.985 -21.927 1.00 70.94 308 SER A N 1
ATOM 2395 C CA . SER A 1 308 ? 2.020 -11.933 -20.961 1.00 70.94 308 SER A CA 1
ATOM 2396 C C . SER A 1 308 ? 1.166 -10.811 -21.537 1.00 70.94 308 SER A C 1
ATOM 2398 O O . SER A 1 308 ? 0.928 -9.832 -20.842 1.00 70.94 308 SER A O 1
ATOM 2400 N N . TYR A 1 309 ? 0.686 -10.959 -22.773 1.00 72.00 309 TYR A N 1
ATOM 2401 C CA . TYR A 1 309 ? -0.198 -9.976 -23.384 1.00 72.00 309 TYR A CA 1
ATOM 2402 C C . TYR A 1 309 ? -1.567 -9.916 -22.699 1.00 72.00 309 TYR A C 1
ATOM 2404 O O . TYR A 1 309 ? -2.233 -10.940 -22.527 1.00 72.00 309 TYR A O 1
ATOM 2412 N N . GLY A 1 310 ? -2.012 -8.696 -22.386 1.00 62.31 310 GLY A N 1
ATOM 2413 C CA . GLY A 1 310 ? -3.428 -8.403 -22.192 1.00 62.31 310 GLY A CA 1
ATOM 2414 C C . GLY A 1 310 ? -4.181 -8.382 -23.528 1.00 62.31 310 GLY A C 1
ATOM 2415 O O . GLY A 1 310 ? -3.581 -8.293 -24.600 1.00 62.31 310 GLY A O 1
ATOM 2416 N N . VAL A 1 311 ? -5.516 -8.440 -23.479 1.00 57.38 311 VAL A N 1
ATOM 2417 C CA . VAL A 1 311 ? -6.382 -8.392 -24.678 1.00 57.38 311 VAL A CA 1
ATOM 2418 C C . VAL A 1 311 ? -6.150 -7.109 -25.500 1.00 57.38 311 VAL A C 1
ATOM 2420 O O . VAL A 1 311 ? -6.250 -7.138 -26.726 1.00 57.38 311 VAL A O 1
ATOM 2423 N N . ASP A 1 312 ? -5.759 -6.016 -24.840 1.00 54.16 312 ASP A N 1
ATOM 2424 C CA . ASP A 1 312 ? -5.484 -4.712 -25.458 1.00 54.16 312 ASP A CA 1
ATOM 2425 C C . ASP A 1 312 ? -4.079 -4.603 -26.088 1.00 54.16 312 ASP A C 1
ATOM 2427 O O . ASP A 1 312 ? -3.844 -3.740 -26.934 1.00 54.16 312 ASP A O 1
ATOM 2431 N N . ASP A 1 313 ? -3.159 -5.516 -25.757 1.00 56.22 313 ASP A N 1
ATOM 2432 C CA . ASP A 1 313 ? -1.748 -5.442 -26.161 1.00 56.22 313 ASP A CA 1
ATOM 2433 C C . ASP A 1 313 ? -1.423 -6.267 -27.423 1.00 56.22 313 ASP A C 1
ATOM 2435 O O . ASP A 1 313 ? -0.302 -6.227 -27.935 1.00 56.22 313 ASP A O 1
ATOM 2439 N N . MET A 1 314 ? -2.400 -7.011 -27.961 1.00 53.56 314 MET A N 1
ATOM 2440 C CA . MET A 1 314 ? -2.217 -8.070 -28.976 1.00 53.56 314 MET A CA 1
ATOM 2441 C C . MET A 1 314 ? -1.638 -7.615 -30.332 1.00 53.56 314 MET A C 1
ATOM 2443 O O . MET A 1 314 ? -1.496 -8.433 -31.244 1.00 53.56 314 MET A O 1
ATOM 2447 N N . ARG A 1 315 ? -1.353 -6.322 -30.524 1.00 59.47 315 ARG A N 1
ATOM 2448 C CA . ARG A 1 315 ? -0.946 -5.754 -31.821 1.00 59.47 315 ARG A CA 1
ATOM 2449 C C . ARG A 1 315 ? 0.397 -5.029 -31.810 1.00 59.47 315 ARG A C 1
ATOM 2451 O O . ARG A 1 315 ? 0.904 -4.746 -32.893 1.00 59.47 315 ARG A O 1
ATOM 2458 N N . SER A 1 316 ? 0.987 -4.776 -30.643 1.00 74.75 316 SER A N 1
ATOM 2459 C CA . SER A 1 316 ? 2.213 -3.979 -30.540 1.00 74.75 316 SER A CA 1
ATOM 2460 C C . SER A 1 316 ? 3.440 -4.858 -30.279 1.00 74.75 316 SER A C 1
ATOM 2462 O O . SER A 1 316 ? 3.418 -5.683 -29.360 1.00 74.75 316 SER A O 1
ATOM 2464 N N . PRO A 1 317 ? 4.525 -4.697 -31.059 1.00 83.88 317 PRO A N 1
ATOM 2465 C CA . PRO A 1 317 ? 5.806 -5.325 -30.760 1.00 83.88 317 PRO A CA 1
ATOM 2466 C C . PRO A 1 317 ? 6.311 -4.959 -29.359 1.00 83.88 317 PRO A C 1
ATOM 2468 O O . PRO A 1 317 ? 6.293 -3.789 -28.984 1.00 83.88 317 PRO A O 1
ATOM 2471 N N . VAL A 1 318 ? 6.795 -5.944 -28.603 1.00 87.44 318 VAL A N 1
ATOM 2472 C CA . VAL A 1 318 ? 7.352 -5.748 -27.251 1.00 87.44 318 VAL A CA 1
ATOM 2473 C C . VAL A 1 318 ? 8.844 -6.076 -27.226 1.00 87.44 318 VAL A C 1
ATOM 2475 O O . VAL A 1 318 ? 9.290 -6.900 -28.033 1.00 87.44 318 VAL A O 1
ATOM 2478 N N . PRO A 1 319 ? 9.637 -5.453 -26.335 1.00 91.06 319 PRO A N 1
ATOM 2479 C CA . PRO A 1 319 ? 11.061 -5.745 -26.227 1.00 91.06 319 PRO A CA 1
ATOM 2480 C C . PRO A 1 319 ? 11.285 -7.193 -25.773 1.00 91.06 319 PRO A C 1
ATOM 2482 O O . PRO A 1 319 ? 10.591 -7.704 -24.896 1.00 91.06 319 PRO A O 1
ATOM 2485 N N . VAL A 1 320 ? 12.271 -7.853 -26.381 1.00 93.69 320 VAL A N 1
ATOM 2486 C CA . VAL A 1 320 ? 12.645 -9.252 -26.095 1.00 93.69 320 VAL A CA 1
ATOM 2487 C C . VAL A 1 320 ? 14.077 -9.348 -25.588 1.00 93.69 320 VAL A C 1
ATOM 2489 O O . VAL A 1 320 ? 14.359 -10.125 -24.669 1.00 93.69 320 VAL A O 1
ATOM 2492 N N . ARG A 1 321 ? 14.984 -8.578 -26.196 1.00 95.44 321 ARG A N 1
ATOM 2493 C CA . ARG A 1 321 ? 16.408 -8.563 -25.866 1.00 95.44 321 ARG A CA 1
ATOM 2494 C C . ARG A 1 321 ? 17.022 -7.210 -26.198 1.00 95.44 321 ARG A C 1
ATOM 2496 O O . ARG A 1 321 ? 16.701 -6.627 -27.232 1.00 95.44 321 ARG A O 1
ATOM 2503 N N . ILE A 1 322 ? 17.974 -6.778 -25.380 1.00 94.69 322 ILE A N 1
ATOM 2504 C CA . ILE A 1 322 ? 18.959 -5.761 -25.754 1.00 94.69 322 ILE A CA 1
ATOM 2505 C C . ILE A 1 322 ? 20.347 -6.367 -25.569 1.00 94.69 322 ILE A C 1
ATOM 2507 O O . ILE A 1 322 ? 20.665 -6.880 -24.499 1.00 94.69 322 ILE A O 1
ATOM 2511 N N . ASN A 1 323 ? 21.175 -6.324 -26.607 1.00 95.19 323 ASN A N 1
ATOM 2512 C CA . ASN A 1 323 ? 22.580 -6.710 -26.527 1.00 95.19 323 ASN A CA 1
ATOM 2513 C C . ASN A 1 323 ? 23.444 -5.456 -26.646 1.00 95.19 323 ASN A C 1
ATOM 2515 O O . ASN A 1 323 ? 23.308 -4.704 -27.609 1.00 95.19 323 ASN A O 1
ATOM 2519 N N . VAL A 1 324 ? 24.318 -5.233 -25.672 1.00 92.75 324 VAL A N 1
ATOM 2520 C CA . VAL A 1 324 ? 25.164 -4.045 -25.589 1.00 92.75 324 VAL A CA 1
ATOM 2521 C C . VAL A 1 324 ? 26.611 -4.485 -25.494 1.00 92.75 324 VAL A C 1
ATOM 2523 O O . VAL A 1 324 ? 27.004 -5.168 -24.553 1.00 92.75 324 VAL A O 1
ATOM 2526 N N . THR A 1 325 ? 27.432 -4.044 -26.441 1.00 94.31 325 THR A N 1
ATOM 2527 C CA . THR A 1 325 ? 28.890 -4.192 -26.358 1.00 94.31 325 THR A CA 1
ATOM 2528 C C . THR A 1 325 ? 29.541 -2.831 -26.477 1.00 94.31 325 THR A C 1
ATOM 2530 O O . THR A 1 325 ? 29.064 -1.984 -27.220 1.00 94.31 325 THR A O 1
ATOM 2533 N N . GLY A 1 326 ? 30.618 -2.567 -25.751 1.00 92.19 326 GLY A N 1
ATOM 2534 C CA . GLY A 1 326 ? 31.182 -1.223 -25.752 1.00 92.19 326 GLY A CA 1
ATOM 2535 C C . GLY A 1 326 ? 32.549 -1.112 -25.117 1.00 92.19 326 GLY A C 1
ATOM 2536 O O . GLY A 1 326 ? 33.160 -2.103 -24.706 1.00 92.19 326 GLY A O 1
ATOM 2537 N N . ARG A 1 327 ? 33.044 0.123 -25.075 1.00 90.00 327 ARG A N 1
ATOM 2538 C CA . ARG A 1 327 ? 34.295 0.489 -24.413 1.00 90.00 327 ARG A CA 1
ATOM 2539 C C . ARG A 1 327 ? 34.131 1.805 -23.676 1.00 90.00 327 ARG A C 1
ATOM 2541 O O . ARG A 1 327 ? 33.683 2.788 -24.270 1.00 90.00 327 ARG A O 1
ATOM 2548 N N . THR A 1 328 ? 34.542 1.828 -22.414 1.00 85.56 328 THR A N 1
ATOM 2549 C CA . THR A 1 328 ? 34.662 3.084 -21.672 1.00 85.56 328 THR A CA 1
ATOM 2550 C C . THR A 1 328 ? 35.812 3.913 -22.239 1.00 85.56 328 THR A C 1
ATOM 2552 O O . THR A 1 328 ? 36.812 3.374 -22.733 1.00 85.56 328 THR A O 1
ATOM 2555 N N . GLY A 1 329 ? 35.699 5.227 -22.136 1.00 78.38 329 GLY A N 1
ATOM 2556 C CA . GLY A 1 329 ? 36.814 6.139 -22.262 1.00 78.38 329 GLY A CA 1
ATOM 2557 C C . GLY A 1 329 ? 37.753 6.039 -21.058 1.00 78.38 329 GLY A C 1
ATOM 2558 O O . GLY A 1 329 ? 37.602 5.196 -20.164 1.00 78.38 329 GLY A O 1
ATOM 2559 N N . GLY A 1 330 ? 38.804 6.856 -21.093 1.00 69.44 330 GLY A N 1
ATOM 2560 C CA . GLY A 1 330 ? 39.879 6.845 -20.101 1.00 69.44 330 GLY A CA 1
ATOM 2561 C C . GLY A 1 330 ? 40.880 5.685 -20.222 1.00 69.44 330 GLY A C 1
ATOM 2562 O O . GLY A 1 330 ? 40.801 4.826 -21.099 1.00 69.44 330 GLY A O 1
ATOM 2563 N N . PHE A 1 331 ? 41.881 5.690 -19.335 1.00 62.91 331 PHE A N 1
ATOM 2564 C CA . PHE A 1 331 ? 42.919 4.657 -19.237 1.00 62.91 331 PHE A CA 1
ATOM 2565 C C . PHE A 1 331 ? 42.917 4.041 -17.825 1.00 62.91 331 PHE A C 1
ATOM 2567 O O . PHE A 1 331 ? 43.049 4.790 -16.856 1.00 62.91 331 PHE A O 1
ATOM 2574 N N . PRO A 1 332 ? 42.844 2.704 -17.679 1.00 77.56 332 PRO A N 1
ATOM 2575 C CA . PRO A 1 332 ? 42.666 1.702 -18.734 1.00 77.56 332 PRO A CA 1
ATOM 2576 C C . PRO A 1 332 ? 41.220 1.658 -19.259 1.00 77.56 332 PRO A C 1
ATOM 2578 O O . PRO A 1 332 ? 40.276 1.726 -18.474 1.00 77.56 332 PRO A O 1
ATOM 2581 N N . GLN A 1 333 ? 41.059 1.483 -20.575 1.00 81.69 333 GLN A N 1
ATOM 2582 C CA . GLN A 1 333 ? 39.746 1.252 -21.186 1.00 81.69 333 GLN A CA 1
ATOM 2583 C C . GLN A 1 333 ? 39.170 -0.085 -20.713 1.00 81.69 333 GLN A C 1
ATOM 2585 O O . GLN A 1 333 ? 39.875 -1.099 -20.701 1.00 81.69 333 GLN A O 1
ATOM 2590 N N . ARG A 1 334 ? 37.885 -0.101 -20.354 1.00 85.12 334 ARG A N 1
ATOM 2591 C CA . ARG A 1 334 ? 37.157 -1.320 -19.987 1.00 85.12 334 ARG A CA 1
ATOM 2592 C C . ARG A 1 334 ? 36.209 -1.712 -21.108 1.00 85.12 334 ARG A C 1
ATOM 2594 O O . ARG A 1 334 ? 35.530 -0.856 -21.669 1.00 85.12 334 ARG A O 1
ATOM 2601 N N . HIS A 1 335 ? 36.178 -2.999 -21.430 1.00 90.12 335 HIS A N 1
ATOM 2602 C CA . HIS A 1 335 ? 35.194 -3.562 -22.348 1.00 90.12 335 HIS A CA 1
ATOM 2603 C C . HIS A 1 335 ? 33.903 -3.852 -21.593 1.00 90.12 335 HIS A C 1
ATOM 2605 O O . HIS A 1 335 ? 33.963 -4.408 -20.503 1.00 90.12 335 HIS A O 1
ATOM 2611 N N . ILE A 1 336 ? 32.772 -3.497 -22.193 1.00 90.38 336 ILE A N 1
ATOM 2612 C CA . ILE A 1 336 ? 31.434 -3.778 -21.669 1.00 90.38 336 ILE A CA 1
ATOM 2613 C C . ILE A 1 336 ? 30.773 -4.797 -22.588 1.00 90.38 336 ILE A C 1
ATOM 2615 O O . ILE A 1 336 ? 30.892 -4.685 -23.812 1.00 90.38 336 ILE A O 1
ATOM 2619 N N . SER A 1 337 ? 30.097 -5.785 -22.009 1.00 94.69 337 SER A N 1
ATOM 2620 C CA . SER A 1 337 ? 29.330 -6.789 -22.737 1.00 94.69 337 SER A CA 1
ATOM 2621 C C . SER A 1 337 ? 28.133 -7.206 -21.892 1.00 94.69 337 SER A C 1
ATOM 2623 O O . SER A 1 337 ? 28.246 -8.084 -21.043 1.00 94.69 337 SER A O 1
ATOM 2625 N N . HIS A 1 338 ? 26.973 -6.606 -22.129 1.00 93.12 338 HIS A N 1
ATOM 2626 C CA . HIS A 1 338 ? 25.753 -6.881 -21.377 1.00 93.12 338 HIS A CA 1
ATOM 2627 C C . HIS A 1 338 ? 24.652 -7.425 -22.288 1.00 93.12 338 HIS A C 1
ATOM 2629 O O . HIS A 1 338 ? 24.489 -6.971 -23.420 1.00 93.12 338 HIS A O 1
ATOM 2635 N N . VAL A 1 339 ? 23.855 -8.361 -21.776 1.00 96.00 339 VAL A N 1
ATOM 2636 C CA . VAL A 1 339 ? 22.647 -8.857 -22.444 1.00 96.00 339 VAL A CA 1
ATOM 2637 C C . VAL A 1 339 ? 21.467 -8.711 -21.493 1.00 96.00 339 VAL A C 1
ATOM 2639 O O . VAL A 1 339 ? 21.462 -9.307 -20.421 1.00 96.00 339 VAL A O 1
ATOM 2642 N N . TYR A 1 340 ? 20.469 -7.931 -21.890 1.00 94.94 340 TYR A N 1
ATOM 2643 C CA . TYR A 1 340 ? 19.241 -7.700 -21.136 1.00 94.94 340 TYR A CA 1
ATOM 2644 C C . TYR A 1 340 ? 18.112 -8.493 -21.775 1.00 94.94 340 TYR A C 1
ATOM 2646 O O . TYR A 1 340 ? 17.749 -8.233 -22.922 1.00 94.94 340 TYR A O 1
ATOM 2654 N N . GLU A 1 341 ? 17.569 -9.464 -21.052 1.00 95.25 341 GLU A N 1
ATOM 2655 C CA . GLU A 1 341 ? 16.525 -10.352 -21.548 1.00 95.25 341 GLU A CA 1
ATOM 2656 C C . GLU A 1 341 ? 15.182 -9.978 -20.940 1.00 95.25 341 GLU A C 1
ATOM 2658 O O . GLU A 1 341 ? 14.961 -10.150 -19.744 1.00 95.25 341 GLU A O 1
ATOM 2663 N N . PHE A 1 342 ? 14.273 -9.493 -21.780 1.00 93.12 342 PHE A N 1
ATOM 2664 C CA . PHE A 1 342 ? 12.945 -9.072 -21.359 1.00 93.12 342 PHE A CA 1
ATOM 2665 C C . PHE A 1 342 ? 11.989 -10.263 -21.379 1.00 93.12 342 PHE A C 1
ATOM 2667 O O . PHE A 1 342 ? 11.933 -11.055 -22.327 1.00 93.12 342 PHE A O 1
ATOM 2674 N N . SER A 1 343 ? 11.216 -10.386 -20.312 1.00 91.00 343 SER A N 1
ATOM 2675 C CA . SER A 1 343 ? 10.158 -11.369 -20.155 1.00 91.00 343 SER A CA 1
ATOM 2676 C C . SER A 1 343 ? 8.986 -10.735 -19.421 1.00 91.00 343 SER A C 1
ATOM 2678 O O . SER A 1 343 ? 9.129 -9.740 -18.714 1.00 91.00 343 SER A O 1
ATOM 2680 N N . GLN A 1 344 ? 7.800 -11.295 -19.631 1.00 88.88 344 GLN A N 1
ATOM 2681 C CA . GLN A 1 344 ? 6.564 -10.813 -19.021 1.00 88.88 344 GLN A CA 1
ATOM 2682 C C . GLN A 1 344 ? 6.282 -9.310 -19.175 1.00 88.88 344 GLN A C 1
ATOM 2684 O O . GLN A 1 344 ? 5.640 -8.707 -18.319 1.00 88.88 344 GLN A O 1
ATOM 2689 N N . PHE A 1 345 ? 6.747 -8.715 -20.275 1.00 88.94 345 PHE A N 1
ATOM 2690 C CA . PHE A 1 345 ? 6.477 -7.319 -20.590 1.00 88.94 345 PHE A CA 1
ATOM 2691 C C . PHE A 1 345 ? 4.974 -7.102 -20.800 1.00 88.94 345 PHE A C 1
ATOM 2693 O O . PHE A 1 345 ? 4.358 -7.832 -21.583 1.00 88.94 345 PHE A O 1
ATOM 2700 N N . ARG A 1 346 ? 4.404 -6.089 -20.140 1.00 86.94 346 ARG A N 1
ATOM 2701 C CA . ARG A 1 346 ? 3.016 -5.636 -20.335 1.00 86.94 346 ARG A CA 1
ATOM 2702 C C . ARG A 1 346 ? 2.976 -4.124 -20.479 1.00 86.94 346 ARG A C 1
ATOM 2704 O O . ARG A 1 346 ? 3.713 -3.435 -19.780 1.00 86.94 346 ARG A O 1
ATOM 2711 N N . ALA A 1 347 ? 2.096 -3.602 -21.333 1.00 85.00 347 ALA A N 1
ATOM 2712 C CA . ALA A 1 347 ? 1.938 -2.157 -21.552 1.00 85.00 347 ALA A CA 1
ATOM 2713 C C . ALA A 1 347 ? 1.056 -1.466 -20.490 1.00 85.00 347 ALA A C 1
ATOM 2715 O O . ALA A 1 347 ? 0.528 -0.373 -20.697 1.00 85.00 347 ALA A O 1
ATOM 2716 N N . ASN A 1 348 ? 0.869 -2.130 -19.355 1.00 85.62 348 ASN A N 1
ATOM 2717 C CA . ASN A 1 348 ? 0.127 -1.676 -18.196 1.00 85.62 348 ASN A CA 1
ATOM 2718 C C . ASN A 1 348 ? 0.762 -2.270 -16.932 1.00 85.62 348 ASN A C 1
ATOM 2720 O O . ASN A 1 348 ? 1.673 -3.096 -17.003 1.00 85.62 348 ASN A O 1
ATOM 2724 N N . ILE A 1 349 ? 0.294 -1.809 -15.776 1.00 88.00 349 ILE A N 1
ATOM 2725 C CA . ILE A 1 349 ? 0.672 -2.358 -14.475 1.00 88.00 349 ILE A CA 1
ATOM 2726 C C . ILE A 1 349 ? -0.527 -3.123 -13.937 1.00 88.00 349 ILE A C 1
ATOM 2728 O O . ILE A 1 349 ? -1.653 -2.619 -13.992 1.00 88.00 349 ILE A O 1
ATOM 2732 N N . ASP A 1 350 ? -0.281 -4.327 -13.431 1.00 82.25 350 ASP A N 1
ATOM 2733 C CA . ASP A 1 350 ? -1.335 -5.182 -12.904 1.00 82.25 350 ASP A CA 1
ATOM 2734 C C . ASP A 1 350 ? -2.060 -4.496 -11.728 1.00 82.25 350 ASP A C 1
ATOM 2736 O O . ASP A 1 350 ? -1.411 -4.012 -10.790 1.00 82.25 350 ASP A O 1
ATOM 2740 N N . PRO A 1 351 ? -3.408 -4.457 -11.735 1.00 71.44 351 PRO A N 1
ATOM 2741 C CA . PRO A 1 351 ? -4.170 -3.988 -10.586 1.00 71.44 351 PRO A CA 1
ATOM 2742 C C . PRO A 1 351 ? -3.804 -4.805 -9.340 1.00 71.44 351 PRO A C 1
ATOM 2744 O O . PRO A 1 351 ? -3.862 -6.033 -9.366 1.00 71.44 351 PRO A O 1
ATOM 2747 N N . GLY A 1 352 ? -3.413 -4.130 -8.256 1.00 69.19 352 GLY A N 1
ATOM 2748 C CA . GLY A 1 352 ? -3.045 -4.779 -6.992 1.00 69.19 352 GLY A CA 1
ATOM 2749 C C . GLY A 1 352 ? -1.592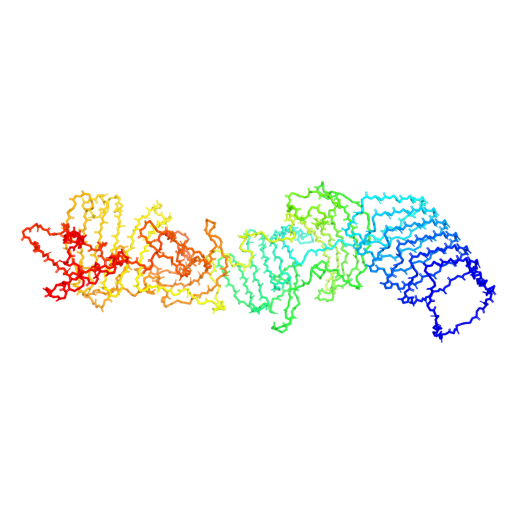 -5.259 -6.887 1.00 69.19 352 GLY A C 1
ATOM 2750 O O . GLY A 1 352 ? -1.234 -5.842 -5.870 1.00 69.19 352 GLY A O 1
ATOM 2751 N N . ALA A 1 353 ? -0.722 -4.986 -7.868 1.00 75.25 353 ALA A N 1
ATOM 2752 C CA . ALA A 1 353 ? 0.693 -5.384 -7.816 1.00 75.25 353 ALA A CA 1
ATOM 2753 C C . ALA A 1 353 ? 1.515 -4.734 -6.681 1.00 75.25 353 ALA A C 1
ATOM 2755 O O . ALA A 1 353 ? 2.686 -5.081 -6.520 1.00 75.25 353 ALA A O 1
ATOM 2756 N N . ALA A 1 354 ? 0.932 -3.783 -5.936 1.00 82.88 354 ALA A N 1
ATOM 2757 C CA . ALA A 1 354 ? 1.624 -2.941 -4.959 1.00 82.88 354 ALA A CA 1
ATOM 2758 C C . ALA A 1 354 ? 2.962 -2.406 -5.526 1.00 82.88 354 ALA A C 1
ATOM 2760 O O . ALA A 1 354 ? 4.018 -2.460 -4.892 1.00 82.88 354 ALA A O 1
ATOM 2761 N N . ALA A 1 355 ? 2.921 -1.987 -6.797 1.00 87.94 355 ALA A N 1
ATOM 2762 C CA . ALA A 1 355 ? 4.096 -1.698 -7.610 1.00 87.94 355 ALA A CA 1
ATOM 2763 C C . ALA A 1 355 ? 4.898 -0.500 -7.092 1.00 87.94 355 ALA A C 1
ATOM 2765 O O . ALA A 1 355 ? 6.113 -0.456 -7.281 1.00 87.94 355 ALA A O 1
ATOM 2766 N N . PHE A 1 356 ? 4.231 0.461 -6.452 1.00 91.19 356 PHE A N 1
ATOM 2767 C CA . PHE A 1 356 ? 4.811 1.732 -6.010 1.00 91.19 356 PHE A CA 1
ATOM 2768 C C . PHE A 1 356 ? 4.812 1.870 -4.485 1.00 91.19 356 PHE A C 1
ATOM 2770 O O . PHE A 1 356 ? 5.077 2.943 -3.950 1.00 91.19 356 PHE A O 1
ATOM 2777 N N . GLU A 1 357 ? 4.525 0.782 -3.786 1.00 90.38 357 GLU A N 1
ATOM 2778 C CA . GLU A 1 357 ? 4.486 0.683 -2.342 1.00 90.38 357 GLU A CA 1
ATOM 2779 C C . GLU A 1 357 ? 5.801 0.063 -1.847 1.00 90.38 357 GLU A C 1
ATOM 2781 O O . GLU A 1 357 ? 6.445 -0.743 -2.528 1.00 90.38 357 GLU A O 1
ATOM 2786 N N . THR A 1 358 ? 6.242 0.428 -0.642 1.00 91.69 358 THR A N 1
ATOM 2787 C CA . THR A 1 358 ? 7.391 -0.256 -0.032 1.00 91.69 358 THR A CA 1
ATOM 2788 C C . THR A 1 358 ? 7.028 -1.694 0.343 1.00 91.69 358 THR A C 1
ATOM 2790 O O . THR A 1 358 ? 5.863 -1.968 0.634 1.00 91.69 358 THR A O 1
ATOM 2793 N N . PRO A 1 359 ? 8.003 -2.625 0.374 1.00 89.94 359 PRO A N 1
ATOM 2794 C CA . PRO A 1 359 ? 7.735 -4.006 0.752 1.00 89.94 359 PRO A CA 1
ATOM 2795 C C . PRO A 1 359 ? 7.066 -4.114 2.131 1.00 89.94 359 PRO A C 1
ATOM 2797 O O . PRO A 1 359 ? 7.387 -3.311 3.013 1.00 89.94 359 PRO A O 1
ATOM 2800 N N . PRO A 1 360 ? 6.214 -5.132 2.349 1.00 89.50 360 PRO A N 1
ATOM 2801 C CA . PRO A 1 360 ? 5.555 -5.332 3.632 1.00 89.50 360 PRO A CA 1
ATOM 2802 C C . PRO A 1 360 ? 6.547 -5.391 4.794 1.00 89.50 360 PRO A C 1
ATOM 2804 O O . PRO A 1 360 ? 7.598 -6.040 4.718 1.00 89.50 360 PRO A O 1
ATOM 2807 N N . HIS A 1 361 ? 6.166 -4.740 5.885 1.00 90.50 361 HIS A N 1
ATOM 2808 C CA . HIS A 1 361 ? 6.838 -4.698 7.179 1.00 90.50 361 HIS A CA 1
ATOM 2809 C C . HIS A 1 361 ? 8.190 -3.973 7.160 1.00 90.50 361 HIS A C 1
ATOM 2811 O O . HIS A 1 361 ? 9.001 -4.136 8.075 1.00 90.50 361 HIS A O 1
ATOM 2817 N N . VAL A 1 362 ? 8.463 -3.184 6.118 1.00 91.62 362 VAL A N 1
ATOM 2818 C CA . VAL A 1 362 ? 9.688 -2.391 6.005 1.00 91.62 362 VAL A CA 1
ATOM 2819 C C . VAL A 1 362 ? 9.377 -0.926 6.285 1.00 91.62 362 VAL A C 1
ATOM 2821 O O . VAL A 1 362 ? 8.849 -0.211 5.437 1.00 91.62 362 VAL A O 1
ATOM 2824 N N . TYR A 1 363 ? 9.763 -0.464 7.472 1.00 92.69 363 TYR A N 1
ATOM 2825 C CA . TYR A 1 363 ? 9.641 0.941 7.848 1.00 92.69 363 TYR A CA 1
ATOM 2826 C C . TYR A 1 363 ? 10.797 1.777 7.280 1.00 92.69 363 TYR A C 1
ATOM 2828 O O . TYR A 1 363 ? 11.972 1.448 7.468 1.00 92.69 363 TYR A O 1
ATOM 2836 N N . CYS A 1 364 ? 10.461 2.886 6.621 1.00 92.62 364 CYS A N 1
ATOM 2837 C CA . CYS A 1 364 ? 11.412 3.843 6.062 1.00 92.62 364 CYS A CA 1
ATOM 2838 C C . CYS A 1 364 ? 11.456 5.105 6.926 1.00 92.62 364 CYS A C 1
ATOM 2840 O O . CYS A 1 364 ? 10.514 5.893 6.938 1.00 92.62 364 CYS A O 1
ATOM 2842 N N . SER A 1 365 ? 12.558 5.304 7.653 1.00 89.81 365 SER A N 1
ATOM 2843 C CA . SER A 1 365 ? 12.725 6.495 8.494 1.00 89.81 365 SER A CA 1
ATOM 2844 C C . SER A 1 365 ? 12.760 7.765 7.643 1.00 89.81 365 SER A C 1
ATOM 2846 O O . SER A 1 365 ? 13.433 7.796 6.612 1.00 89.81 365 SER A O 1
ATOM 2848 N N . GLY A 1 366 ? 12.051 8.809 8.072 1.00 87.19 366 GLY A N 1
ATOM 2849 C CA . GLY A 1 366 ? 11.982 10.085 7.358 1.00 87.19 366 GLY A CA 1
ATOM 2850 C C . GLY A 1 366 ? 11.042 10.103 6.151 1.00 87.19 366 GLY A C 1
ATOM 2851 O O . GLY A 1 366 ? 11.113 11.060 5.389 1.00 87.19 366 GLY A O 1
ATOM 2852 N N . ARG A 1 367 ? 10.196 9.075 5.978 1.00 89.94 367 ARG A N 1
ATOM 2853 C CA . ARG A 1 367 ? 9.074 9.109 5.028 1.00 89.94 367 ARG A CA 1
ATOM 2854 C C . ARG A 1 367 ? 8.148 10.282 5.359 1.00 89.94 367 ARG A C 1
ATOM 2856 O O . ARG A 1 367 ? 7.848 10.503 6.533 1.00 89.94 367 ARG A O 1
ATOM 2863 N N . GLU A 1 368 ? 7.687 11.008 4.347 1.00 83.19 368 GLU A N 1
ATOM 2864 C CA . GLU A 1 368 ? 6.769 12.127 4.549 1.00 83.19 368 GLU A CA 1
ATOM 2865 C C . GLU A 1 368 ? 5.369 11.647 4.974 1.00 83.19 368 GLU A C 1
ATOM 2867 O O . GLU A 1 368 ? 4.745 10.784 4.353 1.00 83.19 368 GLU A O 1
ATOM 2872 N N . GLU A 1 369 ? 4.840 12.237 6.046 1.00 83.44 369 GLU A N 1
ATOM 2873 C CA . GLU A 1 369 ? 3.492 11.960 6.554 1.00 83.44 369 GLU A CA 1
ATOM 2874 C C . GLU A 1 369 ? 2.456 12.797 5.783 1.00 83.44 369 GLU A C 1
ATOM 2876 O O . GLU A 1 369 ? 1.924 13.792 6.273 1.00 83.44 369 GLU A O 1
ATOM 2881 N N . THR A 1 370 ? 2.201 12.422 4.528 1.00 79.94 370 THR A N 1
ATOM 2882 C CA . THR A 1 370 ? 1.314 13.177 3.621 1.00 79.94 370 THR A CA 1
ATOM 2883 C C . THR A 1 370 ? -0.174 12.910 3.852 1.00 79.94 370 THR A C 1
ATOM 2885 O O . THR A 1 370 ? -1.006 13.779 3.582 1.00 79.94 370 THR A O 1
ATOM 2888 N N . VAL A 1 371 ? -0.522 11.725 4.364 1.00 89.69 371 VAL A N 1
ATOM 2889 C CA . VAL A 1 371 ? -1.908 11.301 4.604 1.00 89.69 371 VAL A CA 1
ATOM 2890 C C . VAL A 1 371 ? -2.069 10.885 6.070 1.00 89.69 371 VAL A C 1
ATOM 2892 O O . VAL A 1 371 ? -1.456 9.895 6.478 1.00 89.69 371 VAL A O 1
ATOM 2895 N N . PRO A 1 372 ? -2.885 11.598 6.871 1.00 90.50 372 PRO A N 1
ATOM 2896 C CA . PRO A 1 372 ? -3.111 11.234 8.266 1.00 90.50 372 PRO A CA 1
ATOM 2897 C C . PRO A 1 372 ? -3.885 9.916 8.374 1.00 90.50 372 PRO A C 1
ATOM 2899 O O . PRO A 1 372 ? -4.626 9.544 7.461 1.00 90.50 372 PRO A O 1
ATOM 2902 N N . 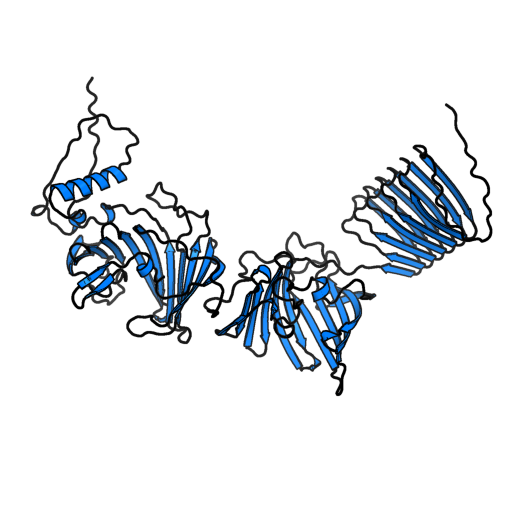LEU A 1 373 ? -3.743 9.235 9.512 1.00 90.19 373 LEU A N 1
ATOM 2903 C CA . LEU A 1 373 ? -4.590 8.091 9.846 1.00 90.19 373 LEU A CA 1
ATOM 2904 C C . LEU A 1 373 ? -6.080 8.486 9.829 1.00 90.19 373 LEU A C 1
ATOM 2906 O O . LEU A 1 373 ? -6.417 9.617 10.204 1.00 90.19 373 LEU A O 1
ATOM 2910 N N . PRO A 1 374 ? -6.985 7.568 9.441 1.00 89.31 374 PRO A N 1
ATOM 2911 C CA . PRO A 1 374 ? -8.415 7.795 9.576 1.00 89.31 374 PRO A CA 1
ATOM 2912 C C . PRO A 1 374 ? -8.804 8.055 11.040 1.00 89.31 374 PRO A C 1
ATOM 2914 O O . PRO A 1 374 ? -8.255 7.413 11.941 1.00 89.31 374 PRO A O 1
ATOM 2917 N N . PRO A 1 375 ? -9.750 8.974 11.304 1.00 87.31 375 PRO A N 1
ATOM 2918 C CA . PRO A 1 375 ? -10.241 9.192 12.656 1.00 87.31 375 PRO A CA 1
ATOM 2919 C C . PRO A 1 375 ? -10.958 7.937 13.160 1.00 87.31 375 PRO A C 1
ATOM 2921 O O . PRO A 1 375 ? -11.727 7.316 12.427 1.00 87.31 375 PRO A O 1
ATOM 2924 N N . VAL A 1 376 ? -10.738 7.591 14.426 1.00 86.75 376 VAL A N 1
ATOM 2925 C CA . VAL A 1 376 ? -11.418 6.468 15.081 1.00 86.75 376 VAL A CA 1
ATOM 2926 C C . VAL A 1 376 ? -12.591 6.976 15.925 1.00 86.75 376 VAL A C 1
ATOM 2928 O O . VAL A 1 376 ? -12.439 7.958 16.659 1.00 86.75 376 VAL A O 1
ATOM 2931 N N . PRO A 1 377 ? -13.780 6.356 15.825 1.00 89.00 377 PRO A N 1
ATOM 2932 C CA . PRO A 1 377 ? -14.957 6.794 16.565 1.00 89.00 377 PRO A CA 1
ATOM 2933 C C . PRO A 1 377 ? -14.822 6.502 18.067 1.00 89.00 377 PRO A C 1
ATOM 2935 O O . PRO A 1 377 ? -14.150 5.564 18.486 1.00 89.00 377 PRO A O 1
ATOM 2938 N N . ALA A 1 378 ? -15.514 7.288 18.894 1.00 89.75 378 ALA A N 1
ATOM 2939 C CA . ALA A 1 378 ? -15.566 7.108 20.350 1.00 89.75 378 ALA A CA 1
ATOM 2940 C C . ALA A 1 378 ? -16.400 5.886 20.791 1.00 89.75 378 ALA A C 1
ATOM 2942 O O . ALA A 1 378 ? -16.265 5.410 21.924 1.00 89.75 378 ALA A O 1
ATOM 2943 N N . VAL A 1 379 ? -17.266 5.407 19.893 1.00 88.81 379 VAL A N 1
ATOM 2944 C CA . VAL A 1 379 ? -18.164 4.268 20.075 1.00 88.81 379 VAL A CA 1
ATOM 2945 C C . VAL A 1 379 ? -18.031 3.362 18.858 1.00 88.81 379 VAL A C 1
ATOM 2947 O O . VAL A 1 379 ? -18.195 3.818 17.727 1.00 88.81 379 VAL A O 1
ATOM 2950 N N . PHE A 1 380 ? -17.726 2.084 19.071 1.00 90.12 380 PHE A N 1
ATOM 2951 C CA . PHE A 1 380 ? -17.632 1.116 17.983 1.00 90.12 380 PHE A CA 1
ATOM 2952 C C . PHE A 1 380 ? -17.839 -0.326 18.435 1.00 90.12 380 PHE A C 1
ATOM 2954 O O . PHE A 1 380 ? -17.791 -0.669 19.614 1.00 90.12 380 PHE A O 1
ATOM 2961 N N . SER A 1 381 ? -18.051 -1.202 17.462 1.00 90.62 381 SER A N 1
ATOM 2962 C CA . SER A 1 381 ? -17.983 -2.645 17.645 1.00 90.62 381 SER A CA 1
ATOM 2963 C C . SER A 1 381 ? -17.411 -3.328 16.418 1.00 90.62 381 SER A C 1
ATOM 2965 O O . SER A 1 381 ? -17.564 -2.825 15.306 1.00 90.62 381 SER A O 1
ATOM 2967 N N . PHE A 1 382 ? -16.775 -4.476 16.619 1.00 90.31 382 PHE A N 1
ATOM 2968 C CA . PHE A 1 382 ? -16.230 -5.296 15.543 1.00 90.31 382 PHE A CA 1
ATOM 2969 C C . PHE A 1 382 ? -16.092 -6.757 15.971 1.00 90.31 382 PHE A C 1
ATOM 2971 O O . PHE A 1 382 ? -16.108 -7.095 17.156 1.00 90.31 382 PHE A O 1
ATOM 2978 N N . ASN A 1 383 ? -15.923 -7.632 14.987 1.00 91.38 383 ASN A N 1
ATOM 2979 C CA . ASN A 1 383 ? -15.393 -8.972 15.186 1.00 91.38 383 ASN A CA 1
ATOM 2980 C C . ASN A 1 383 ? -13.924 -8.980 14.762 1.00 91.38 383 ASN A C 1
ATOM 2982 O O . ASN A 1 383 ? -13.590 -8.418 13.717 1.00 91.38 383 ASN A O 1
ATOM 2986 N N . SER A 1 384 ? -13.072 -9.648 15.533 1.00 91.31 384 SER A N 1
ATOM 2987 C CA . SER A 1 384 ? -11.669 -9.833 15.189 1.00 91.31 384 SER A CA 1
ATOM 2988 C C . SER A 1 384 ? -11.274 -11.303 15.209 1.00 91.31 384 SER A C 1
ATOM 2990 O O . SER A 1 384 ? -11.620 -12.052 16.130 1.00 91.31 384 SER A O 1
ATOM 2992 N N . GLU A 1 385 ? -10.536 -11.698 14.177 1.00 91.75 385 GLU A N 1
ATOM 2993 C CA . GLU A 1 385 ? -9.736 -12.914 14.176 1.00 91.75 385 GLU A CA 1
ATOM 2994 C C . GLU A 1 385 ? -8.267 -12.536 14.359 1.00 91.75 385 GLU A C 1
ATOM 2996 O O . GLU A 1 385 ? -7.746 -11.683 13.642 1.00 91.75 385 GLU A O 1
ATOM 3001 N N . VAL A 1 386 ? -7.598 -13.182 15.313 1.00 89.69 386 VAL A N 1
ATOM 3002 C CA . VAL A 1 386 ? -6.190 -12.932 15.621 1.00 89.69 386 VAL A CA 1
ATOM 3003 C C . VAL A 1 386 ? -5.380 -14.182 15.385 1.00 89.69 386 VAL A C 1
ATOM 3005 O O . VAL A 1 386 ? -5.568 -15.198 16.057 1.00 89.69 386 VAL A O 1
ATOM 3008 N N . VAL A 1 387 ? -4.434 -14.088 14.463 1.00 90.00 387 VAL A N 1
ATOM 3009 C CA . VAL A 1 387 ? -3.483 -15.150 14.163 1.00 90.00 387 VAL A CA 1
ATOM 3010 C C . VAL A 1 387 ? -2.171 -14.846 14.867 1.00 90.00 387 VAL A C 1
ATOM 3012 O O . VAL A 1 387 ? -1.510 -13.846 14.588 1.00 90.00 387 VAL A O 1
ATOM 3015 N N . THR A 1 388 ? -1.764 -15.737 15.770 1.00 87.44 388 THR A N 1
ATOM 3016 C CA . THR A 1 388 ? -0.456 -15.672 16.429 1.00 87.44 388 THR A CA 1
ATOM 3017 C C . THR A 1 388 ? 0.440 -16.789 15.901 1.00 87.44 388 THR A C 1
ATOM 3019 O O . THR A 1 388 ? 0.278 -17.965 16.249 1.00 87.44 388 THR A O 1
ATOM 3022 N N . ALA A 1 389 ? 1.405 -16.440 15.046 1.00 79.50 389 ALA A N 1
ATOM 3023 C CA . ALA A 1 389 ? 2.147 -17.434 14.266 1.00 79.50 389 ALA A CA 1
ATOM 3024 C C . ALA A 1 389 ? 3.016 -18.369 15.128 1.00 79.50 389 ALA A C 1
ATOM 3026 O O . ALA A 1 389 ? 3.103 -19.567 14.848 1.00 79.50 389 ALA A O 1
ATOM 3027 N N . ASN A 1 390 ? 3.634 -17.854 16.199 1.00 80.25 390 ASN A N 1
ATOM 3028 C CA . ASN A 1 390 ? 4.528 -18.640 17.061 1.00 80.25 390 ASN A CA 1
ATOM 3029 C C . ASN A 1 390 ? 3.829 -19.803 17.778 1.00 80.25 390 ASN A C 1
ATOM 3031 O O . ASN A 1 390 ? 4.391 -20.890 17.907 1.00 80.25 390 ASN A O 1
ATOM 3035 N N . SER A 1 391 ? 2.600 -19.576 18.224 1.00 82.06 391 SER A N 1
ATOM 3036 C CA . SER A 1 391 ? 1.794 -20.511 19.001 1.00 82.06 391 SER A CA 1
ATOM 3037 C C . SER A 1 391 ? 0.810 -21.276 18.123 1.00 82.06 391 SER A C 1
ATOM 3039 O O . SER A 1 391 ? 0.216 -22.247 18.588 1.00 82.06 391 SER A O 1
ATOM 3041 N N . ARG A 1 392 ? 0.687 -20.891 16.841 1.00 83.12 392 ARG A N 1
ATOM 3042 C CA . ARG A 1 392 ? -0.272 -21.450 15.874 1.00 83.12 392 ARG A CA 1
ATOM 3043 C C . ARG A 1 392 ? -1.700 -21.392 16.413 1.00 83.12 392 ARG A C 1
ATOM 3045 O O . ARG A 1 392 ? -2.478 -22.331 16.244 1.00 83.12 392 ARG A O 1
ATOM 3052 N N . LEU A 1 393 ? -2.008 -20.300 17.105 1.00 82.38 393 LEU A N 1
ATOM 3053 C CA . LEU A 1 393 ? -3.311 -20.046 17.696 1.00 82.38 393 LEU A CA 1
ATOM 3054 C C . LEU A 1 393 ? -4.085 -19.068 16.823 1.00 82.38 393 LEU A C 1
ATOM 3056 O O . LEU A 1 393 ? -3.531 -18.085 16.332 1.00 82.38 393 LEU A O 1
ATOM 3060 N N . ILE A 1 394 ? -5.372 -19.366 16.667 1.00 85.69 394 ILE A N 1
ATOM 3061 C CA . ILE A 1 394 ? -6.356 -18.467 16.079 1.00 85.69 394 ILE A CA 1
ATOM 3062 C C . ILE A 1 394 ? -7.322 -18.093 17.201 1.00 85.69 394 ILE A C 1
ATOM 3064 O O . ILE A 1 394 ? -8.071 -18.938 17.703 1.00 85.69 394 ILE A O 1
ATOM 3068 N N . GLY A 1 395 ? -7.249 -16.840 17.635 1.00 84.38 395 GLY A N 1
ATOM 3069 C CA . GLY A 1 395 ? -8.185 -16.235 18.569 1.00 84.38 395 GLY A CA 1
ATOM 3070 C C . GLY A 1 395 ? -9.356 -15.629 17.810 1.00 84.38 395 GLY A C 1
ATOM 3071 O O . GLY A 1 395 ? -9.171 -15.049 16.750 1.00 84.38 395 GLY A O 1
ATOM 3072 N N . ASN A 1 396 ? -10.562 -15.770 18.345 1.00 86.88 396 ASN A N 1
ATOM 3073 C CA . ASN A 1 396 ? -11.739 -15.079 17.835 1.00 86.88 396 ASN A CA 1
ATOM 3074 C C . ASN A 1 396 ? -12.369 -14.329 18.996 1.00 86.88 396 ASN A C 1
ATOM 3076 O O . ASN A 1 396 ? -12.664 -14.940 20.032 1.00 86.88 396 ASN A O 1
ATOM 3080 N N . PHE A 1 397 ? -12.594 -13.036 18.816 1.00 86.31 397 PHE A N 1
ATOM 3081 C CA . PHE A 1 397 ? -13.348 -12.252 19.775 1.00 86.31 397 PHE A CA 1
ATOM 3082 C C . PHE A 1 397 ? -14.218 -11.216 19.088 1.00 86.31 397 PHE A C 1
ATOM 3084 O O . PHE A 1 397 ? -14.006 -10.833 17.939 1.00 86.31 397 PHE A O 1
ATOM 3091 N N . LYS A 1 398 ? -15.260 -10.811 19.800 1.00 91.25 398 LYS A N 1
ATOM 3092 C CA . LYS A 1 398 ? -16.151 -9.740 19.384 1.00 91.25 398 LYS A CA 1
ATOM 3093 C C . LYS A 1 398 ? -16.140 -8.674 20.450 1.00 91.25 398 LYS A C 1
ATOM 3095 O O . LYS A 1 398 ? -16.273 -9.017 21.619 1.00 91.25 398 LYS A O 1
ATOM 3100 N N . GLU A 1 399 ? -16.037 -7.426 20.040 1.00 92.00 399 GLU A N 1
ATOM 3101 C CA . GLU A 1 399 ? -15.846 -6.314 20.950 1.00 92.00 399 GLU A CA 1
ATOM 3102 C C . GLU A 1 399 ? -16.856 -5.203 20.696 1.00 92.00 399 GLU A C 1
ATOM 3104 O O . GLU A 1 399 ? -17.256 -4.947 19.559 1.00 92.00 399 GLU A O 1
ATOM 3109 N N . TRP A 1 400 ? -17.290 -4.581 21.785 1.00 93.31 400 TRP A N 1
ATOM 3110 C CA . TRP A 1 400 ? -18.108 -3.382 21.827 1.00 93.31 400 TRP A CA 1
ATOM 3111 C C . TRP A 1 400 ? -17.456 -2.414 22.800 1.00 93.31 400 TRP A C 1
ATOM 3113 O O . TRP A 1 400 ? -17.222 -2.758 23.959 1.00 93.31 400 TRP A O 1
ATOM 3123 N N . PHE A 1 401 ? -17.208 -1.207 22.327 1.00 92.38 401 PHE A N 1
ATOM 3124 C CA . PHE A 1 401 ? -16.459 -0.184 23.026 1.00 92.38 401 PHE A CA 1
ATOM 3125 C C . PHE A 1 401 ? -17.265 1.110 23.001 1.00 92.38 401 PHE A C 1
ATOM 3127 O O . PHE A 1 401 ? -17.662 1.573 21.932 1.00 92.38 401 PHE A O 1
ATOM 3134 N N . ASP A 1 402 ? -17.546 1.670 24.174 1.00 91.81 402 ASP A N 1
ATOM 3135 C CA . ASP A 1 402 ? -18.300 2.912 24.320 1.00 91.81 402 ASP A CA 1
ATOM 3136 C C . ASP A 1 402 ? -17.628 3.791 25.382 1.00 91.81 402 ASP A C 1
ATOM 3138 O O . ASP A 1 402 ? -17.815 3.619 26.590 1.00 91.81 402 ASP A O 1
ATOM 3142 N N . THR A 1 403 ? -16.797 4.731 24.924 1.00 90.44 403 THR A N 1
ATOM 3143 C CA . THR A 1 403 ? -16.093 5.662 25.825 1.00 90.44 403 THR A CA 1
ATOM 3144 C C . THR A 1 403 ? -17.010 6.709 26.440 1.00 90.44 403 THR A C 1
ATOM 3146 O O . THR A 1 403 ? -16.680 7.250 27.499 1.00 90.44 403 THR A O 1
ATOM 3149 N N . GLU A 1 404 ? -18.155 6.997 25.816 1.00 87.50 404 GLU A N 1
ATOM 3150 C CA . GLU A 1 404 ? -19.107 7.991 26.311 1.00 87.50 404 GLU A CA 1
ATOM 3151 C C . GLU A 1 404 ? -19.798 7.483 27.577 1.00 87.50 404 GLU A C 1
ATOM 3153 O O . GLU A 1 404 ? -19.870 8.203 28.577 1.00 87.50 404 GLU A O 1
ATOM 3158 N N . ASP A 1 405 ? -20.242 6.224 27.555 1.00 85.88 405 ASP A N 1
ATOM 3159 C CA . ASP A 1 405 ? -20.823 5.538 28.711 1.00 85.88 405 ASP A CA 1
ATOM 3160 C C . ASP A 1 405 ? -19.760 4.822 29.577 1.00 85.88 405 ASP A C 1
ATOM 3162 O O . ASP A 1 405 ? -20.095 4.283 30.633 1.00 85.88 405 ASP A O 1
ATOM 3166 N N . ARG A 1 406 ? -18.476 4.878 29.186 1.00 89.81 406 ARG A N 1
ATOM 3167 C CA . ARG A 1 406 ? -17.313 4.274 29.871 1.00 89.81 406 ARG A CA 1
ATOM 3168 C C . ARG A 1 406 ? -17.488 2.784 30.146 1.00 89.81 406 ARG A C 1
ATOM 3170 O O . ARG A 1 406 ? -17.331 2.309 31.276 1.00 89.81 406 ARG A O 1
ATOM 3177 N N . ILE A 1 407 ? -17.851 2.063 29.098 1.00 89.94 407 ILE A N 1
ATOM 3178 C CA . ILE A 1 407 ? -18.200 0.657 29.171 1.00 89.94 407 ILE A CA 1
ATOM 3179 C C . ILE A 1 407 ? -17.653 -0.106 27.975 1.00 89.94 407 ILE A C 1
ATOM 3181 O O . ILE A 1 407 ? -17.685 0.365 26.836 1.00 89.94 407 ILE A O 1
ATOM 3185 N N . THR A 1 408 ? -17.203 -1.325 28.236 1.00 93.00 408 THR A N 1
ATOM 3186 C CA . THR A 1 408 ? -16.814 -2.266 27.192 1.00 93.00 408 THR A CA 1
ATOM 3187 C C . THR A 1 408 ? -17.492 -3.606 27.386 1.00 93.00 408 THR A C 1
ATOM 3189 O O . THR A 1 408 ? -17.952 -3.980 28.471 1.00 93.00 408 THR A O 1
ATOM 3192 N N . ARG A 1 409 ? -17.585 -4.349 26.289 1.00 92.62 409 ARG A N 1
ATOM 3193 C CA . ARG A 1 409 ? -17.913 -5.762 26.302 1.00 92.62 409 ARG A CA 1
ATOM 3194 C C . ARG A 1 409 ? -17.036 -6.465 25.298 1.00 92.62 409 ARG A C 1
ATOM 3196 O O . ARG A 1 409 ? -16.972 -6.052 24.147 1.00 92.62 409 ARG A O 1
ATOM 3203 N N . TYR A 1 410 ? -16.503 -7.606 25.694 1.00 91.44 410 TYR A N 1
ATOM 3204 C CA . TYR A 1 410 ? -15.866 -8.520 24.767 1.00 91.44 410 TYR A CA 1
ATOM 3205 C C . TYR A 1 410 ? -16.345 -9.949 24.988 1.00 91.44 410 TYR A C 1
ATOM 3207 O O . TYR A 1 410 ? -16.494 -10.438 26.110 1.00 91.44 410 TYR A O 1
ATOM 3215 N N . ASP A 1 411 ? -16.606 -10.629 23.879 1.00 91.06 411 ASP A N 1
ATOM 3216 C CA . ASP A 1 411 ? -16.963 -12.035 23.844 1.00 91.06 411 ASP A CA 1
ATOM 3217 C C . ASP A 1 411 ? -15.752 -12.834 23.372 1.00 91.06 411 ASP A C 1
ATOM 3219 O O . ASP A 1 411 ? -15.277 -12.639 22.255 1.00 91.06 411 ASP A O 1
ATOM 3223 N N . THR A 1 412 ? -15.281 -13.766 24.195 1.00 86.50 412 THR A N 1
ATOM 3224 C CA . THR A 1 412 ? -14.132 -14.626 23.884 1.00 86.50 412 THR A CA 1
ATOM 3225 C C . THR A 1 412 ? -14.469 -16.087 24.149 1.00 86.50 412 THR A C 1
ATOM 3227 O O . THR A 1 412 ? -15.415 -16.428 24.867 1.00 86.50 412 THR A O 1
ATOM 3230 N N . LYS A 1 413 ? -13.676 -16.990 23.575 1.00 82.75 413 LYS A N 1
ATOM 3231 C CA . LYS A 1 413 ? -13.635 -18.387 24.005 1.00 82.75 413 LYS A CA 1
ATOM 3232 C C . LYS A 1 413 ? -12.240 -18.672 24.560 1.00 82.75 413 LYS A C 1
ATOM 3234 O O . LYS A 1 413 ? -11.290 -18.639 23.777 1.00 82.75 413 LYS A O 1
ATOM 3239 N N . PRO A 1 414 ? -12.100 -18.968 25.862 1.00 71.88 414 PRO A N 1
ATOM 3240 C CA . PRO A 1 414 ? -10.799 -19.259 26.440 1.00 71.88 414 PRO A CA 1
ATOM 3241 C C . PRO A 1 414 ? -10.126 -20.446 25.737 1.00 71.88 414 PRO A C 1
ATOM 3243 O O . PRO A 1 414 ? -10.799 -21.448 25.447 1.00 71.88 414 PRO A O 1
ATOM 3246 N N . PRO A 1 415 ? -8.814 -20.371 25.456 1.00 65.88 415 PRO A N 1
ATOM 3247 C CA . PRO A 1 415 ? -8.080 -21.505 24.922 1.00 65.88 415 PRO A CA 1
ATOM 3248 C C . PRO A 1 415 ? -8.051 -22.669 25.934 1.00 65.88 415 PRO A C 1
ATOM 3250 O O . PRO A 1 415 ? -8.120 -22.452 27.147 1.00 65.88 415 PRO A O 1
ATOM 3253 N N . PRO A 1 416 ? -7.942 -23.928 25.471 1.00 58.44 416 PRO A N 1
ATOM 3254 C CA . PRO A 1 416 ? -7.899 -25.085 26.362 1.00 58.44 416 PRO A CA 1
ATOM 3255 C C . PRO A 1 416 ? -6.742 -24.984 27.371 1.00 58.44 416 PRO A C 1
ATOM 3257 O O . PRO A 1 416 ? -5.592 -24.831 26.971 1.00 58.44 416 PRO A O 1
ATOM 3260 N N . GLY A 1 417 ? -7.037 -25.114 28.670 1.00 56.75 417 GLY A N 1
ATOM 3261 C CA . GLY A 1 417 ? -6.025 -25.110 29.740 1.00 56.75 417 GLY A CA 1
ATOM 3262 C C . GLY A 1 417 ? -5.722 -23.746 30.373 1.00 56.75 417 GLY A C 1
ATOM 3263 O O . GLY A 1 417 ? -4.838 -23.671 31.220 1.00 56.75 417 GLY A O 1
ATOM 3264 N N . SER A 1 418 ? -6.441 -22.686 29.999 1.00 60.94 418 SER A N 1
ATOM 3265 C CA . SER A 1 418 ? -6.422 -21.404 30.717 1.00 60.94 418 SER A CA 1
ATOM 3266 C C . SER A 1 418 ? -7.009 -21.517 32.135 1.00 60.94 418 SER A C 1
ATOM 3268 O O . SER A 1 418 ? -7.834 -22.397 32.371 1.00 60.94 418 SER A O 1
ATOM 3270 N N . ASP A 1 419 ? -6.696 -20.570 33.029 1.00 54.66 419 ASP A N 1
ATOM 3271 C CA . ASP A 1 419 ? -7.229 -20.489 34.410 1.00 54.66 419 ASP A CA 1
ATOM 3272 C C . ASP A 1 419 ? -8.762 -20.311 34.503 1.00 54.66 419 ASP A C 1
ATOM 3274 O O . ASP A 1 419 ? -9.333 -20.262 35.597 1.00 54.66 419 ASP A O 1
ATOM 3278 N N . TYR A 1 420 ? -9.455 -20.208 33.366 1.00 57.94 420 TYR A N 1
ATOM 3279 C CA . TYR A 1 420 ? -10.909 -20.184 33.314 1.00 57.94 420 TYR A CA 1
ATOM 3280 C C . TYR A 1 420 ? -11.491 -21.538 33.737 1.00 57.94 420 TYR A C 1
ATOM 3282 O O . TYR A 1 420 ? -11.095 -22.603 33.265 1.00 57.94 420 TYR A O 1
ATOM 3290 N N . SER A 1 421 ? -12.496 -21.487 34.611 1.00 55.97 421 SER A N 1
ATOM 3291 C CA . SER A 1 421 ? -13.190 -22.664 35.147 1.00 55.97 421 SER A CA 1
ATOM 3292 C C . SER A 1 421 ? -13.960 -23.467 34.088 1.00 55.97 421 SER A C 1
ATOM 3294 O O . SER A 1 421 ? -14.392 -24.588 34.365 1.00 55.97 421 SER A O 1
ATOM 3296 N N . SER A 1 422 ? -14.144 -22.920 32.880 1.00 64.06 422 SER A N 1
ATOM 3297 C CA . SER A 1 422 ? -14.861 -23.557 31.778 1.00 64.06 422 SER A CA 1
ATOM 3298 C C . SER A 1 422 ? -14.248 -23.194 30.415 1.00 64.06 422 SER A C 1
ATOM 3300 O O . SER A 1 422 ? -13.683 -22.120 30.232 1.00 64.06 422 SER A O 1
ATOM 3302 N N . SER A 1 423 ? -14.387 -24.092 29.433 1.00 73.06 423 SER A N 1
ATOM 3303 C CA . SER A 1 423 ? -14.044 -23.840 28.021 1.00 73.06 423 SER A CA 1
ATOM 3304 C C . SER A 1 423 ? -15.220 -23.253 27.223 1.00 73.06 423 SER A C 1
ATOM 3306 O O . SER A 1 423 ? -15.271 -23.383 25.992 1.00 73.06 423 SER A O 1
ATOM 3308 N N . ASN A 1 424 ? -16.237 -22.731 27.916 1.00 84.56 424 ASN A N 1
ATOM 3309 C CA . ASN A 1 424 ? -17.428 -22.173 27.283 1.00 84.56 424 ASN A CA 1
ATOM 3310 C C . ASN A 1 424 ? -17.121 -20.768 26.748 1.00 84.56 424 ASN A C 1
ATOM 3312 O O . ASN A 1 424 ? -16.173 -20.135 27.204 1.00 84.56 424 ASN A O 1
ATOM 3316 N N . PRO A 1 425 ? -17.911 -20.257 25.791 1.00 87.50 425 PRO A N 1
ATOM 3317 C CA . PRO A 1 425 ? -17.853 -18.847 25.429 1.00 87.50 425 PRO A CA 1
ATOM 3318 C C . PRO A 1 425 ? -18.203 -17.966 26.632 1.00 87.50 425 PRO A C 1
ATOM 3320 O O . PRO A 1 425 ? -19.175 -18.241 27.343 1.00 87.50 425 PRO A O 1
ATOM 3323 N N . ILE A 1 426 ? -17.434 -16.902 26.825 1.00 88.69 426 ILE A N 1
ATOM 3324 C CA . ILE A 1 426 ? -17.567 -15.956 27.931 1.00 88.69 426 ILE A CA 1
ATOM 3325 C C . ILE A 1 426 ? -17.850 -14.574 27.351 1.00 88.69 426 ILE A C 1
ATOM 3327 O O . ILE A 1 426 ? -17.232 -14.181 26.364 1.00 88.69 426 ILE A O 1
ATOM 3331 N N . SER A 1 427 ? -18.783 -13.856 27.968 1.00 91.69 427 SER A N 1
ATOM 3332 C CA . SER A 1 427 ? -18.951 -12.415 27.784 1.00 91.69 427 SER A CA 1
ATOM 3333 C C . SER A 1 427 ? -18.412 -11.708 29.013 1.00 91.69 427 SER A C 1
ATOM 3335 O O . SER A 1 427 ? -18.901 -11.962 30.114 1.00 91.69 427 SER A O 1
ATOM 3337 N N . THR A 1 428 ? -17.446 -10.821 28.830 1.00 91.19 428 THR A N 1
ATOM 3338 C CA . THR A 1 428 ? -17.005 -9.909 29.883 1.00 91.19 428 THR A CA 1
ATOM 3339 C C . THR A 1 428 ? -17.571 -8.533 29.593 1.00 91.19 428 THR A C 1
ATOM 3341 O O . THR A 1 428 ? -17.481 -8.074 28.458 1.00 91.19 428 THR A O 1
ATOM 3344 N N . VAL A 1 429 ? -18.183 -7.903 30.593 1.00 92.56 429 VAL A N 1
ATOM 3345 C CA . VAL A 1 429 ? -18.634 -6.508 30.532 1.00 92.56 429 VAL A CA 1
ATOM 3346 C C . VAL A 1 429 ? -17.880 -5.730 31.598 1.00 92.56 429 VAL A C 1
ATOM 3348 O O . VAL A 1 429 ? -18.053 -6.030 32.783 1.00 92.56 429 VAL A O 1
ATOM 3351 N N . ASP A 1 430 ? -17.079 -4.753 31.191 1.00 91.44 430 ASP A N 1
ATOM 3352 C CA . ASP A 1 430 ? -16.300 -3.920 32.103 1.00 91.44 430 ASP A CA 1
ATOM 3353 C C . ASP A 1 430 ? -16.948 -2.536 32.218 1.00 91.44 430 ASP A C 1
ATOM 3355 O O . ASP A 1 430 ? -17.132 -1.811 31.242 1.00 91.44 430 ASP A O 1
ATOM 3359 N N . ASP A 1 431 ? -17.360 -2.200 33.441 1.00 90.44 431 ASP A N 1
ATOM 3360 C CA . ASP A 1 431 ? -17.986 -0.932 33.806 1.00 90.44 431 ASP A CA 1
ATOM 3361 C C . ASP A 1 431 ? -16.961 -0.054 34.522 1.00 90.44 431 ASP A C 1
ATOM 3363 O O . ASP A 1 431 ? -16.725 -0.189 35.730 1.00 90.44 431 ASP A O 1
ATOM 3367 N N . PHE A 1 432 ? -16.362 0.874 33.781 1.00 89.56 432 PHE A N 1
ATOM 3368 C CA . PHE A 1 432 ? -15.330 1.760 34.310 1.00 89.56 432 PHE A CA 1
ATOM 3369 C C . PHE A 1 432 ? -15.897 2.892 35.176 1.00 89.56 432 PHE A C 1
ATOM 3371 O O . PHE A 1 432 ? -15.128 3.562 35.867 1.00 89.56 432 PHE A O 1
ATOM 3378 N N . ASN A 1 433 ? -17.221 3.101 35.212 1.00 87.19 433 ASN A N 1
ATOM 3379 C CA . ASN A 1 433 ? -17.827 4.033 36.169 1.00 87.19 433 ASN A CA 1
ATOM 3380 C C . ASN A 1 433 ? -17.813 3.459 37.587 1.00 87.19 433 ASN A C 1
ATOM 3382 O O . ASN A 1 433 ? -17.597 4.197 38.550 1.00 87.19 433 ASN A O 1
ATOM 3386 N N . THR A 1 434 ? -18.023 2.145 37.724 1.00 87.69 434 THR A N 1
ATOM 3387 C CA . THR A 1 434 ? -18.034 1.466 39.031 1.00 87.69 434 THR A CA 1
ATOM 3388 C C . THR A 1 434 ? -16.753 0.693 39.343 1.00 87.69 434 THR A C 1
ATOM 3390 O O . THR A 1 434 ? -16.536 0.327 40.500 1.00 87.69 434 THR A O 1
ATOM 3393 N N . GLY A 1 435 ? -15.899 0.452 38.345 1.00 87.12 435 GLY A N 1
ATOM 3394 C CA . GLY A 1 435 ? -14.699 -0.378 38.467 1.00 87.12 435 GLY A CA 1
ATOM 3395 C C . GLY A 1 435 ? -15.012 -1.873 38.585 1.00 87.12 435 GLY A C 1
ATOM 3396 O O . GLY A 1 435 ? -14.190 -2.633 39.104 1.00 87.12 435 GLY A O 1
ATOM 3397 N N . LEU A 1 436 ? -16.198 -2.302 38.137 1.00 89.12 436 LEU A N 1
ATOM 3398 C CA . LEU A 1 436 ? -16.657 -3.689 38.204 1.00 89.12 436 LEU A CA 1
ATOM 3399 C C . LEU A 1 436 ? -16.629 -4.360 36.829 1.00 89.12 436 LEU A C 1
ATOM 3401 O O . LEU A 1 436 ? -17.070 -3.797 35.835 1.00 89.12 436 LEU A O 1
ATOM 3405 N N . SER A 1 437 ? -16.181 -5.608 36.824 1.00 90.62 437 SER A N 1
ATOM 3406 C CA . SER A 1 437 ? -16.171 -6.523 35.690 1.00 90.62 437 SER A CA 1
ATOM 3407 C C . SER A 1 437 ? -17.184 -7.639 35.926 1.00 90.62 437 SER A C 1
ATOM 3409 O O . SER A 1 437 ? -17.199 -8.260 36.999 1.00 90.62 437 SER A O 1
ATOM 3411 N N . TYR A 1 438 ? -18.038 -7.894 34.938 1.00 91.75 438 TYR A N 1
ATOM 3412 C CA . TYR A 1 438 ? -19.060 -8.937 34.963 1.00 91.75 438 TYR A CA 1
ATOM 3413 C C . TYR A 1 438 ? -18.697 -10.016 33.949 1.00 91.75 438 TYR A C 1
ATOM 3415 O O . TYR A 1 438 ? -18.830 -9.821 32.743 1.00 91.75 438 TYR A O 1
ATOM 3423 N N . LEU A 1 439 ? -18.262 -11.170 34.447 1.00 90.31 439 LEU A N 1
ATOM 3424 C CA . LEU A 1 439 ? -17.863 -12.318 33.644 1.00 90.31 439 LEU A CA 1
ATOM 3425 C C . LEU A 1 439 ? -19.027 -13.312 33.555 1.00 90.31 439 LEU A C 1
ATOM 3427 O O . LEU A 1 439 ? -19.418 -13.899 34.566 1.00 90.31 439 LEU A O 1
ATOM 3431 N N . ILE A 1 440 ? -19.590 -13.496 32.363 1.00 90.62 440 ILE A N 1
ATOM 3432 C CA . ILE A 1 440 ? -20.820 -14.262 32.130 1.00 90.62 440 ILE A CA 1
ATOM 3433 C C . ILE A 1 440 ? -20.511 -15.481 31.253 1.00 90.62 440 ILE A C 1
ATOM 3435 O O . ILE A 1 440 ? -20.144 -15.337 30.084 1.00 90.62 440 ILE A O 1
ATOM 3439 N N . ASP A 1 441 ? -20.704 -16.691 31.784 1.00 89.31 441 ASP A N 1
ATOM 3440 C CA . ASP A 1 441 ? -20.653 -17.925 30.992 1.00 89.31 441 ASP A CA 1
ATOM 3441 C C . ASP A 1 441 ? -21.892 -17.986 30.091 1.00 89.31 441 ASP A C 1
ATOM 3443 O O . ASP A 1 441 ? -23.024 -18.142 30.555 1.00 89.31 441 ASP A O 1
ATOM 3447 N N . ARG A 1 442 ? -21.700 -17.867 28.773 1.00 87.38 442 ARG A N 1
ATOM 3448 C CA . ARG A 1 442 ? -22.817 -17.776 27.821 1.00 87.38 442 ARG A CA 1
ATOM 3449 C C . ARG A 1 442 ? -23.598 -19.082 27.673 1.00 87.38 442 ARG A C 1
ATOM 3451 O O . ARG A 1 442 ? -24.678 -19.070 27.083 1.00 87.38 442 ARG A O 1
ATOM 3458 N N . ARG A 1 443 ? -23.060 -20.212 28.150 1.00 86.88 443 ARG A N 1
ATOM 3459 C CA . ARG A 1 443 ? -23.726 -21.518 28.086 1.00 86.88 443 ARG A CA 1
ATOM 3460 C C . ARG A 1 443 ? -24.560 -21.781 29.333 1.00 86.88 443 ARG A C 1
ATOM 3462 O O . ARG A 1 443 ? -25.654 -22.324 29.203 1.00 86.88 443 ARG A O 1
ATOM 3469 N N . THR A 1 444 ? -24.047 -21.459 30.519 1.00 87.81 444 THR A N 1
ATOM 3470 C CA . THR A 1 444 ? -24.749 -21.734 31.786 1.00 87.81 444 THR A CA 1
ATOM 3471 C C . THR A 1 444 ? -25.552 -20.544 32.305 1.00 87.81 444 THR A C 1
ATOM 3473 O O . THR A 1 444 ? -26.530 -20.752 33.018 1.00 87.81 444 THR A O 1
ATOM 3476 N N . GLY A 1 445 ? -25.182 -19.320 31.920 1.00 85.94 445 GLY A N 1
ATOM 3477 C CA . GLY A 1 445 ? -25.707 -18.082 32.497 1.00 85.94 445 GLY A CA 1
ATOM 3478 C C . GLY A 1 445 ? -25.059 -17.716 33.836 1.00 85.94 445 GLY A C 1
ATOM 3479 O O . GLY A 1 445 ? -25.482 -16.748 34.467 1.00 85.94 445 GLY A O 1
ATOM 3480 N N . ASP A 1 446 ? -24.045 -18.467 34.281 1.00 88.12 446 ASP A N 1
ATOM 3481 C CA . ASP A 1 446 ? -23.338 -18.169 35.524 1.00 88.12 446 ASP A CA 1
ATOM 3482 C C . ASP A 1 446 ? -22.590 -16.843 35.388 1.00 88.12 446 ASP A C 1
ATOM 3484 O O . ASP A 1 446 ? -21.820 -16.641 34.448 1.00 88.12 446 ASP A O 1
ATOM 3488 N N . CYS A 1 447 ? -22.807 -15.945 36.346 1.00 90.31 447 CYS A N 1
ATOM 3489 C CA . CYS A 1 447 ? -22.166 -14.640 36.382 1.00 90.31 447 CYS A CA 1
ATOM 3490 C C . CYS A 1 447 ? -21.242 -14.520 37.592 1.00 90.31 447 CYS A C 1
ATOM 3492 O O . CYS A 1 447 ? -21.647 -14.763 38.731 1.00 90.31 447 CYS A O 1
ATOM 3494 N N . THR A 1 448 ? -20.007 -14.101 37.337 1.00 90.00 448 THR A N 1
ATOM 3495 C CA . THR A 1 448 ? -19.007 -13.784 38.356 1.00 90.00 448 THR A CA 1
ATOM 3496 C C . THR A 1 448 ? -18.683 -12.300 38.282 1.00 90.00 448 THR A C 1
ATOM 3498 O O . THR A 1 448 ? -18.426 -11.779 37.203 1.00 90.00 448 THR A O 1
ATOM 3501 N N . VAL A 1 449 ? -18.686 -11.618 39.427 1.00 90.19 449 VAL A N 1
ATOM 3502 C CA . VAL A 1 449 ? -18.357 -10.189 39.508 1.00 90.19 449 VAL A CA 1
ATOM 3503 C C . VAL A 1 449 ? -16.999 -10.025 40.175 1.00 90.19 449 VAL A C 1
ATOM 3505 O O . VAL A 1 449 ? -16.768 -10.572 41.256 1.00 90.19 449 VAL A O 1
ATOM 3508 N N . SER A 1 450 ? -16.109 -9.262 39.551 1.00 88.94 450 SER A N 1
ATOM 3509 C CA . SER A 1 450 ? -14.801 -8.895 40.101 1.00 88.94 450 SER A CA 1
ATOM 3510 C C . SER A 1 450 ? -14.485 -7.425 39.837 1.00 88.94 450 SER A C 1
ATOM 3512 O O . SER A 1 450 ? -15.247 -6.744 39.166 1.00 88.94 450 SER A O 1
ATOM 3514 N N . ALA A 1 451 ? -13.378 -6.914 40.375 1.00 87.94 451 ALA A N 1
ATOM 3515 C CA . ALA A 1 451 ? -12.858 -5.621 39.934 1.00 87.94 451 ALA A CA 1
ATOM 3516 C C . ALA A 1 451 ? -12.339 -5.725 38.488 1.00 87.94 451 ALA A C 1
ATOM 3518 O O . ALA A 1 451 ? -11.844 -6.794 38.106 1.00 87.94 451 ALA A O 1
ATOM 3519 N N . VAL A 1 452 ? -12.427 -4.636 37.717 1.00 85.69 452 VAL A N 1
ATOM 3520 C CA . VAL A 1 452 ? -11.729 -4.529 36.423 1.00 85.69 452 VAL A CA 1
ATOM 3521 C C . VAL A 1 452 ? -10.228 -4.669 36.688 1.00 85.69 452 VAL A C 1
ATOM 3523 O O . VAL A 1 452 ? -9.687 -4.048 37.608 1.00 85.69 452 VAL A O 1
ATOM 3526 N N . ARG A 1 453 ? -9.569 -5.574 35.961 1.00 73.12 453 ARG A N 1
ATOM 3527 C CA . ARG A 1 453 ? -8.159 -5.923 36.185 1.00 73.12 453 ARG A CA 1
ATOM 3528 C C . ARG A 1 453 ? -7.274 -5.172 35.207 1.00 73.12 453 ARG A C 1
ATOM 3530 O O . ARG A 1 453 ? -7.675 -5.001 34.070 1.00 73.12 453 ARG A O 1
ATOM 3537 N N . ASN A 1 454 ? -6.059 -4.852 35.657 1.00 67.88 454 ASN A N 1
ATOM 3538 C CA . ASN A 1 454 ? -4.983 -4.417 34.773 1.00 67.88 454 ASN A CA 1
ATOM 3539 C C . ASN A 1 454 ? -4.604 -5.554 33.805 1.00 67.88 454 ASN A C 1
ATOM 3541 O O . ASN A 1 454 ? -4.386 -6.678 34.279 1.00 67.88 454 ASN A O 1
ATOM 3545 N N . ASN A 1 455 ? -4.475 -5.256 32.511 1.00 62.00 455 ASN A N 1
ATOM 3546 C CA . ASN A 1 455 ? -4.253 -6.210 31.416 1.00 62.00 455 ASN A CA 1
ATOM 3547 C C . ASN A 1 455 ? -5.452 -7.144 31.196 1.00 62.00 455 ASN A C 1
ATOM 3549 O O . ASN A 1 455 ? -5.325 -8.374 31.288 1.00 62.00 455 ASN A O 1
ATOM 3553 N N . SER A 1 456 ? -6.622 -6.569 30.927 1.00 61.25 456 SER A N 1
ATOM 3554 C CA . SER A 1 456 ? -7.764 -7.329 30.431 1.00 61.25 456 SER A CA 1
ATOM 3555 C C . SER A 1 456 ? -7.402 -8.041 29.114 1.00 61.25 456 SER A C 1
ATOM 3557 O O . SER A 1 456 ? -6.448 -7.692 28.417 1.00 61.25 456 SER A O 1
ATOM 3559 N N . VAL A 1 457 ? -8.163 -9.080 28.759 1.00 61.56 457 VAL A N 1
ATOM 3560 C CA . VAL A 1 457 ? -7.953 -9.804 27.490 1.00 61.56 457 VAL A CA 1
ATOM 3561 C C . VAL A 1 457 ? -8.266 -8.916 26.279 1.00 61.56 457 VAL A C 1
ATOM 3563 O O . VAL A 1 457 ? -7.713 -9.151 25.209 1.00 61.56 457 VAL A O 1
ATOM 3566 N N . ALA A 1 458 ? -9.121 -7.907 26.456 1.00 59.31 458 ALA A N 1
ATOM 3567 C CA . ALA A 1 458 ? -9.447 -6.919 25.434 1.00 59.31 458 ALA A CA 1
ATOM 3568 C C . ALA A 1 458 ? -8.408 -5.794 25.323 1.00 59.31 458 ALA A C 1
ATOM 3570 O O . ALA A 1 458 ? -8.432 -5.063 24.342 1.00 59.31 458 ALA A O 1
ATOM 3571 N N . ALA A 1 459 ? -7.478 -5.679 26.283 1.00 66.56 459 ALA A N 1
ATOM 3572 C CA . ALA A 1 459 ? -6.506 -4.588 26.345 1.00 66.56 459 ALA A CA 1
ATOM 3573 C C . ALA A 1 459 ? -7.175 -3.205 26.211 1.00 66.56 459 ALA A C 1
ATOM 3575 O O . ALA A 1 459 ? -6.679 -2.326 25.521 1.00 66.56 459 ALA A O 1
ATOM 3576 N N . ASP A 1 460 ? -8.314 -3.029 26.876 1.00 66.94 460 ASP A N 1
ATOM 3577 C CA . ASP A 1 460 ? -9.151 -1.825 26.873 1.00 66.94 460 ASP A CA 1
ATOM 3578 C C . ASP A 1 460 ? -8.919 -0.932 28.106 1.00 66.94 460 ASP A C 1
ATOM 3580 O O . ASP A 1 460 ? -9.567 0.107 28.281 1.00 66.94 460 ASP A O 1
ATOM 3584 N N . ASP A 1 461 ? -7.978 -1.326 28.962 1.00 73.69 461 ASP A N 1
ATOM 3585 C CA . ASP A 1 461 ? -7.693 -0.714 30.248 1.00 73.69 461 ASP A CA 1
ATOM 3586 C C . ASP A 1 461 ? -6.232 -0.244 30.373 1.00 73.69 461 ASP A C 1
ATOM 3588 O O . ASP A 1 461 ? -5.291 -0.870 29.888 1.00 73.69 461 ASP A O 1
ATOM 3592 N N . LEU A 1 462 ? -6.033 0.879 31.067 1.00 71.19 462 LEU A N 1
ATOM 3593 C CA . LEU A 1 462 ? -4.713 1.377 31.456 1.00 71.19 462 LEU A CA 1
ATOM 3594 C C . LEU A 1 462 ? -4.666 1.687 32.953 1.00 71.19 462 LEU A C 1
ATOM 3596 O O . LEU A 1 462 ? -5.672 2.120 33.524 1.00 71.19 462 LEU A O 1
ATOM 3600 N N . PRO A 1 463 ? -3.497 1.563 33.608 1.00 72.00 463 PRO A N 1
ATOM 3601 C CA . PRO A 1 463 ? -3.331 2.011 34.985 1.00 72.00 463 PRO A CA 1
ATOM 3602 C C . PRO A 1 463 ? -3.657 3.505 35.115 1.00 72.00 463 PRO A C 1
ATOM 3604 O O . PRO A 1 463 ? -3.014 4.351 34.492 1.00 72.00 463 PRO A O 1
ATOM 3607 N N . ALA A 1 464 ? -4.646 3.837 35.943 1.00 75.38 464 ALA A N 1
ATOM 3608 C CA . ALA A 1 464 ? -4.912 5.214 36.353 1.00 75.38 464 ALA A CA 1
ATOM 3609 C C . ALA A 1 464 ? -4.002 5.604 37.528 1.00 75.38 464 ALA A C 1
ATOM 3611 O O . ALA A 1 464 ? -3.482 6.717 37.590 1.00 75.38 464 ALA A O 1
ATOM 3612 N N . ASP A 1 465 ? -3.791 4.657 38.443 1.00 74.56 465 ASP A N 1
ATOM 3613 C CA . ASP A 1 465 ? -2.862 4.734 39.565 1.00 74.56 465 ASP A CA 1
ATOM 3614 C C . ASP A 1 465 ? -2.443 3.302 39.982 1.00 74.56 465 ASP A C 1
ATOM 3616 O O . ASP A 1 465 ? -2.891 2.335 39.362 1.00 74.56 465 ASP A O 1
ATOM 3620 N N . PRO A 1 466 ? -1.576 3.105 40.997 1.00 71.19 466 PRO A N 1
ATOM 3621 C CA . PRO A 1 466 ? -1.116 1.768 41.391 1.00 71.19 466 PRO A CA 1
ATOM 3622 C C . PRO A 1 466 ? -2.216 0.773 41.805 1.00 71.19 466 PRO A C 1
ATOM 3624 O O . PRO A 1 466 ? -1.927 -0.416 41.938 1.00 71.19 466 PRO A O 1
ATOM 3627 N N . PHE A 1 467 ? -3.442 1.239 42.049 1.00 72.06 467 PHE A N 1
ATOM 3628 C CA . PHE A 1 467 ? -4.563 0.446 42.552 1.00 72.06 467 PHE A CA 1
ATOM 3629 C C . PHE A 1 467 ? -5.825 0.518 41.681 1.00 72.06 467 PHE A C 1
ATOM 3631 O O . PHE A 1 467 ? -6.739 -0.274 41.910 1.00 72.06 467 PHE A O 1
ATOM 3638 N N . HIS A 1 468 ? -5.886 1.417 40.694 1.00 74.88 468 HIS A N 1
ATOM 3639 C CA . HIS A 1 468 ? -7.063 1.613 39.843 1.00 74.88 468 HIS A CA 1
ATOM 3640 C C . HIS A 1 468 ? -6.706 1.630 38.357 1.00 74.88 468 HIS A C 1
ATOM 3642 O O . HIS A 1 468 ? -5.621 2.054 37.956 1.00 74.88 468 HIS A O 1
ATOM 3648 N N . VAL A 1 469 ? -7.667 1.215 37.535 1.00 84.88 469 VAL A N 1
ATOM 3649 C CA . VAL A 1 469 ? -7.592 1.255 36.071 1.00 84.88 469 VAL A CA 1
ATOM 3650 C C . VAL A 1 469 ? -8.570 2.286 35.516 1.00 84.88 469 VAL A C 1
ATOM 3652 O O . VAL A 1 469 ? -9.589 2.591 36.139 1.00 84.88 469 VAL A O 1
ATOM 3655 N N . ARG A 1 470 ? -8.258 2.825 34.340 1.00 89.06 470 ARG A N 1
ATOM 3656 C CA . ARG A 1 470 ? -9.160 3.632 33.515 1.00 89.06 470 ARG A CA 1
ATOM 3657 C C . ARG A 1 470 ? -9.381 2.942 32.179 1.00 89.06 470 ARG A C 1
ATOM 3659 O O . ARG A 1 470 ? -8.522 2.193 31.728 1.00 89.06 470 ARG A O 1
ATOM 3666 N N . MET A 1 471 ? -10.484 3.285 31.531 1.00 90.44 471 MET A N 1
ATOM 3667 C CA . MET A 1 471 ? -10.711 2.931 30.137 1.00 90.44 471 MET A CA 1
ATOM 3668 C C . MET A 1 471 ? -9.689 3.650 29.245 1.00 90.44 471 MET A C 1
ATOM 3670 O O . MET A 1 471 ? -9.332 4.810 29.510 1.00 90.44 471 MET A O 1
ATOM 3674 N N . MET A 1 472 ? -9.215 2.967 28.208 1.00 89.88 472 MET A N 1
ATOM 3675 C CA . MET A 1 472 ? -8.463 3.583 27.117 1.00 89.88 472 MET A CA 1
ATOM 3676 C C . MET A 1 472 ? -9.337 4.573 26.332 1.00 89.88 472 MET A C 1
ATOM 3678 O O . MET A 1 472 ? -10.564 4.473 26.313 1.00 89.88 472 MET A O 1
ATOM 3682 N N . THR A 1 473 ? -8.719 5.556 25.679 1.00 91.31 473 THR A N 1
ATOM 3683 C CA . THR A 1 473 ? -9.382 6.297 24.597 1.00 91.31 473 THR A CA 1
ATOM 3684 C C . THR A 1 473 ? -9.456 5.426 23.338 1.00 91.31 473 THR A C 1
ATOM 3686 O O . THR A 1 473 ? -8.767 4.413 23.239 1.00 91.31 473 THR A O 1
ATOM 3689 N N . ALA A 1 474 ? -10.263 5.820 22.347 1.00 89.81 474 ALA A N 1
ATOM 3690 C CA . ALA A 1 474 ? -10.294 5.112 21.065 1.00 89.81 474 ALA A CA 1
ATOM 3691 C C . ALA A 1 474 ? -8.909 5.093 20.387 1.00 89.81 474 ALA A C 1
ATOM 3693 O O . ALA A 1 474 ? -8.479 4.057 19.898 1.00 89.81 474 ALA A O 1
ATOM 3694 N N . GLU A 1 475 ? -8.172 6.206 20.409 1.00 90.25 475 GLU A N 1
ATOM 3695 C CA . GLU A 1 475 ? -6.816 6.272 19.841 1.00 90.25 475 GLU A CA 1
ATOM 3696 C C . GLU A 1 475 ? -5.829 5.349 20.568 1.00 90.25 475 GLU A C 1
ATOM 3698 O O . GLU A 1 475 ? -5.034 4.682 19.909 1.00 90.25 475 GLU A O 1
ATOM 3703 N N . GLU A 1 476 ? -5.913 5.272 21.902 1.00 89.50 476 GLU A N 1
ATOM 3704 C CA . GLU A 1 476 ? -5.086 4.369 22.717 1.00 89.50 476 GLU A CA 1
ATOM 3705 C C . GLU A 1 476 ? -5.411 2.897 22.444 1.00 89.50 476 GLU A C 1
ATOM 3707 O O . GLU A 1 476 ? -4.505 2.072 22.356 1.00 89.50 476 GLU A O 1
ATOM 3712 N N . PHE A 1 477 ? -6.694 2.580 22.252 1.00 88.94 477 PHE A N 1
ATOM 3713 C CA . PHE A 1 477 ? -7.150 1.237 21.900 1.00 88.94 477 PHE A CA 1
ATOM 3714 C C . PHE A 1 477 ? -6.570 0.768 20.555 1.00 88.94 477 PHE A C 1
ATOM 3716 O O . PHE A 1 477 ? -6.120 -0.367 20.419 1.00 88.94 477 PHE A O 1
ATOM 3723 N N . PHE A 1 478 ? -6.536 1.652 19.553 1.00 89.12 478 PHE A N 1
ATOM 3724 C CA . PHE A 1 478 ? -5.939 1.359 18.244 1.00 89.12 478 PHE A CA 1
ATOM 3725 C C . PHE A 1 478 ? -4.411 1.545 18.205 1.00 89.12 478 PHE A C 1
ATOM 3727 O O . PHE A 1 478 ? -3.792 1.333 17.157 1.00 89.12 478 PHE A O 1
ATOM 3734 N N . HIS A 1 479 ? -3.790 1.885 19.340 1.00 88.94 479 HIS A N 1
ATOM 3735 C CA . HIS A 1 479 ? -2.353 2.111 19.490 1.00 88.94 479 HIS A CA 1
ATOM 3736 C C . HIS A 1 479 ? -1.793 3.220 18.589 1.00 88.94 479 HIS A C 1
ATOM 3738 O O . HIS A 1 479 ? -0.688 3.103 18.053 1.00 88.94 479 HIS A O 1
ATOM 3744 N N . PHE A 1 480 ? -2.545 4.299 18.377 1.00 90.25 480 PHE A N 1
ATOM 3745 C CA . PHE A 1 480 ? -2.117 5.402 17.510 1.00 90.25 480 PHE A CA 1
ATOM 3746 C C . PHE A 1 480 ? -1.168 6.388 18.189 1.00 90.25 480 PHE A C 1
ATOM 3748 O O . PHE A 1 480 ? -0.475 7.150 17.515 1.00 90.25 480 PHE A O 1
ATOM 3755 N N . GLU A 1 481 ? -1.105 6.368 19.513 1.00 86.38 481 GLU A N 1
ATOM 3756 C CA . GLU A 1 481 ? -0.287 7.261 20.317 1.00 86.38 481 GLU A CA 1
ATOM 3757 C C . GLU A 1 481 ? 1.221 6.997 20.182 1.00 86.38 481 GLU A C 1
ATOM 3759 O O . GLU A 1 481 ? 1.673 5.902 19.843 1.00 86.38 481 GLU A O 1
ATOM 3764 N N . ASN A 1 482 ? 2.019 8.019 20.511 1.00 81.81 482 ASN A N 1
ATOM 3765 C CA . ASN A 1 482 ? 3.479 7.944 20.670 1.00 81.81 482 ASN A CA 1
ATOM 3766 C C . ASN A 1 482 ? 4.253 7.375 19.465 1.00 81.81 482 ASN A C 1
ATOM 3768 O O . ASN A 1 482 ? 5.413 6.991 19.612 1.00 81.81 482 ASN A O 1
ATOM 3772 N N . THR A 1 483 ? 3.634 7.353 18.282 1.00 85.81 483 THR A N 1
ATOM 3773 C CA . THR A 1 483 ? 4.189 6.766 17.062 1.00 85.81 483 THR A CA 1
ATOM 3774 C C . THR A 1 483 ? 3.895 7.664 15.868 1.00 85.81 483 THR A C 1
ATOM 3776 O O . THR A 1 483 ? 2.781 8.153 15.703 1.00 85.81 483 THR A O 1
ATOM 3779 N N . SER A 1 484 ? 4.906 7.864 15.028 1.00 89.25 484 SER A N 1
ATOM 3780 C CA . SER A 1 484 ? 4.761 8.461 13.700 1.00 89.25 484 SER A CA 1
ATOM 3781 C C . SER A 1 484 ? 4.181 7.437 12.730 1.00 89.25 484 SER A C 1
ATOM 3783 O O . SER A 1 484 ? 4.735 6.343 12.589 1.00 89.25 484 SER A O 1
ATOM 3785 N N . TRP A 1 485 ? 3.089 7.791 12.055 1.00 92.44 485 TRP A N 1
ATOM 3786 C CA . TRP A 1 485 ? 2.400 6.913 11.112 1.00 92.44 485 TRP A CA 1
ATOM 3787 C C . TRP A 1 485 ? 2.580 7.422 9.696 1.00 92.44 485 TRP A C 1
ATOM 3789 O O . TRP A 1 485 ? 2.018 8.443 9.307 1.00 92.44 485 TRP A O 1
ATOM 3799 N N . ALA A 1 486 ? 3.342 6.675 8.910 1.00 92.88 486 ALA A N 1
ATOM 3800 C CA . ALA A 1 486 ? 3.646 7.056 7.549 1.00 92.88 486 ALA A CA 1
ATOM 3801 C C . ALA A 1 486 ? 2.726 6.319 6.570 1.00 92.88 486 ALA A C 1
ATOM 3803 O O . ALA A 1 486 ? 2.558 5.099 6.648 1.00 92.88 486 ALA A O 1
ATOM 3804 N N . TYR A 1 487 ? 2.124 7.057 5.639 1.00 92.94 487 TYR A N 1
ATOM 3805 C CA . TYR A 1 487 ? 1.267 6.477 4.609 1.00 92.94 487 TYR A CA 1
ATOM 3806 C C . TYR A 1 487 ? 2.104 5.673 3.614 1.00 92.94 487 TYR A C 1
ATOM 3808 O O . TYR A 1 487 ? 3.064 6.198 3.052 1.00 92.94 487 TYR A O 1
ATOM 3816 N N . VAL A 1 488 ? 1.760 4.402 3.407 1.00 92.44 488 VAL A N 1
ATOM 3817 C CA . VAL A 1 488 ? 2.479 3.489 2.505 1.00 92.44 488 VAL A CA 1
ATOM 3818 C C . VAL A 1 488 ? 1.954 3.607 1.080 1.00 92.44 488 VAL A C 1
ATOM 3820 O O . VAL A 1 488 ? 2.759 3.699 0.154 1.00 92.44 488 VAL A O 1
ATOM 3823 N N . GLY A 1 489 ? 0.629 3.604 0.924 1.00 89.56 489 GLY A N 1
ATOM 3824 C CA . GLY A 1 489 ? -0.056 3.567 -0.364 1.00 89.56 489 GLY A CA 1
ATOM 3825 C C . GLY A 1 489 ? -1.350 2.756 -0.313 1.00 89.56 489 GLY A C 1
ATOM 3826 O O . GLY A 1 489 ? -1.907 2.504 0.761 1.00 89.56 489 GLY A O 1
ATOM 3827 N N . GLU A 1 490 ? -1.821 2.350 -1.488 1.00 89.38 490 GLU A N 1
ATOM 3828 C CA . GLU A 1 490 ? -3.045 1.566 -1.647 1.00 89.38 490 GLU A CA 1
ATOM 3829 C C . GLU A 1 490 ? -2.70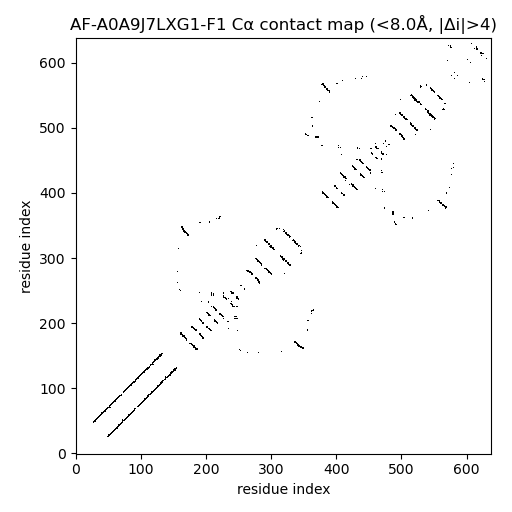1 0.083 -1.819 1.00 89.38 490 GLU A C 1
ATOM 3831 O O . GLU A 1 490 ? -1.811 -0.285 -2.582 1.00 89.38 490 GLU A O 1
ATOM 3836 N N . VAL A 1 491 ? -3.411 -0.785 -1.104 1.00 89.94 491 VAL A N 1
ATOM 3837 C CA . VAL A 1 491 ? -3.189 -2.236 -1.107 1.00 89.94 491 VAL A CA 1
ATOM 3838 C C . VAL A 1 491 ? -4.511 -2.972 -1.271 1.00 89.94 491 VAL A C 1
ATOM 3840 O O . VAL A 1 491 ? -5.565 -2.458 -0.906 1.00 89.94 491 VAL A O 1
ATOM 3843 N N . ASP A 1 492 ? -4.460 -4.192 -1.791 1.00 89.81 492 ASP A N 1
ATOM 3844 C CA . ASP A 1 492 ? -5.606 -5.099 -1.786 1.00 89.81 492 ASP A CA 1
ATOM 3845 C C . ASP A 1 492 ? -5.505 -6.037 -0.579 1.00 89.81 492 ASP A C 1
ATOM 3847 O O . ASP A 1 492 ? -4.473 -6.680 -0.376 1.00 89.81 492 ASP A O 1
ATOM 3851 N N . VAL A 1 493 ? -6.559 -6.089 0.236 1.00 90.38 493 VAL A N 1
ATOM 3852 C CA . VAL A 1 493 ? -6.680 -7.035 1.353 1.00 90.38 493 VAL A CA 1
ATOM 3853 C C . VAL A 1 493 ? -7.880 -7.929 1.070 1.00 90.38 493 VAL A C 1
ATOM 3855 O O . VAL A 1 493 ? -9.022 -7.508 1.232 1.00 90.38 493 VAL A O 1
ATOM 3858 N N . ASP A 1 494 ? -7.620 -9.146 0.591 1.00 86.44 494 ASP A N 1
ATOM 3859 C CA . ASP A 1 494 ? -8.638 -10.143 0.225 1.00 86.44 494 ASP A CA 1
ATOM 3860 C C . ASP A 1 494 ? -9.729 -9.616 -0.733 1.00 86.44 494 ASP A C 1
ATOM 3862 O O . ASP A 1 494 ? -10.920 -9.908 -0.587 1.00 86.44 494 ASP A O 1
ATOM 3866 N N . GLY A 1 495 ? -9.332 -8.838 -1.743 1.00 87.00 495 GLY A N 1
ATOM 3867 C CA . GLY A 1 495 ? -10.239 -8.232 -2.719 1.00 87.00 495 GLY A CA 1
ATOM 3868 C C . GLY A 1 495 ? -10.902 -6.933 -2.255 1.00 87.00 495 GLY A C 1
ATOM 3869 O O . GLY A 1 495 ? -11.763 -6.410 -2.970 1.00 87.00 495 GLY A O 1
ATOM 3870 N N . LEU A 1 496 ? -10.550 -6.421 -1.069 1.00 88.31 496 LEU A N 1
ATOM 3871 C CA . LEU A 1 496 ? -10.982 -5.118 -0.570 1.00 88.31 496 LEU A CA 1
ATOM 3872 C C . LEU A 1 496 ? -9.856 -4.082 -0.744 1.00 88.31 496 LEU A C 1
ATOM 3874 O O . LEU A 1 496 ? -8.824 -4.181 -0.071 1.00 88.31 496 LEU A O 1
ATOM 3878 N N . PRO A 1 497 ? -10.056 -3.040 -1.573 1.00 90.38 497 PRO A N 1
ATOM 3879 C CA . PRO A 1 497 ? -9.126 -1.923 -1.679 1.00 90.38 497 PRO A CA 1
ATOM 3880 C C . PRO A 1 497 ? -8.987 -1.192 -0.344 1.00 90.38 497 PRO A C 1
ATOM 3882 O O . PRO A 1 497 ? -9.965 -0.682 0.213 1.00 90.38 497 PRO A O 1
ATOM 3885 N N . CYS A 1 498 ? -7.759 -1.116 0.152 1.00 92.56 498 CYS A N 1
ATOM 3886 C CA . CYS A 1 498 ? -7.407 -0.504 1.421 1.00 92.56 498 CYS A CA 1
ATOM 3887 C C . CYS A 1 498 ? -6.322 0.563 1.250 1.00 92.56 498 CYS A C 1
ATOM 3889 O O . CYS A 1 498 ? -5.496 0.518 0.344 1.00 92.56 498 CYS A O 1
ATOM 3891 N N . MET A 1 499 ? -6.315 1.518 2.166 1.00 93.00 499 MET A N 1
ATOM 3892 C CA . MET A 1 499 ? -5.216 2.440 2.416 1.00 93.00 499 MET A CA 1
ATOM 3893 C C . MET A 1 499 ? -4.352 1.857 3.539 1.00 93.00 499 MET A C 1
ATOM 3895 O O . MET A 1 499 ? -4.904 1.373 4.531 1.00 93.00 499 MET A O 1
ATOM 3899 N N . LYS A 1 500 ? -3.022 1.874 3.392 1.00 94.75 500 LYS A N 1
ATOM 3900 C CA . LYS A 1 500 ? -2.089 1.292 4.371 1.00 94.75 500 LYS A CA 1
ATOM 3901 C C . LYS A 1 500 ? -1.184 2.352 5.003 1.00 94.75 500 LYS A C 1
ATOM 3903 O O . LYS A 1 500 ? -0.619 3.191 4.304 1.00 94.75 500 LYS A O 1
ATOM 3908 N N . TRP A 1 501 ? -0.996 2.259 6.317 1.00 95.75 501 TRP A N 1
ATOM 3909 C CA . TRP A 1 501 ? -0.043 3.048 7.102 1.00 95.75 501 TRP A CA 1
ATOM 3910 C C . TRP A 1 501 ? 0.923 2.131 7.834 1.00 95.75 501 TRP A C 1
ATOM 3912 O O . TRP A 1 501 ? 0.551 1.027 8.225 1.00 95.75 501 TRP A O 1
ATOM 3922 N N . ILE A 1 502 ? 2.146 2.610 8.049 1.00 95.19 502 ILE A N 1
ATOM 3923 C CA . ILE A 1 502 ? 3.194 1.892 8.770 1.00 95.19 502 ILE A CA 1
ATOM 3924 C C . ILE A 1 502 ? 3.776 2.753 9.893 1.00 95.19 502 ILE A C 1
ATOM 3926 O O . ILE A 1 502 ? 4.038 3.943 9.709 1.00 95.19 502 ILE A O 1
ATOM 3930 N N . GLY A 1 503 ? 4.005 2.135 11.048 1.00 94.25 503 GLY A N 1
ATOM 3931 C CA . GLY A 1 503 ? 4.645 2.737 12.213 1.00 94.25 503 GLY A CA 1
ATOM 3932 C C . GLY A 1 503 ? 5.745 1.838 12.774 1.00 94.25 503 GLY A C 1
ATOM 3933 O O . GLY A 1 503 ? 5.697 0.610 12.647 1.00 94.25 503 GLY A O 1
ATOM 3934 N N . LEU A 1 504 ? 6.750 2.451 13.398 1.00 93.38 504 LEU A N 1
ATOM 3935 C CA . LEU A 1 504 ? 7.815 1.756 14.122 1.00 93.38 504 LEU A CA 1
ATOM 3936 C C . LEU A 1 504 ? 7.693 2.056 15.615 1.00 93.38 504 LEU A C 1
ATOM 3938 O O . LEU A 1 504 ? 7.686 3.220 16.010 1.00 93.38 504 LEU A O 1
ATOM 3942 N N . ARG A 1 505 ? 7.629 1.005 16.431 1.00 92.56 505 ARG A N 1
ATOM 3943 C CA . ARG A 1 505 ? 7.439 1.089 17.881 1.00 92.56 505 ARG A CA 1
ATOM 3944 C C . ARG A 1 505 ? 8.501 0.297 18.624 1.00 92.56 505 ARG A C 1
ATOM 3946 O O . ARG A 1 505 ? 8.781 -0.842 18.260 1.00 92.56 505 ARG A O 1
ATOM 3953 N N . ASP A 1 506 ? 9.029 0.868 19.700 1.00 91.75 506 ASP A N 1
ATOM 3954 C CA . ASP A 1 506 ? 10.049 0.241 20.557 1.00 91.75 506 ASP A CA 1
ATOM 3955 C C . ASP A 1 506 ? 9.501 -0.163 21.940 1.00 91.75 506 ASP A C 1
ATOM 3957 O O . ASP A 1 506 ? 10.252 -0.604 22.811 1.00 91.75 506 ASP A O 1
ATOM 3961 N N . ASP A 1 507 ? 8.195 0.002 22.162 1.00 87.56 507 ASP A N 1
ATOM 3962 C CA . ASP A 1 507 ? 7.519 -0.117 23.457 1.00 87.56 507 ASP A CA 1
ATOM 3963 C C . ASP A 1 507 ? 6.595 -1.347 23.575 1.00 87.56 507 ASP A C 1
ATOM 3965 O O . ASP A 1 507 ? 5.910 -1.511 24.586 1.00 87.56 507 ASP A O 1
ATOM 3969 N N . TYR A 1 508 ? 6.603 -2.249 22.585 1.00 86.44 508 TYR A N 1
ATOM 3970 C CA . TYR A 1 508 ? 5.706 -3.408 22.529 1.00 86.44 508 TYR A CA 1
ATOM 3971 C C . TYR A 1 508 ? 6.459 -4.752 22.461 1.00 86.44 508 TYR A C 1
ATOM 3973 O O . TYR A 1 508 ? 7.449 -4.860 21.741 1.00 86.44 508 TYR A O 1
ATOM 3981 N N . PRO A 1 509 ? 6.003 -5.816 23.153 1.00 83.00 509 PRO A N 1
ATOM 3982 C CA . PRO A 1 509 ? 4.917 -5.826 24.129 1.00 83.00 509 PRO A CA 1
ATOM 3983 C C . PRO A 1 509 ? 5.336 -5.117 25.431 1.00 83.00 509 PRO A C 1
ATOM 3985 O O . PRO A 1 509 ? 6.506 -5.205 25.808 1.00 83.00 509 PRO A O 1
ATOM 3988 N N . PRO A 1 510 ? 4.408 -4.500 26.186 1.00 78.44 510 PRO A N 1
ATOM 3989 C CA . PRO A 1 510 ? 4.742 -3.641 27.333 1.00 78.44 510 PRO A CA 1
ATOM 3990 C C . PRO A 1 510 ? 5.649 -4.285 28.396 1.00 78.44 510 PRO A C 1
ATOM 3992 O O . PRO A 1 510 ? 6.500 -3.630 28.991 1.00 78.44 510 PRO A O 1
ATOM 3995 N N . ASN A 1 511 ? 5.494 -5.593 28.629 1.00 77.94 511 ASN A N 1
ATOM 3996 C CA . ASN A 1 511 ? 6.256 -6.327 29.647 1.00 77.94 511 ASN A CA 1
ATOM 3997 C C . ASN A 1 511 ? 7.671 -6.725 29.200 1.00 77.94 511 ASN A C 1
ATOM 3999 O O . ASN A 1 511 ? 8.512 -7.056 30.034 1.00 77.94 511 ASN A O 1
ATOM 4003 N N . ASN A 1 512 ? 7.923 -6.762 27.894 1.00 84.69 512 ASN A N 1
ATOM 4004 C CA . ASN A 1 512 ? 9.223 -7.108 27.334 1.00 84.69 512 ASN A CA 1
ATOM 4005 C C . ASN A 1 512 ? 9.397 -6.387 25.991 1.00 84.69 512 ASN A C 1
ATOM 4007 O O . ASN A 1 512 ? 9.285 -7.043 24.951 1.00 84.69 512 ASN A O 1
ATOM 4011 N N . PRO A 1 513 ? 9.608 -5.057 26.015 1.00 88.75 513 PRO A N 1
ATOM 4012 C CA . PRO A 1 513 ? 9.589 -4.247 24.810 1.00 88.75 513 PRO A CA 1
ATOM 4013 C C . PRO A 1 513 ? 10.647 -4.696 23.810 1.00 88.75 513 PRO A C 1
ATOM 4015 O O . PRO A 1 513 ? 11.819 -4.886 24.149 1.00 88.75 513 PRO A O 1
ATOM 4018 N N . ILE A 1 514 ? 10.219 -4.865 22.567 1.00 90.75 514 ILE A N 1
ATOM 4019 C CA . ILE A 1 514 ? 11.081 -5.092 21.419 1.00 90.75 514 ILE A CA 1
ATOM 4020 C C . ILE A 1 514 ? 10.713 -4.088 20.332 1.00 90.75 514 ILE A C 1
ATOM 4022 O O . ILE A 1 514 ? 9.622 -3.524 20.314 1.00 90.75 514 ILE A O 1
ATOM 4026 N N . GLN A 1 515 ? 11.620 -3.900 19.382 1.00 92.25 515 GLN A N 1
ATOM 4027 C CA . GLN A 1 515 ? 11.306 -3.108 18.207 1.00 92.25 515 GLN A CA 1
ATOM 4028 C C . GLN A 1 515 ? 10.341 -3.875 17.292 1.00 92.25 515 GLN A C 1
ATOM 4030 O O . GLN A 1 515 ? 10.630 -4.998 16.857 1.00 92.25 515 GLN A O 1
ATOM 4035 N N . THR A 1 516 ? 9.203 -3.257 16.999 1.00 93.12 516 THR A N 1
ATOM 4036 C CA . THR A 1 516 ? 8.094 -3.805 16.218 1.00 93.12 516 THR A CA 1
ATOM 4037 C C . THR A 1 516 ? 7.668 -2.840 15.122 1.00 93.12 516 THR A C 1
ATOM 4039 O O . THR A 1 516 ? 7.654 -1.625 15.303 1.00 93.12 516 THR A O 1
ATOM 4042 N N . THR A 1 517 ? 7.306 -3.396 13.976 1.00 94.38 517 THR A N 1
ATOM 4043 C CA . THR A 1 517 ? 6.656 -2.685 12.881 1.00 94.38 517 THR A CA 1
ATOM 4044 C C . THR A 1 517 ? 5.171 -2.993 12.921 1.00 94.38 517 THR A C 1
ATOM 4046 O O . THR A 1 517 ? 4.792 -4.156 13.065 1.00 94.38 517 THR A O 1
ATOM 4049 N N . TRP A 1 518 ? 4.361 -1.949 12.806 1.00 95.75 518 TRP A N 1
ATOM 4050 C CA . TRP A 1 518 ? 2.908 -2.011 12.813 1.00 95.75 518 TRP A CA 1
ATOM 4051 C C . TRP A 1 518 ? 2.399 -1.531 11.464 1.00 95.75 518 TRP A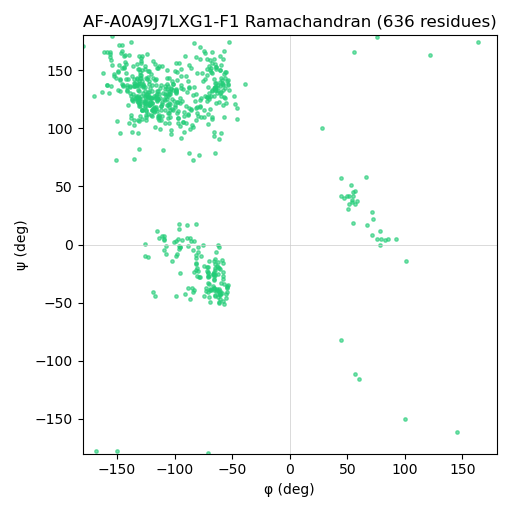 C 1
ATOM 4053 O O . TRP A 1 518 ? 2.758 -0.435 11.043 1.00 95.75 518 TRP A O 1
ATOM 4063 N N . GLU A 1 519 ? 1.570 -2.325 10.797 1.00 96.19 519 GLU A N 1
ATOM 4064 C CA . GLU A 1 519 ? 0.903 -1.936 9.559 1.00 96.19 519 GLU A CA 1
ATOM 4065 C C . GLU A 1 519 ? -0.607 -1.983 9.735 1.00 96.19 519 GLU A C 1
ATOM 4067 O O . GLU A 1 519 ? -1.186 -3.050 9.932 1.00 96.19 519 GLU A O 1
ATOM 4072 N N . TRP A 1 520 ? -1.244 -0.823 9.625 1.00 96.38 520 TRP A N 1
ATOM 4073 C CA . TRP A 1 520 ? -2.693 -0.709 9.623 1.00 96.38 520 TRP A CA 1
ATOM 4074 C C . TRP A 1 520 ? -3.211 -0.595 8.195 1.00 96.38 520 TRP A C 1
ATOM 4076 O O . TRP A 1 520 ? -2.728 0.232 7.423 1.00 96.38 520 TRP A O 1
ATOM 4086 N N . SER A 1 521 ? -4.230 -1.384 7.864 1.00 95.69 521 SER A N 1
ATOM 4087 C CA . SER A 1 521 ? -4.975 -1.293 6.608 1.00 95.69 521 SER A CA 1
ATOM 4088 C C . SER A 1 521 ? -6.420 -0.896 6.894 1.00 95.69 521 SER A C 1
ATOM 4090 O O . SER A 1 521 ? -7.115 -1.584 7.647 1.00 95.69 521 SER A O 1
ATOM 4092 N N . PHE A 1 522 ? -6.875 0.193 6.276 1.00 94.12 522 PHE A N 1
ATOM 4093 C CA . PHE A 1 522 ? -8.252 0.675 6.363 1.00 94.12 522 PHE A CA 1
ATOM 4094 C C . PHE A 1 522 ? -8.931 0.622 5.001 1.00 94.12 522 PHE A C 1
ATOM 4096 O O . PHE A 1 522 ? -8.310 0.947 3.993 1.00 94.12 522 PHE A O 1
ATOM 4103 N N . ALA A 1 523 ? -10.213 0.272 4.957 1.00 91.81 523 ALA A N 1
ATOM 4104 C CA . ALA A 1 523 ? -10.973 0.236 3.711 1.00 91.81 523 ALA A CA 1
ATOM 4105 C C . ALA A 1 523 ? -10.978 1.612 3.025 1.00 91.81 523 ALA A C 1
ATOM 4107 O O . ALA A 1 523 ? -11.138 2.641 3.687 1.00 91.81 523 ALA A O 1
ATOM 4108 N N . GLN A 1 524 ? -10.841 1.652 1.699 1.00 88.69 524 GLN A N 1
ATOM 4109 C CA . GLN A 1 524 ? -10.934 2.911 0.960 1.00 88.69 524 GLN A CA 1
ATOM 4110 C C . GLN A 1 524 ? -12.309 3.587 1.145 1.00 88.69 524 GLN A C 1
ATOM 4112 O O . GLN A 1 524 ? -13.328 2.903 1.306 1.00 88.69 524 GLN A O 1
ATOM 4117 N N . PRO A 1 525 ? -12.380 4.931 1.082 1.00 84.12 525 PRO A N 1
ATOM 4118 C CA . PRO A 1 525 ? -13.650 5.646 1.130 1.00 84.12 525 PRO A CA 1
ATOM 4119 C C . PRO A 1 525 ? -14.645 5.140 0.074 1.00 84.12 525 PRO A C 1
ATOM 4121 O O . PRO A 1 525 ? -14.289 4.933 -1.083 1.00 84.12 525 PRO A O 1
ATOM 4124 N N . GLY A 1 526 ? -15.911 4.976 0.464 1.00 79.38 526 GLY A N 1
ATOM 4125 C CA . GLY A 1 526 ? -16.984 4.492 -0.416 1.00 79.38 526 GLY A CA 1
ATOM 4126 C C . GLY A 1 526 ? -17.333 3.012 -0.236 1.00 79.38 526 GLY A C 1
ATOM 4127 O O . GLY A 1 526 ? -18.415 2.598 -0.653 1.00 79.38 526 GLY A O 1
ATOM 4128 N N . TRP A 1 527 ? -16.485 2.236 0.445 1.00 80.12 527 TRP A N 1
ATOM 4129 C CA . TRP A 1 527 ? -16.834 0.895 0.913 1.00 80.12 527 TRP A CA 1
ATOM 4130 C C . TRP A 1 527 ? -17.645 0.953 2.205 1.00 80.12 527 TRP A C 1
ATOM 4132 O O . TRP A 1 527 ? -17.477 1.852 3.027 1.00 80.12 527 TRP A O 1
ATOM 4142 N N . THR A 1 528 ? -18.554 -0.006 2.375 1.00 72.38 528 THR A N 1
ATOM 4143 C CA . THR A 1 528 ? -19.500 -0.027 3.496 1.00 72.38 528 THR A CA 1
ATOM 4144 C C . THR A 1 528 ? -19.564 -1.422 4.097 1.00 72.38 528 THR A C 1
ATOM 4146 O O . THR A 1 528 ? -19.581 -2.419 3.373 1.00 72.38 528 THR A O 1
ATOM 4149 N N . SER A 1 529 ? -19.582 -1.497 5.427 1.00 71.31 529 SER A N 1
ATOM 4150 C CA . SER A 1 529 ? -19.733 -2.752 6.162 1.00 71.31 529 SER A CA 1
ATOM 4151 C C . SER A 1 529 ? -21.223 -3.037 6.365 1.00 71.31 529 SER A C 1
ATOM 4153 O O . SER A 1 529 ? -21.916 -2.310 7.077 1.00 71.31 529 SER A O 1
ATOM 4155 N N . ALA A 1 530 ? -21.747 -4.079 5.715 1.00 64.19 530 ALA A N 1
ATOM 4156 C CA . ALA A 1 530 ? -23.145 -4.473 5.874 1.00 64.19 530 ALA A CA 1
ATOM 4157 C C . ALA A 1 530 ? -23.332 -5.297 7.158 1.00 64.19 530 ALA A C 1
ATOM 4159 O O . ALA A 1 530 ? -22.865 -6.433 7.262 1.00 64.19 530 ALA A O 1
ATOM 4160 N N . MET A 1 531 ? -24.059 -4.739 8.127 1.00 63.59 531 MET A N 1
ATOM 4161 C CA . MET A 1 531 ? -24.378 -5.398 9.395 1.00 63.59 531 MET A CA 1
ATOM 4162 C C . MET A 1 531 ? -25.785 -6.025 9.370 1.00 63.59 531 MET A C 1
ATOM 4164 O O . MET A 1 531 ? -26.722 -5.396 8.883 1.00 63.59 531 MET A O 1
ATOM 4168 N N . PRO A 1 532 ? -25.999 -7.217 9.966 1.00 53.81 532 PRO A N 1
ATOM 4169 C CA . PRO A 1 532 ? -27.317 -7.861 10.020 1.00 53.81 532 PRO A CA 1
ATOM 4170 C C . PRO A 1 532 ? -28.401 -7.066 10.764 1.00 53.81 532 PRO A C 1
ATOM 4172 O O . PRO A 1 532 ? -29.584 -7.359 10.608 1.00 53.81 532 PRO A O 1
ATOM 4175 N N . SER A 1 533 ? -28.012 -6.114 11.619 1.00 51.78 533 SER A N 1
ATOM 4176 C CA . SER A 1 533 ? -28.907 -5.428 12.558 1.00 51.78 533 SER A CA 1
ATOM 4177 C C . SER A 1 533 ? -28.897 -3.900 12.465 1.00 51.78 533 SER A C 1
ATOM 4179 O O . SER A 1 533 ? -29.610 -3.270 13.243 1.00 51.78 533 SER A O 1
ATOM 4181 N N . ALA A 1 534 ? -28.117 -3.298 11.561 1.00 52.41 534 ALA A N 1
ATOM 4182 C CA . ALA A 1 534 ? -28.020 -1.843 11.442 1.00 52.41 534 ALA A CA 1
ATOM 4183 C C . ALA A 1 534 ? -28.618 -1.354 10.116 1.00 52.41 534 ALA A C 1
ATOM 4185 O O . ALA A 1 534 ? -28.353 -1.913 9.056 1.00 52.41 534 ALA A O 1
ATOM 4186 N N . THR A 1 535 ? -29.417 -0.289 10.187 1.00 48.22 535 THR A N 1
ATOM 4187 C CA . THR A 1 535 ? -29.830 0.530 9.034 1.00 48.22 535 THR A CA 1
ATOM 4188 C C . THR A 1 535 ? -28.747 1.522 8.605 1.00 48.22 535 THR A C 1
ATOM 4190 O O . THR A 1 535 ? -28.951 2.258 7.643 1.00 48.22 535 THR A O 1
ATOM 4193 N N . ASP A 1 536 ? -27.624 1.553 9.325 1.00 51.19 536 ASP A N 1
ATOM 4194 C CA . ASP A 1 536 ? -26.582 2.558 9.183 1.00 51.19 536 ASP A CA 1
ATOM 4195 C C . ASP A 1 536 ? -25.424 2.048 8.333 1.00 51.19 536 ASP A C 1
ATOM 4197 O O . ASP A 1 536 ? -24.880 0.961 8.525 1.00 51.19 536 ASP A O 1
ATOM 4201 N N . VAL A 1 537 ? -25.078 2.882 7.365 1.00 51.41 537 VAL A N 1
ATOM 4202 C CA . VAL A 1 537 ? -23.939 2.727 6.478 1.00 51.41 537 VAL A CA 1
ATOM 4203 C C . VAL A 1 537 ? -22.756 3.376 7.188 1.00 51.41 537 VAL A C 1
ATOM 4205 O O . VAL A 1 537 ? -22.803 4.579 7.436 1.00 51.41 537 VAL A O 1
ATOM 4208 N N . THR A 1 538 ? -21.713 2.613 7.526 1.00 52.72 538 THR A N 1
ATOM 4209 C CA . THR A 1 538 ? -20.456 3.184 8.038 1.00 52.72 538 THR A CA 1
ATOM 4210 C C . THR A 1 538 ? -19.926 4.178 7.011 1.00 52.72 538 THR A C 1
ATOM 4212 O O . THR A 1 538 ? -19.544 3.797 5.900 1.00 52.72 538 THR A O 1
ATOM 4215 N N . SER A 1 539 ? -19.978 5.463 7.345 1.00 51.94 539 SER A N 1
ATOM 4216 C CA . SER A 1 539 ? -19.541 6.534 6.468 1.00 51.94 539 SER A CA 1
ATOM 4217 C C . SER A 1 539 ? -18.100 6.875 6.804 1.00 51.94 539 SER A C 1
ATOM 4219 O O . SER A 1 539 ? -17.883 7.751 7.630 1.00 51.94 539 SER A O 1
ATOM 4221 N N . GLN A 1 540 ? -17.163 6.223 6.110 1.00 65.69 540 GLN A N 1
ATOM 4222 C CA . GLN A 1 540 ? -15.714 6.492 6.027 1.00 65.69 540 GLN A CA 1
ATOM 4223 C C . GLN A 1 540 ? -14.845 5.303 6.468 1.00 65.69 540 GLN A C 1
ATOM 4225 O O . GLN A 1 540 ? -15.324 4.303 6.991 1.00 65.69 540 GLN A O 1
ATOM 4230 N N . SER A 1 541 ? -13.578 5.388 6.063 1.00 82.56 541 SER A N 1
ATOM 4231 C CA . SER A 1 541 ? -12.535 4.362 6.122 1.00 82.56 541 SER A CA 1
ATOM 4232 C C . SER A 1 541 ? -12.487 3.647 7.482 1.00 82.56 541 SER A C 1
ATOM 4234 O O . SER A 1 541 ? -12.239 4.286 8.498 1.00 82.56 541 SER A O 1
ATOM 4236 N N . PHE A 1 542 ? -12.734 2.333 7.504 1.00 87.94 542 PHE A N 1
ATOM 4237 C CA . PHE A 1 542 ? -12.792 1.510 8.724 1.00 87.94 542 PHE A CA 1
ATOM 4238 C C . PHE A 1 542 ? -11.645 0.487 8.766 1.00 87.94 542 PHE A C 1
ATOM 4240 O O . PHE A 1 542 ? -11.151 0.105 7.700 1.00 87.94 542 PHE A O 1
ATOM 4247 N N . PRO A 1 543 ? -11.201 0.040 9.958 1.00 92.62 543 PRO A N 1
ATOM 4248 C CA . PRO A 1 543 ? -10.082 -0.891 10.076 1.00 92.62 543 PRO A CA 1
ATOM 4249 C C . PRO A 1 543 ? -10.436 -2.247 9.464 1.00 92.62 543 PRO A C 1
ATOM 4251 O O . PRO A 1 543 ? -11.519 -2.786 9.700 1.00 92.62 543 PRO A O 1
ATOM 4254 N N . VAL A 1 544 ? -9.506 -2.796 8.685 1.00 94.00 544 VAL A N 1
ATOM 4255 C CA . VAL A 1 544 ? -9.637 -4.096 8.007 1.00 94.00 544 VAL A CA 1
ATOM 4256 C C . VAL A 1 544 ? -8.582 -5.064 8.515 1.00 94.00 544 VAL A C 1
ATOM 4258 O O . VAL A 1 544 ? -8.895 -6.212 8.818 1.00 94.00 544 VAL A O 1
ATOM 4261 N N . MET A 1 545 ? -7.338 -4.603 8.654 1.00 95.44 545 MET A N 1
ATOM 4262 C CA . MET A 1 545 ? -6.242 -5.451 9.109 1.00 95.44 545 MET A CA 1
ATOM 4263 C C . MET A 1 545 ? -5.211 -4.663 9.915 1.00 95.44 545 MET A C 1
ATOM 4265 O O . MET A 1 545 ? -4.893 -3.526 9.565 1.00 95.44 545 MET A O 1
ATOM 4269 N N . LEU A 1 546 ? -4.669 -5.289 10.960 1.00 95.44 546 LEU A N 1
ATOM 4270 C CA . LEU A 1 546 ? -3.453 -4.857 11.649 1.00 95.44 546 LEU A CA 1
ATOM 4271 C C . LEU A 1 546 ? -2.432 -5.992 11.618 1.00 95.44 546 LEU A C 1
ATOM 4273 O O . LEU A 1 546 ? -2.715 -7.098 12.077 1.00 95.44 546 LEU A O 1
ATOM 4277 N N . GLU A 1 547 ? -1.226 -5.700 11.149 1.00 95.12 547 GLU A N 1
ATOM 4278 C CA . GLU A 1 547 ? -0.086 -6.613 11.199 1.00 95.12 547 GLU A CA 1
ATOM 4279 C C . GLU A 1 547 ? 0.991 -6.039 12.125 1.00 95.12 547 GLU A C 1
ATOM 4281 O O . GLU A 1 547 ? 1.439 -4.909 11.941 1.00 95.12 547 GLU A O 1
ATOM 4286 N N . VAL A 1 548 ? 1.419 -6.812 13.126 1.00 94.00 548 VAL A N 1
ATOM 4287 C CA . VAL A 1 548 ? 2.476 -6.425 14.075 1.00 94.00 548 VAL A CA 1
ATOM 4288 C C . VAL A 1 548 ? 3.594 -7.446 14.025 1.00 94.00 548 VAL A C 1
ATOM 4290 O O . VAL A 1 548 ? 3.368 -8.622 14.316 1.00 94.00 548 VAL A O 1
ATOM 4293 N N . ILE A 1 549 ? 4.809 -7.019 13.674 1.00 92.62 549 ILE A N 1
ATOM 4294 C CA . ILE A 1 549 ? 5.959 -7.914 13.481 1.00 92.62 549 ILE A CA 1
ATOM 4295 C C . ILE A 1 549 ? 7.214 -7.361 14.150 1.00 92.62 549 ILE A C 1
ATOM 4297 O O . ILE A 1 549 ? 7.545 -6.188 14.017 1.00 92.62 549 ILE A O 1
ATOM 4301 N N . GLY A 1 550 ? 7.961 -8.222 14.844 1.00 91.44 550 GLY A N 1
ATOM 4302 C CA . GLY A 1 550 ? 9.256 -7.866 15.422 1.00 91.44 550 GLY A CA 1
ATOM 4303 C C . GLY A 1 550 ? 10.336 -7.666 14.354 1.00 91.44 550 GLY A C 1
ATOM 4304 O O . GLY A 1 550 ? 10.623 -8.580 13.578 1.00 91.44 550 GLY A O 1
ATOM 4305 N N . VAL A 1 551 ? 11.019 -6.516 14.368 1.00 88.56 551 VAL A N 1
ATOM 4306 C CA . VAL A 1 551 ? 12.035 -6.147 13.356 1.00 88.56 551 VAL A CA 1
ATOM 4307 C C . VAL A 1 551 ? 13.208 -7.136 13.327 1.00 88.56 551 VAL A C 1
ATOM 4309 O O . VAL A 1 551 ? 13.656 -7.568 12.264 1.00 88.56 551 VAL A O 1
ATOM 4312 N N . HIS A 1 552 ? 13.675 -7.560 14.504 1.00 86.38 552 HIS A N 1
ATOM 4313 C CA . HIS A 1 552 ? 14.753 -8.551 14.662 1.00 86.38 552 HIS A CA 1
ATOM 4314 C C . HIS A 1 552 ? 14.263 -9.908 15.191 1.00 86.38 552 HIS A C 1
ATOM 4316 O O . HIS A 1 552 ? 15.060 -10.811 15.447 1.00 86.38 552 HIS A O 1
ATOM 4322 N N . ARG A 1 553 ? 12.948 -10.058 15.364 1.00 84.00 553 ARG A N 1
ATOM 4323 C CA . ARG A 1 553 ? 12.279 -11.221 15.958 1.00 84.00 553 ARG A CA 1
ATOM 4324 C C . ARG A 1 553 ? 11.075 -11.582 15.095 1.00 84.00 553 ARG A C 1
ATOM 4326 O O . ARG A 1 553 ? 9.939 -11.336 15.472 1.00 84.00 553 ARG A O 1
ATOM 4333 N N . LYS A 1 554 ? 11.325 -12.162 13.917 1.00 79.31 554 LYS A N 1
ATOM 4334 C CA . LYS A 1 554 ? 10.254 -12.551 12.974 1.00 79.31 554 LYS A CA 1
ATOM 4335 C C . LYS A 1 554 ? 9.346 -13.669 13.504 1.00 79.31 554 LYS A C 1
ATOM 4337 O O . LYS A 1 554 ? 8.289 -13.914 12.940 1.00 79.31 554 LYS A O 1
ATOM 4342 N N . ASP A 1 555 ? 9.761 -14.351 14.570 1.00 84.75 555 ASP A N 1
ATOM 4343 C CA . ASP A 1 555 ? 8.925 -15.267 15.348 1.00 84.75 555 ASP A CA 1
ATOM 4344 C C . ASP A 1 555 ? 7.853 -14.532 16.171 1.00 84.75 555 ASP A C 1
ATOM 4346 O O . ASP A 1 555 ? 6.872 -15.141 16.588 1.00 84.75 555 ASP A O 1
ATOM 4350 N N . PHE A 1 556 ? 8.023 -13.234 16.414 1.00 88.62 556 PHE A N 1
ATOM 4351 C CA . PHE A 1 556 ? 7.024 -12.376 17.032 1.00 88.62 556 PHE A CA 1
ATOM 4352 C C . PHE A 1 556 ? 6.178 -11.730 15.935 1.00 88.62 556 PHE A C 1
ATOM 4354 O O . PHE A 1 556 ? 6.589 -10.737 15.333 1.00 88.62 556 PHE A O 1
ATOM 4361 N N . SER A 1 557 ? 5.018 -12.323 15.652 1.00 90.81 557 SER A N 1
ATOM 4362 C CA . SER A 1 557 ? 4.069 -11.791 14.679 1.00 90.81 557 SER A CA 1
ATOM 4363 C C . SER A 1 557 ? 2.614 -12.025 15.081 1.00 90.81 557 SER A C 1
ATOM 4365 O O . SER A 1 557 ? 2.242 -13.114 15.538 1.00 90.81 557 SER A O 1
ATOM 4367 N N . PHE A 1 558 ? 1.808 -10.986 14.879 1.00 90.12 558 PHE A N 1
ATOM 4368 C CA . PHE A 1 558 ? 0.367 -10.965 15.097 1.00 90.12 558 PHE A CA 1
ATOM 4369 C C . PHE A 1 558 ? -0.299 -10.380 13.861 1.00 90.12 558 PHE A C 1
ATOM 4371 O O . PHE A 1 558 ? 0.168 -9.379 13.322 1.00 90.12 558 PHE A O 1
ATOM 4378 N N . SER A 1 559 ? -1.389 -10.999 13.429 1.00 93.44 559 SER A N 1
ATOM 4379 C CA . SER A 1 559 ? -2.264 -10.442 12.404 1.00 93.44 559 SER A CA 1
ATOM 4380 C C . SER A 1 559 ? -3.681 -10.425 12.952 1.00 93.44 559 SER A C 1
ATOM 4382 O O . SER A 1 559 ? -4.178 -11.459 13.399 1.00 93.44 559 SER A O 1
ATOM 4384 N N . TYR A 1 560 ? -4.287 -9.245 12.967 1.00 93.56 560 TYR A N 1
ATOM 4385 C CA . TYR A 1 560 ? -5.667 -9.011 13.359 1.00 93.56 560 TYR A CA 1
ATOM 4386 C C . TYR A 1 560 ? -6.458 -8.722 12.092 1.00 93.56 560 TYR A C 1
ATOM 4388 O O . TYR A 1 560 ? -6.168 -7.753 11.396 1.00 93.56 560 TYR A O 1
ATOM 4396 N N . SER A 1 561 ? -7.462 -9.540 11.807 1.00 94.44 561 SER A N 1
ATOM 4397 C CA . SER A 1 561 ? -8.445 -9.283 10.755 1.00 94.44 561 SER A CA 1
ATOM 4398 C C . SER A 1 561 ? -9.716 -8.743 11.391 1.00 94.44 561 SER A C 1
ATOM 4400 O O . SER A 1 561 ? -10.282 -9.388 12.274 1.00 94.44 561 SER A O 1
ATOM 4402 N N . PHE A 1 562 ? -10.165 -7.569 10.958 1.00 91.75 562 PHE A N 1
ATOM 4403 C CA . PHE A 1 562 ? -11.350 -6.892 11.474 1.00 91.75 562 PHE A CA 1
ATOM 4404 C C . PHE A 1 562 ? -12.513 -7.064 10.502 1.00 91.75 562 PHE A C 1
ATOM 4406 O O . PHE A 1 562 ? -12.384 -6.895 9.292 1.00 91.75 562 PHE A O 1
ATOM 4413 N N . SER A 1 563 ? -13.683 -7.399 11.033 1.00 89.19 563 SER A N 1
ATOM 4414 C CA . SER A 1 563 ? -14.908 -7.537 10.250 1.00 89.19 563 SER A CA 1
ATOM 4415 C C . SER A 1 563 ? -16.104 -7.028 11.037 1.00 89.19 563 SER A C 1
ATOM 4417 O O . SER A 1 563 ? -16.049 -6.893 12.259 1.00 89.19 563 SER A O 1
ATOM 4419 N N . MET A 1 564 ? -17.212 -6.761 10.341 1.00 86.38 564 MET A N 1
ATOM 4420 C CA . MET A 1 564 ? -18.452 -6.311 10.983 1.00 86.38 564 MET A CA 1
ATOM 4421 C C . MET A 1 564 ? -18.255 -5.034 11.824 1.00 86.38 564 MET A C 1
ATOM 4423 O O . MET A 1 564 ? -18.873 -4.888 12.878 1.00 86.38 564 MET A O 1
ATOM 4427 N N . PHE A 1 565 ? -17.379 -4.128 11.368 1.00 87.69 565 PHE A N 1
ATOM 4428 C CA . PHE A 1 565 ? -17.135 -2.852 12.036 1.00 87.69 565 PHE A CA 1
ATOM 4429 C C . PHE A 1 565 ? -18.396 -1.981 11.985 1.00 87.69 565 PHE A C 1
ATOM 4431 O O . PHE A 1 565 ? -19.050 -1.896 10.941 1.00 87.69 565 PHE A O 1
ATOM 4438 N N . SER A 1 566 ? -18.746 -1.363 13.111 1.00 85.12 566 SER A N 1
ATOM 4439 C CA . SER A 1 566 ? -19.913 -0.492 13.269 1.00 85.12 566 SER A CA 1
ATOM 4440 C C . SER A 1 566 ? -19.611 0.604 14.276 1.00 85.12 566 SER A C 1
ATOM 4442 O O . SER A 1 566 ? -19.178 0.298 15.381 1.00 85.12 566 SER A O 1
ATOM 4444 N N . GLU A 1 567 ? -19.929 1.849 13.932 1.00 84.62 567 GLU A N 1
ATOM 4445 C CA . GLU A 1 567 ? -19.809 3.030 14.811 1.00 84.62 567 GLU A CA 1
ATOM 4446 C C . GLU A 1 567 ? -21.046 3.231 15.702 1.00 84.62 567 GLU A C 1
ATOM 4448 O O . GLU A 1 567 ? -21.173 4.205 16.438 1.00 84.62 567 GLU A O 1
ATOM 4453 N N . VAL A 1 568 ? -22.000 2.304 15.612 1.00 79.00 568 VAL A N 1
ATOM 4454 C CA . VAL A 1 568 ? -23.220 2.298 16.413 1.00 79.00 568 VAL A CA 1
ATOM 4455 C C . VAL A 1 568 ? -23.218 1.057 17.289 1.00 79.00 568 VAL A C 1
ATOM 4457 O O . VAL A 1 568 ? -23.093 -0.070 16.796 1.00 79.00 568 VAL A O 1
ATOM 4460 N N . VAL A 1 569 ? -23.398 1.272 18.590 1.00 82.19 569 VAL A N 1
ATOM 4461 C CA . VAL A 1 569 ? -23.522 0.220 19.599 1.00 82.19 569 VAL A CA 1
ATOM 4462 C C . VAL A 1 569 ? -24.872 0.358 20.297 1.00 82.19 569 VAL A C 1
ATOM 4464 O O . VAL A 1 569 ? -25.234 1.419 20.800 1.00 82.19 569 VAL A O 1
ATOM 4467 N N . ASP A 1 570 ? -25.649 -0.726 20.315 1.00 79.50 570 ASP A N 1
ATOM 4468 C CA . ASP A 1 570 ? -26.904 -0.778 21.065 1.00 79.50 570 ASP A CA 1
ATOM 4469 C C . ASP A 1 570 ? -26.606 -1.095 22.534 1.00 79.50 570 ASP A C 1
ATOM 4471 O O . ASP A 1 570 ? -26.040 -2.139 22.846 1.00 79.50 570 ASP A O 1
ATOM 4475 N N . ILE A 1 571 ? -27.047 -0.235 23.452 1.00 78.88 571 ILE A N 1
ATOM 4476 C CA . ILE A 1 571 ? -26.840 -0.389 24.900 1.00 78.88 571 ILE A CA 1
ATOM 4477 C C . ILE A 1 571 ? -27.411 -1.698 25.488 1.00 78.88 571 ILE A C 1
ATOM 4479 O O . ILE A 1 571 ? -27.106 -2.067 26.627 1.00 78.88 571 ILE A O 1
ATOM 4483 N N . SER A 1 572 ? -28.283 -2.400 24.761 1.00 81.19 572 SER A N 1
ATOM 4484 C CA . SER A 1 572 ? -28.780 -3.731 25.133 1.00 81.19 572 SER A CA 1
ATOM 4485 C C . SER A 1 572 ? -27.699 -4.805 25.122 1.00 81.19 572 SER A C 1
ATOM 4487 O O . SER A 1 572 ? -27.761 -5.753 25.908 1.00 81.19 572 SER A O 1
ATOM 4489 N N . VAL A 1 573 ? -26.645 -4.642 24.312 1.00 87.12 573 VAL A N 1
ATOM 4490 C CA . VAL A 1 573 ? -25.525 -5.594 24.299 1.00 87.12 573 VAL A CA 1
ATOM 4491 C C . VAL A 1 573 ? -24.807 -5.639 25.646 1.00 87.12 573 VAL A C 1
ATOM 4493 O O . VAL A 1 573 ? -24.150 -6.627 25.948 1.00 87.12 573 VAL A O 1
ATOM 4496 N N . PHE A 1 574 ? -24.976 -4.631 26.494 1.00 89.19 574 PHE A N 1
ATOM 4497 C CA . PHE A 1 574 ? -24.389 -4.598 27.825 1.00 89.19 574 PHE A CA 1
ATOM 4498 C C . PHE A 1 574 ? -25.349 -5.067 28.939 1.00 89.19 574 PHE A C 1
ATOM 4500 O O . PHE A 1 574 ? -25.077 -4.830 30.112 1.00 89.19 574 PHE A O 1
ATOM 4507 N N . ASP A 1 575 ? -26.490 -5.708 28.636 1.00 87.25 575 ASP A N 1
ATOM 4508 C CA . ASP A 1 575 ? -27.429 -6.178 29.673 1.00 87.25 575 ASP A CA 1
ATOM 4509 C C . ASP A 1 575 ? -26.840 -7.294 30.558 1.00 87.25 575 ASP A C 1
ATOM 4511 O O . ASP A 1 575 ? -26.970 -8.493 30.294 1.00 87.25 575 ASP A O 1
ATOM 4515 N N . ILE A 1 576 ? -26.258 -6.882 31.684 1.00 88.50 576 ILE A N 1
ATOM 4516 C CA . ILE A 1 576 ? -25.806 -7.772 32.756 1.00 88.50 576 ILE A CA 1
ATOM 4517 C C . ILE A 1 576 ? -26.955 -8.223 33.666 1.00 88.50 576 ILE A C 1
ATOM 4519 O O . ILE A 1 576 ? -26.852 -9.244 34.347 1.00 88.50 576 ILE A O 1
ATOM 4523 N N . VAL A 1 577 ? -28.066 -7.478 33.725 1.00 84.38 577 VAL A N 1
ATOM 4524 C CA . VAL A 1 577 ? -29.106 -7.684 34.743 1.00 84.38 577 VAL A CA 1
ATOM 4525 C C . VAL A 1 577 ? -29.837 -8.989 34.506 1.00 84.38 577 VAL A C 1
ATOM 4527 O O . VAL A 1 577 ? -30.183 -9.705 35.451 1.00 84.38 577 VAL A O 1
ATOM 4530 N N . SER A 1 578 ? -30.072 -9.310 33.237 1.00 83.25 578 SER A N 1
ATOM 4531 C CA . SER A 1 578 ? -30.736 -10.541 32.831 1.00 83.25 578 SER A CA 1
ATOM 4532 C C . SER A 1 578 ? -30.053 -11.792 33.392 1.00 83.25 578 SER A C 1
ATOM 4534 O O . SER A 1 578 ? -30.771 -12.648 33.912 1.00 83.25 578 SER A O 1
ATOM 4536 N N . GLN A 1 579 ? -28.716 -11.841 33.398 1.00 85.25 579 GLN A N 1
ATOM 4537 C CA . GLN A 1 579 ? -27.924 -13.011 33.806 1.00 85.25 579 GLN A CA 1
ATOM 4538 C C . GLN A 1 579 ? -27.398 -12.919 35.249 1.00 85.25 579 GLN A C 1
ATOM 4540 O O . GLN A 1 579 ? -27.516 -13.868 36.016 1.00 85.25 579 GLN A O 1
ATOM 4545 N N . CYS A 1 580 ? -26.874 -11.764 35.663 1.00 88.56 580 CYS A N 1
ATOM 4546 C CA . CYS A 1 580 ? -26.159 -11.625 36.937 1.00 88.56 580 CYS A CA 1
ATOM 4547 C C . CYS A 1 580 ? -27.055 -11.453 38.169 1.00 88.56 580 CYS A C 1
ATOM 4549 O O . CYS A 1 580 ? -26.564 -11.472 39.296 1.00 88.56 580 CYS A O 1
ATOM 4551 N N . PHE A 1 581 ? -28.362 -11.261 37.979 1.00 87.75 581 PHE A N 1
ATOM 4552 C CA . PHE A 1 581 ? -29.295 -11.001 39.073 1.00 87.75 581 PHE A CA 1
ATOM 4553 C C . PHE A 1 581 ? -30.471 -11.965 39.011 1.00 87.75 581 PHE A C 1
ATOM 4555 O O . PHE A 1 581 ? -31.078 -12.186 37.960 1.00 87.75 581 PHE A O 1
ATOM 4562 N N . ILE A 1 582 ? -30.854 -12.495 40.169 1.00 87.56 582 ILE A N 1
ATOM 4563 C CA . ILE A 1 582 ? -32.037 -13.352 40.292 1.00 87.56 582 ILE A CA 1
ATOM 4564 C C . ILE A 1 582 ? -33.314 -12.511 40.378 1.00 87.56 582 ILE A C 1
ATOM 4566 O O . ILE A 1 582 ? -33.284 -11.331 40.720 1.00 87.56 582 ILE A O 1
ATOM 4570 N N . THR A 1 583 ? -34.478 -13.114 40.122 1.00 85.00 583 THR A N 1
ATOM 4571 C CA . THR A 1 583 ? -35.774 -12.404 40.126 1.00 85.00 583 THR A CA 1
ATOM 4572 C C . THR A 1 583 ? -36.050 -11.650 41.430 1.00 85.00 583 THR A C 1
ATOM 4574 O O . THR A 1 583 ? -36.590 -10.551 41.383 1.00 85.00 583 THR A O 1
ATOM 4577 N N . ALA A 1 584 ? -35.635 -12.193 42.579 1.00 88.69 584 ALA A N 1
ATOM 4578 C CA . ALA A 1 584 ? -35.804 -11.545 43.882 1.00 88.69 584 ALA A CA 1
ATOM 4579 C C . ALA A 1 584 ? -35.013 -10.228 44.027 1.00 88.69 584 ALA A C 1
ATOM 4581 O O . ALA A 1 584 ? -35.347 -9.403 44.872 1.00 88.69 584 ALA A O 1
ATOM 4582 N N . GLN A 1 585 ? -33.984 -10.021 43.201 1.00 88.31 585 GLN A N 1
ATOM 4583 C CA . GLN A 1 585 ? -33.157 -8.811 43.172 1.00 88.31 585 GLN A CA 1
ATOM 4584 C C . GLN A 1 585 ? -33.624 -7.804 42.110 1.00 88.31 585 GLN A C 1
ATOM 4586 O O . GLN A 1 585 ? -33.056 -6.720 42.002 1.00 88.31 585 GLN A O 1
ATOM 4591 N N . LYS A 1 586 ? -34.655 -8.138 41.321 1.00 88.94 586 LYS A N 1
ATOM 4592 C CA . LYS A 1 586 ? -35.174 -7.291 40.241 1.00 88.94 586 LYS A CA 1
ATOM 4593 C C . LYS A 1 586 ? -36.456 -6.595 40.680 1.00 88.94 586 LYS A C 1
ATOM 4595 O O . LYS A 1 586 ? -37.331 -7.199 41.297 1.00 88.94 586 LYS A O 1
ATOM 4600 N N . LYS A 1 587 ? -36.612 -5.332 40.284 1.00 86.62 587 LYS A N 1
ATOM 4601 C CA . LYS A 1 587 ? -37.891 -4.615 40.360 1.00 86.62 587 LYS A CA 1
ATOM 4602 C C . LYS A 1 587 ? -38.447 -4.458 38.953 1.00 86.62 587 LYS A C 1
ATOM 4604 O O . LYS A 1 587 ? -37.746 -3.987 38.066 1.00 86.62 587 LYS A O 1
ATOM 4609 N N . ARG A 1 588 ? -39.704 -4.856 38.744 1.00 86.00 588 ARG A N 1
ATOM 4610 C CA . ARG A 1 588 ? -40.395 -4.617 37.471 1.00 86.00 588 ARG A CA 1
ATOM 4611 C C . ARG A 1 588 ? -40.993 -3.220 37.479 1.00 86.00 588 ARG A C 1
ATOM 4613 O O . ARG A 1 588 ? -41.722 -2.870 38.403 1.00 86.00 588 ARG A O 1
ATOM 4620 N N . VAL A 1 589 ? -40.699 -2.461 36.434 1.00 82.56 589 VAL A N 1
ATOM 4621 C CA . VAL A 1 589 ? -41.265 -1.137 36.192 1.00 82.56 589 VAL A CA 1
ATOM 4622 C C . VAL A 1 589 ? -41.998 -1.191 34.859 1.00 82.56 589 VAL A C 1
ATOM 4624 O O . VAL A 1 589 ? -41.463 -1.699 33.878 1.00 82.56 589 VAL A O 1
ATOM 4627 N N . GLN A 1 590 ? -43.232 -0.692 34.834 1.00 86.81 590 GLN A N 1
ATOM 4628 C CA . GLN A 1 590 ? -44.009 -0.512 33.613 1.00 86.81 590 GLN A CA 1
ATOM 4629 C C . GLN A 1 590 ? -44.356 0.968 33.490 1.00 86.81 590 GLN A C 1
ATOM 4631 O O . GLN A 1 590 ? -44.916 1.550 34.418 1.00 86.81 590 GLN A O 1
ATOM 4636 N N . ILE A 1 591 ? -44.017 1.565 32.349 1.00 84.44 591 ILE A N 1
ATOM 4637 C CA . ILE A 1 591 ? -44.307 2.965 32.039 1.00 84.44 591 ILE A CA 1
ATOM 4638 C C . ILE A 1 591 ? -45.250 2.982 30.842 1.00 84.44 591 ILE A C 1
ATOM 4640 O O . ILE A 1 591 ? -44.995 2.320 29.837 1.00 84.44 591 ILE A O 1
ATOM 4644 N N . ILE A 1 592 ? -46.354 3.715 30.967 1.00 86.31 592 ILE A N 1
ATOM 4645 C CA . ILE A 1 592 ? -47.341 3.885 29.901 1.00 86.31 592 ILE A CA 1
ATOM 4646 C C . ILE A 1 592 ? -47.272 5.337 29.451 1.00 86.31 592 ILE A C 1
ATOM 4648 O O . ILE A 1 592 ? -47.532 6.242 30.243 1.00 86.31 592 ILE A O 1
ATOM 4652 N N . PHE A 1 593 ? -46.936 5.546 28.181 1.00 84.19 593 PHE A N 1
ATOM 4653 C CA . PHE A 1 593 ? -46.962 6.860 27.553 1.00 84.19 593 PHE A CA 1
ATOM 4654 C C . PHE A 1 593 ? -48.287 7.014 26.795 1.00 84.19 593 PHE A C 1
ATOM 4656 O O . PHE A 1 593 ? -48.460 6.383 25.752 1.00 84.19 593 PHE A O 1
ATOM 4663 N N . PRO A 1 594 ? -49.258 7.790 27.307 1.00 84.44 594 PRO A N 1
ATOM 4664 C CA . PRO A 1 594 ? -50.501 8.023 26.586 1.00 84.44 594 PRO A CA 1
ATOM 4665 C C . PRO A 1 594 ? -50.240 8.943 25.385 1.00 84.44 594 PRO A C 1
ATOM 4667 O O . PRO A 1 594 ? -49.687 10.028 25.548 1.00 84.44 594 PRO A O 1
ATOM 4670 N N . GLY A 1 595 ? -50.647 8.535 24.180 1.00 80.94 595 GLY A N 1
ATOM 4671 C CA . GLY A 1 595 ? -50.513 9.370 22.985 1.00 80.94 595 GLY A CA 1
ATOM 4672 C C . GLY A 1 595 ? -50.647 8.607 21.669 1.00 80.94 595 GLY A C 1
ATOM 4673 O O . GLY A 1 595 ? -50.743 7.381 21.649 1.00 80.94 595 GLY A O 1
ATOM 4674 N N . GLN A 1 596 ? -50.655 9.357 20.567 1.00 78.75 596 GLN A N 1
ATOM 4675 C CA . GLN A 1 596 ? -50.443 8.819 19.225 1.00 78.75 596 GLN A CA 1
ATOM 4676 C C . GLN A 1 596 ? -48.966 8.990 18.879 1.00 78.75 596 GLN A C 1
ATOM 4678 O O . GLN A 1 596 ? -48.457 10.109 18.897 1.00 78.75 596 GLN A O 1
ATOM 4683 N N . PHE A 1 597 ? -48.288 7.884 18.585 1.00 76.44 597 PHE A N 1
ATOM 4684 C CA . PHE A 1 597 ? -46.881 7.892 18.198 1.00 76.44 597 PHE A CA 1
ATOM 4685 C C . PHE A 1 597 ? -46.755 7.656 16.691 1.00 76.44 597 PHE A C 1
ATOM 4687 O O . PHE A 1 597 ? -47.541 6.874 16.145 1.00 76.44 597 PHE A O 1
ATOM 4694 N N . PRO A 1 598 ? -45.790 8.309 16.020 1.00 75.56 598 PRO A N 1
ATOM 4695 C CA . PRO A 1 598 ? -45.496 8.038 14.619 1.00 75.56 598 PRO A CA 1
ATOM 4696 C C . PRO A 1 598 ? -45.164 6.554 14.415 1.00 75.56 598 PRO A C 1
ATOM 4698 O O . PRO A 1 598 ? -44.533 5.929 15.271 1.00 75.56 598 PRO A O 1
ATOM 4701 N N . ALA A 1 599 ? -45.596 5.978 13.290 1.00 70.38 599 ALA A N 1
ATOM 4702 C CA . ALA A 1 599 ? -45.300 4.579 12.960 1.00 70.38 599 ALA A CA 1
ATOM 4703 C C . ALA A 1 599 ? -43.792 4.336 12.744 1.00 70.38 599 ALA A C 1
ATOM 4705 O O . ALA A 1 599 ? -43.310 3.218 12.889 1.00 70.38 599 ALA A O 1
ATOM 4706 N N . ASP A 1 600 ? -43.070 5.404 12.427 1.00 70.44 600 ASP A N 1
ATOM 4707 C CA . ASP A 1 600 ? -41.646 5.522 12.134 1.00 70.44 600 ASP A CA 1
ATOM 4708 C C . ASP A 1 600 ? -40.803 5.950 13.352 1.00 70.44 600 ASP A C 1
ATOM 4710 O O . ASP A 1 600 ? -39.660 6.378 13.201 1.00 70.44 600 ASP A O 1
ATOM 4714 N N . LEU A 1 601 ? -41.330 5.827 14.578 1.00 75.06 601 LEU A N 1
ATOM 4715 C CA . LEU A 1 601 ? -40.549 6.087 15.788 1.00 75.06 601 LEU A CA 1
ATOM 4716 C C . LEU A 1 601 ? -39.277 5.218 15.803 1.00 75.06 601 LEU A C 1
ATOM 4718 O O . LEU A 1 601 ? -39.361 3.988 15.809 1.00 75.06 601 LEU A O 1
ATOM 4722 N N . ASN A 1 602 ? -38.103 5.852 15.882 1.00 77.38 602 ASN A N 1
ATOM 4723 C CA . ASN A 1 602 ? -36.835 5.146 16.059 1.00 77.38 602 ASN A CA 1
ATOM 4724 C C . ASN A 1 602 ? -36.815 4.460 17.437 1.00 77.38 602 ASN A C 1
ATOM 4726 O O . ASN A 1 602 ? -36.528 5.072 18.470 1.00 77.38 602 ASN A O 1
ATOM 4730 N N . LEU A 1 603 ? -37.160 3.172 17.443 1.00 76.75 603 LEU A N 1
ATOM 4731 C CA . LEU A 1 603 ? -37.285 2.372 18.657 1.00 76.75 603 LEU A CA 1
ATOM 4732 C C . LEU A 1 603 ? -35.949 2.177 19.377 1.00 76.75 603 LEU A C 1
ATOM 4734 O O . LEU A 1 603 ? -35.961 2.082 20.602 1.00 76.75 603 LEU A O 1
ATOM 4738 N N . ASN A 1 604 ? -34.821 2.142 18.663 1.00 73.75 604 ASN A N 1
ATOM 4739 C CA . ASN A 1 604 ? -33.502 1.994 19.283 1.00 73.75 604 ASN A CA 1
ATOM 4740 C C . ASN A 1 604 ? -33.139 3.254 20.065 1.00 73.75 604 ASN A C 1
ATOM 4742 O O . ASN A 1 604 ? -32.857 3.172 21.258 1.00 73.75 604 ASN A O 1
ATOM 4746 N N . TRP A 1 605 ? -33.276 4.427 19.439 1.00 78.94 605 TRP A N 1
ATOM 4747 C CA . TRP A 1 605 ? -33.103 5.701 20.135 1.00 78.94 605 TRP A CA 1
ATOM 4748 C C . TRP A 1 605 ? -34.030 5.806 21.353 1.00 78.94 605 TRP A C 1
ATOM 4750 O O . TRP A 1 605 ? -33.580 6.139 22.449 1.00 78.94 605 TRP A O 1
ATOM 4760 N N . PHE A 1 606 ? -35.314 5.457 21.190 1.00 81.94 606 PHE A N 1
ATOM 4761 C CA . PHE A 1 606 ? -36.285 5.511 22.284 1.00 81.94 606 PHE A CA 1
ATOM 4762 C C . PHE A 1 606 ? -35.911 4.573 23.438 1.00 81.94 606 PHE A C 1
ATOM 4764 O O . PHE A 1 606 ? -35.967 4.982 24.597 1.00 81.94 606 PHE A O 1
ATOM 4771 N N . ARG A 1 607 ? -35.507 3.330 23.145 1.00 81.25 607 ARG A N 1
ATOM 4772 C CA . ARG A 1 607 ? -35.054 2.366 24.159 1.00 81.25 607 ARG A CA 1
ATOM 4773 C C . ARG A 1 607 ? -33.836 2.887 24.907 1.00 81.25 607 ARG A C 1
ATOM 4775 O O . ARG A 1 607 ? -33.853 2.865 26.135 1.00 81.25 607 ARG A O 1
ATOM 4782 N N . THR A 1 608 ? -32.829 3.398 24.202 1.00 79.88 608 THR A N 1
ATOM 4783 C CA . THR A 1 608 ? -31.617 3.951 24.818 1.00 79.88 608 THR A CA 1
ATOM 4784 C C . THR A 1 608 ? -31.944 5.148 25.706 1.00 79.88 608 THR A C 1
ATOM 4786 O O . THR A 1 608 ? -31.569 5.167 26.879 1.00 79.88 608 THR A O 1
ATOM 4789 N N . ALA A 1 609 ? -32.717 6.112 25.197 1.00 84.50 609 ALA A N 1
ATOM 4790 C CA . ALA A 1 609 ? -33.128 7.291 25.955 1.00 84.50 609 ALA A CA 1
ATOM 4791 C C . ALA A 1 609 ? -33.950 6.915 27.198 1.00 84.50 609 ALA A C 1
ATOM 4793 O O . ALA A 1 609 ? -33.714 7.438 28.288 1.00 84.50 609 ALA A O 1
ATOM 4794 N N . LEU A 1 610 ? -34.881 5.965 27.064 1.00 86.38 610 LEU A N 1
ATOM 4795 C CA . LEU A 1 610 ? -35.692 5.494 28.181 1.00 86.38 610 LEU A CA 1
ATOM 4796 C C . LEU A 1 610 ? -34.855 4.721 29.206 1.00 86.38 610 LEU A C 1
ATOM 4798 O O . LEU A 1 610 ? -35.058 4.912 30.402 1.00 86.38 610 LEU A O 1
ATOM 4802 N N . LYS A 1 611 ? -33.891 3.901 28.771 1.00 86.50 611 LYS A N 1
ATOM 4803 C CA . LYS A 1 611 ? -32.970 3.171 29.657 1.00 86.50 611 LYS A CA 1
ATOM 4804 C C . LYS A 1 611 ? -32.141 4.146 30.488 1.00 86.50 611 LYS A C 1
ATOM 4806 O O . LYS A 1 611 ? -32.159 4.046 31.713 1.00 86.50 611 LYS A O 1
ATOM 4811 N N . LYS A 1 612 ? -31.519 5.147 29.850 1.00 85.50 612 LYS A N 1
ATOM 4812 C CA . LYS A 1 612 ? -30.772 6.214 30.543 1.00 85.50 612 LYS A CA 1
ATOM 4813 C C . LYS A 1 612 ? -31.678 7.035 31.474 1.00 85.50 612 LYS A C 1
ATOM 4815 O O . LYS A 1 612 ? -31.303 7.315 32.610 1.00 85.50 612 LYS A O 1
ATOM 4820 N N . GLY A 1 613 ? -32.902 7.354 31.048 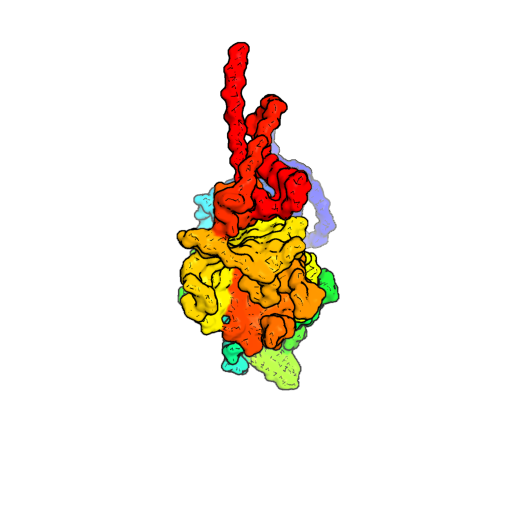1.00 88.38 613 GLY A N 1
ATOM 4821 C CA . GLY A 1 613 ? -33.879 8.081 31.866 1.00 88.38 613 GLY A CA 1
ATOM 4822 C C . GLY A 1 613 ? -34.339 7.310 33.109 1.00 88.38 613 GLY A C 1
ATOM 4823 O O . GLY A 1 613 ? -34.381 7.873 34.202 1.00 88.38 613 GLY A O 1
ATOM 4824 N N . VAL A 1 614 ? -34.643 6.015 32.970 1.00 88.75 614 VAL A N 1
ATOM 4825 C CA . VAL A 1 614 ? -35.007 5.137 34.095 1.00 88.75 614 VAL A CA 1
ATOM 4826 C C . VAL A 1 614 ? -33.834 4.979 35.054 1.00 88.75 614 VAL A C 1
ATOM 4828 O O . VAL A 1 614 ? -34.038 5.075 36.261 1.00 88.75 614 VAL A O 1
ATOM 4831 N N . ALA A 1 615 ? -32.625 4.781 34.529 1.00 87.44 615 ALA A N 1
ATOM 4832 C CA . ALA A 1 615 ? -31.405 4.686 35.321 1.00 87.44 615 ALA A CA 1
ATOM 4833 C C . ALA A 1 615 ? -31.198 5.948 36.174 1.00 87.44 615 ALA A C 1
ATOM 4835 O O . ALA A 1 615 ? -31.117 5.869 37.400 1.00 87.44 615 ALA A O 1
ATOM 4836 N N . SER A 1 616 ? -31.275 7.121 35.537 1.00 89.44 616 SER A N 1
ATOM 4837 C CA . SER A 1 616 ? -31.187 8.422 36.204 1.00 89.44 616 SER A CA 1
ATOM 4838 C C . SER A 1 616 ? -32.261 8.603 37.286 1.00 89.44 616 SER A C 1
ATOM 4840 O O . SER A 1 616 ? -31.945 8.943 38.426 1.00 89.44 616 SER A O 1
ATOM 4842 N N . ALA A 1 617 ? -33.528 8.310 36.972 1.00 89.75 617 ALA A N 1
ATOM 4843 C CA . ALA A 1 617 ? -34.640 8.458 37.912 1.00 89.75 617 ALA A CA 1
ATOM 4844 C C . ALA A 1 617 ? -34.559 7.485 39.099 1.00 89.75 617 ALA A C 1
ATOM 4846 O O . ALA A 1 617 ? -34.946 7.829 40.216 1.00 89.75 617 ALA A O 1
ATOM 4847 N N . ALA A 1 618 ? -34.067 6.269 38.863 1.00 88.19 618 ALA A N 1
ATOM 4848 C CA . ALA A 1 618 ? -33.880 5.254 39.892 1.00 88.19 618 ALA A CA 1
ATOM 4849 C C . ALA A 1 618 ? -32.557 5.405 40.661 1.00 88.19 618 ALA A C 1
ATOM 4851 O O . ALA A 1 618 ? -32.351 4.663 41.621 1.00 88.19 618 ALA A O 1
ATOM 4852 N N . GLN A 1 619 ? -31.696 6.355 40.271 1.00 88.62 619 GLN A N 1
ATOM 4853 C CA . GLN A 1 619 ? -30.353 6.559 40.824 1.00 88.62 619 GLN A CA 1
ATOM 4854 C C . GLN A 1 619 ? -29.496 5.286 40.759 1.00 88.62 619 GLN A C 1
ATOM 4856 O O . GLN A 1 619 ? -28.850 4.893 41.729 1.00 88.62 619 GLN A O 1
ATOM 4861 N N . VAL A 1 620 ? -29.529 4.620 39.605 1.00 85.75 620 VAL A N 1
ATOM 4862 C CA . VAL A 1 620 ? -28.702 3.449 39.293 1.00 85.75 620 VAL A CA 1
ATOM 4863 C C . VAL A 1 620 ? -27.996 3.659 37.959 1.00 85.75 620 VAL A C 1
ATOM 4865 O O . VAL A 1 620 ? -28.442 4.463 37.145 1.00 85.75 620 VAL A O 1
ATOM 4868 N N . GLU A 1 621 ? -26.928 2.905 37.714 1.00 82.12 621 GLU A N 1
ATOM 4869 C CA . GLU A 1 621 ? -26.256 2.900 36.411 1.00 82.12 621 GLU A CA 1
ATOM 4870 C C . GLU A 1 621 ? -27.161 2.361 35.297 1.00 82.12 621 GLU A C 1
ATOM 4872 O O . GLU A 1 621 ? -28.018 1.502 35.532 1.00 82.12 621 GLU A O 1
ATOM 4877 N N . SER A 1 622 ? -26.945 2.823 34.063 1.00 81.94 622 SER A N 1
ATOM 4878 C CA . SER A 1 622 ? -27.702 2.381 32.877 1.00 81.94 622 SER A CA 1
ATOM 4879 C C . SER A 1 622 ? -27.623 0.863 32.675 1.00 81.94 622 SER A C 1
ATOM 4881 O O . SER A 1 622 ? -28.613 0.222 32.315 1.00 81.94 622 SER A O 1
ATOM 4883 N N . LEU A 1 623 ? -26.479 0.277 33.029 1.00 85.12 623 LEU A N 1
ATOM 4884 C CA . LEU A 1 623 ? -26.214 -1.158 33.100 1.00 85.12 623 LEU A CA 1
ATOM 4885 C C . LEU A 1 623 ? -27.131 -1.938 34.039 1.00 85.12 623 LEU A C 1
ATOM 4887 O O . LEU A 1 623 ? -27.328 -3.133 33.851 1.00 85.12 623 LEU A O 1
ATOM 4891 N N . ARG A 1 624 ? -27.678 -1.289 35.072 1.00 84.75 624 ARG A N 1
ATOM 4892 C CA . ARG A 1 624 ? -28.565 -1.903 36.074 1.00 84.75 624 ARG A CA 1
ATOM 4893 C C . ARG A 1 624 ? -30.032 -1.896 35.648 1.00 84.75 624 ARG A C 1
ATOM 4895 O O . ARG A 1 624 ? -30.897 -2.325 36.414 1.00 84.75 624 ARG A O 1
ATOM 4902 N N . VAL A 1 625 ? -30.314 -1.458 34.425 1.00 86.06 625 VAL A N 1
ATOM 4903 C CA . VAL A 1 625 ? -31.635 -1.507 33.804 1.00 86.06 625 VAL A CA 1
ATOM 4904 C C . VAL A 1 625 ? -31.629 -2.617 32.750 1.00 86.06 625 VAL A C 1
ATOM 4906 O O . VAL A 1 625 ? -30.840 -2.584 31.810 1.00 86.06 625 VAL A O 1
ATOM 4909 N N . THR A 1 626 ? -32.504 -3.614 32.908 1.00 84.62 626 THR A N 1
ATOM 4910 C CA . THR A 1 626 ? -32.706 -4.675 31.901 1.00 84.62 626 THR A CA 1
ATOM 4911 C C . THR A 1 626 ? -33.183 -4.090 30.578 1.00 84.62 626 THR A C 1
ATOM 4913 O O . THR A 1 626 ? -33.782 -3.011 30.559 1.00 84.62 626 THR A O 1
ATOM 4916 N N . ASP A 1 627 ? -33.058 -4.855 29.498 1.00 76.69 627 ASP A N 1
ATOM 4917 C CA . ASP A 1 627 ? -33.636 -4.470 28.214 1.00 76.69 627 ASP A CA 1
ATOM 4918 C C . ASP A 1 627 ? -35.123 -4.119 28.285 1.00 76.69 627 ASP A C 1
ATOM 4920 O O . ASP A 1 627 ? -35.956 -4.818 28.875 1.00 76.69 627 ASP A O 1
ATOM 4924 N N . ILE A 1 628 ? -35.451 -2.993 27.653 1.00 79.81 628 ILE A N 1
ATOM 4925 C CA . ILE A 1 628 ? -36.790 -2.426 27.683 1.00 79.81 628 ILE A CA 1
ATOM 4926 C C . ILE A 1 628 ? -37.638 -3.070 26.595 1.00 79.81 628 ILE A C 1
ATOM 4928 O O . ILE A 1 628 ? -37.428 -2.870 25.396 1.00 79.81 628 ILE A O 1
ATOM 4932 N N . GLN A 1 629 ? -38.676 -3.779 27.027 1.00 82.06 629 GLN A N 1
ATOM 4933 C CA . GLN A 1 629 ? -39.723 -4.246 26.131 1.00 82.06 629 GLN A CA 1
ATOM 4934 C C . GLN A 1 629 ? -40.712 -3.114 25.849 1.00 82.06 629 GLN A C 1
ATOM 4936 O O . GLN A 1 629 ? -41.384 -2.610 26.749 1.00 82.06 629 GLN A O 1
ATOM 4941 N N . VAL A 1 630 ? -40.812 -2.731 24.577 1.00 79.44 630 VAL A N 1
ATOM 4942 C CA . VAL A 1 630 ? -41.778 -1.739 24.094 1.00 79.44 630 VAL A CA 1
ATOM 4943 C C . VAL A 1 630 ? -42.919 -2.484 23.412 1.00 79.44 630 VAL A C 1
ATOM 4945 O O . VAL A 1 630 ? -42.685 -3.275 22.502 1.00 79.44 630 VAL A O 1
ATOM 4948 N N . SER A 1 631 ? -44.153 -2.236 23.851 1.00 77.62 631 SER A N 1
ATOM 4949 C CA . SER A 1 631 ? -45.360 -2.776 23.220 1.00 77.62 631 SER A CA 1
ATOM 4950 C C . SER A 1 631 ? -46.335 -1.642 22.923 1.00 77.62 631 SER A C 1
ATOM 4952 O O . SER A 1 631 ? -46.536 -0.760 23.757 1.00 77.62 631 SER A O 1
ATOM 4954 N N . ASN A 1 632 ? -46.925 -1.653 21.727 1.00 70.25 632 ASN A N 1
ATOM 4955 C CA . ASN A 1 632 ? -48.003 -0.738 21.373 1.00 70.25 632 ASN A CA 1
ATOM 4956 C C . ASN A 1 632 ? -49.334 -1.423 21.690 1.00 70.25 632 ASN A C 1
ATOM 4958 O O . ASN A 1 632 ? -49.761 -2.339 20.986 1.00 70.25 632 ASN A O 1
ATOM 4962 N N . THR A 1 633 ? -49.990 -0.999 22.765 1.00 63.31 633 THR A N 1
ATOM 4963 C CA . THR A 1 633 ? -51.360 -1.418 23.060 1.00 63.31 633 THR A CA 1
ATOM 4964 C C . THR A 1 633 ? -52.309 -0.603 22.188 1.00 63.31 633 THR A C 1
ATOM 4966 O O . THR A 1 633 ? -52.914 0.365 22.648 1.00 63.31 633 THR A O 1
ATOM 4969 N N . GLY A 1 634 ? -52.403 -0.969 20.909 1.00 51.72 634 GLY A N 1
ATOM 4970 C CA . GLY A 1 634 ? -53.344 -0.385 19.959 1.00 51.72 634 GLY A CA 1
ATOM 4971 C C . GLY A 1 634 ? -54.785 -0.633 20.400 1.00 51.72 634 GLY A C 1
ATOM 4972 O O . GLY A 1 634 ? -55.382 -1.652 20.067 1.00 51.72 634 GLY A O 1
ATOM 4973 N N . GLY A 1 635 ? -55.345 0.295 21.170 1.00 43.31 635 GLY A N 1
ATOM 4974 C CA . GLY A 1 635 ? -56.771 0.353 21.444 1.00 43.31 635 GLY A CA 1
ATOM 4975 C C . GLY A 1 635 ? -57.463 1.147 20.347 1.00 43.31 635 GLY A C 1
ATOM 4976 O O . GLY A 1 635 ? -57.468 2.374 20.389 1.00 43.31 635 GLY A O 1
ATOM 4977 N N . THR A 1 636 ? -58.077 0.463 19.382 1.00 37.16 636 THR A N 1
ATOM 4978 C CA . THR A 1 636 ? -59.178 1.039 18.601 1.00 37.16 636 THR A CA 1
ATOM 4979 C C . THR A 1 636 ? -60.304 1.402 19.567 1.00 37.16 636 THR A C 1
ATOM 4981 O O . THR A 1 636 ? -61.108 0.544 19.935 1.00 37.16 636 THR A O 1
ATOM 4984 N N . TYR A 1 637 ? -60.359 2.659 20.000 1.00 33.28 637 TYR A N 1
ATOM 4985 C CA . TYR A 1 637 ? -61.607 3.232 20.484 1.00 33.28 637 TYR A CA 1
ATOM 4986 C C . TYR A 1 637 ? -62.438 3.591 19.252 1.00 33.28 637 TYR A C 1
ATOM 4988 O O . TYR A 1 637 ? -61.971 4.319 18.378 1.00 33.28 637 TYR A O 1
ATOM 4996 N N . ARG A 1 638 ? -63.605 2.945 19.161 1.00 32.59 638 ARG A N 1
ATOM 4997 C CA . ARG A 1 638 ? -64.632 3.168 18.138 1.00 32.59 638 ARG A CA 1
ATOM 4998 C C . ARG A 1 638 ? -65.059 4.623 18.051 1.00 32.59 638 ARG A C 1
ATOM 5000 O O . ARG A 1 638 ? -65.138 5.257 19.127 1.00 32.59 638 ARG A O 1
#

pLDDT: mean 74.01, std 20.34, range [18.8, 96.38]

Foldseek 3Di:
DDDDDDDDDDDDDPDDDDDDDDDDPDDEQEDEEEEEEAEDDDEDEDADDHQEYEYEYEYAEYADDYEYADDHLEYEYEYEYAEYEDHYEYAADHQYYEYEYEYAEYEDDYEHPDDHQEDEYEYEYAEYEAEYDDPDDHPYDDYHYHYNYYHYNDDDFDAFQWKWWWKWKDFPLVRFIKIKTWTGNQVQQWIKIWIDGPNWIWIWFAGLVVQWIWIDTPQAIAIDGLLPDQCVSVPQFGWDNDPRNPTGTDGPCVSVVHDPPWDKAWPAWDADPNFIWTKIWTWDQDPVQQKTKIKMWIWGDAQDDAPQEDPVRRGTTDTAKMWIWIWHDDPPIGITTMMMGIHNMYSHDDVQPLGNFDDPFRDYPPFDAPDDDDDFFQWKKWWKWKQQPLVRDTWTKIKTGHVPQQKIKMWGQDDPPPPDPDRAIWIWIARQVVQKIWIARPVPLDIDIDGNDDDDVQNQWDDPDPVGIGGDGRCVSVPVPPWDKHWRAWHADPNFIWTKIKTWDQCPPVVDGAIKIKMWTWGQAPDFADAPPDPDTPGDTGTAKIWIAGSVCNSGIMIMGIHPMDRDDQPQVLQPQVRVDDPVRDDDDDDDDDDDDDPPPPVSVVQQVVLCVVCVVVVHRSNNDHGDDDDDPDDPDD

InterPro domains:
  IPR058831 LolA-like domain 2 [PF25898] (359-581)

Solvent-accessible surface area (backbone atoms only — not comparable to full-atom values): 35936 Å² total; per-residue (Å²): 133,88,82,81,82,79,83,82,70,92,77,87,76,83,89,77,97,76,94,75,92,81,88,78,79,89,75,55,62,63,48,79,50,78,47,78,48,70,66,46,82,53,76,55,76,52,90,69,61,31,51,30,41,40,41,40,40,42,30,48,30,39,40,41,42,43,48,44,80,52,61,24,54,33,42,40,41,40,38,42,33,46,33,39,40,41,43,43,54,42,78,54,64,27,58,35,40,41,40,42,39,44,30,47,31,39,39,39,45,46,51,44,77,53,69,31,66,37,43,41,40,41,37,42,32,48,33,37,39,39,36,57,50,80,84,66,85,54,90,43,79,50,76,49,74,54,58,78,42,76,48,69,44,69,65,78,73,79,77,61,64,28,25,24,34,38,34,41,38,35,35,60,69,77,73,50,61,35,44,34,40,39,37,45,31,59,84,74,28,31,36,19,41,38,38,39,43,94,93,42,53,37,37,36,32,36,32,30,87,77,32,34,24,39,47,31,48,82,75,46,40,44,52,48,46,33,33,72,56,48,48,87,75,51,61,69,50,41,60,46,69,26,75,58,91,59,22,38,58,40,53,65,49,54,40,73,69,49,52,99,90,53,70,72,42,74,75,53,72,52,73,57,97,90,39,57,23,35,34,34,38,34,73,50,75,42,75,94,71,40,29,42,35,42,40,36,45,30,25,39,36,75,61,59,84,61,95,45,58,51,91,88,47,58,66,64,43,47,72,40,36,37,42,38,39,33,38,38,56,73,88,82,62,46,72,46,38,38,38,38,38,44,39,68,53,29,75,46,72,68,88,73,65,49,61,73,38,71,65,88,85,47,68,47,62,83,57,69,68,84,48,79,80,73,82,72,61,63,31,30,28,35,36,36,42,35,41,33,67,74,77,72,42,76,49,57,38,36,42,37,41,30,58,87,81,36,36,38,35,41,37,39,55,58,64,91,87,51,96,58,96,55,77,51,46,33,39,38,37,39,34,59,83,78,45,38,22,40,41,30,34,72,81,80,44,52,55,47,78,45,66,58,56,86,75,41,96,79,54,51,48,40,78,70,49,102,87,44,66,35,70,47,52,50,55,58,58,72,61,57,62,102,47,67,57,28,51,52,48,69,43,64,57,95,87,41,58,18,40,33,34,39,30,68,42,64,63,45,54,79,93,64,54,37,51,28,31,37,37,42,27,24,36,38,76,88,55,66,49,87,50,100,86,55,96,64,70,48,87,53,48,44,74,37,36,42,39,38,36,25,76,91,36,76,68,45,39,41,39,37,42,43,41,69,56,35,70,70,73,67,76,63,81,57,45,47,37,75,54,65,44,56,74,93,77,56,82,91,82,86,86,84,80,89,80,89,75,68,96,79,60,60,59,66,62,49,45,51,54,47,39,47,48,50,13,59,76,69,73,46,56,50,54,72,42,56,76,77,86,84,78,84,83,82,72,84,77,129

Organism: Branchiostoma floridae (NCBI:txid7739)

Sequence (638 aa):
MCVYWIWATRLCVFTKLCSTPVQIPALPSVYQSYVECNMVDLGYTIPALPSVYQAYVECNMVDLGYTIPALPSVYQACVECNMVDLGYTIPALPSVYQAYVECNMVDLGYTIPALPSVYQAYVECNMVDLGYTIPALPSVYQAYVECNMVDLGYTIPALPSVYQAYVECNMVDLGYTVAVMEYYDGVRNRGSIRSEAHGSTRAVVYDFPHDEAFVVMGSSCQTQKASELSMSQLGLFGVNSGNGTTGHVYSVNQVFHFGPQVSLFYEGTAEVRGIPVMWWSTCQYLSDMDLTFFGQYYFTLPGYQSASYGVDDMRSPVPVRINVTGRTGGFPQRHISHVYEFSQFRANIDPGAAAFETPPHVYCSGREETVPLPPVPAVFSFNSEVVTANSRLIGNFKEWFDTEDRITRYDTKPPPGSDYSSSNPISTVDDFNTGLSYLIDRRTGDCTVSAVRNNSVAADDLPADPFHVRMMTAEEFFHFENTSWAYVGEVDVDGLPCMKWIGLRDDYPPNNPIQTTWEWSFAQPGWTSAMPSATDVTSQSFPVMLEVIGVHRKDFSFSYSFSMFSEVVDISVFDIVSQCFITAQKKRVQIIFPGQFPADLNLNWFRTALKKGVASAAQVESLRVTDIQVSNTGGTYR

Secondary structure (DSSP, 8-state):
--------------S-----PPPPPPPPSEEEEEEEEEEEEEEEE-S---SEEEEEEEEEEEEEEEE-SS--SEEEEEEEEEEEEEEEE-SS--SEEEEEEEEEEEEEEEE-S---SEEEEEEEEEEEEEEE--S---SSEEEEEEEEEEEEEEPPPPPPSEEEEEEEEEETTTTEEEEEEEEEETTTTEEEEEEEETTEEEEEEEETTTTEEEEEETTEEEEEEGGG--HHHHTTS-EE--SGGG-EEPPHHHHTT--TT---EEEEEEEETTEEEEEEEEEEEEGGGTEEEEEEEEEEPTT---TT--TT-TTS--EEEEEEEEEESSSS--EEEEEEEEEEEESS--TT--TTSPPTT---BT----SPPPPPPSEEEEEEEEEETTTTEEEEEEEEEETTTTEEEEEE-PPTTSSSS-SS-EEEEEETTTTEEEEEETTT--EEEEEPPSS-TT--EEEEETTEEEEPPHHHHTT-TTS-EEEEEEEEETTEEEEEEEEEEEEESTTS-EEEEEEEEEEPTT-----TT------S--EEEEEEEESS-TT-EEEEEEEEEES---GGGG--HHHHS-GGG---------S---TT--HHHHHHHHHHHHHHHHTS-GGGSPPPPP--------

Radius of gyration: 39.21 Å; Cα contacts (8 Å, |Δi|>4): 1367; chains: 1; bounding box: 108×60×117 Å